Protein AF-A0A482ZLI8-F1 (afdb_monomer_lite)

Sequence (457 aa):
MIKILIISLFLFTQQAFSTVISEADLTGAYANSGPAIEYINNEVEEPIETVNFILCFLKSLRSEAFLTQGDYQVWTQFGFCDQEAESNTPYAKVVVNATREDENSPQIVNATFRVESNGVHSTSIIKLTARITAAPTVANPLGELTLYWTQVFPDASTTEDDGKGALRISNGRVESVIYDASNVLDEYISGDVANKQGSLYEVDDNNVSTKKTFKFNDGYINTVASNNSNTCYDRSLKTKTVWEYDIYAYDPSNTAASTVKFVPSTDGIKSFPFSYINNGDNKFGYASYDYVYLDNSSDNPTTITNLNTGDEYTVVYNSSSNRFTSIDNGSITIAPPVSFTIPSFLAIDIRSGANPPTSYVVNSDDISIYDNNSERLSLKDGVLLLDSNNKQYVVKANFLETTFNTTNSDACDGDGLRPTNTYAEPTIAVGDIVIDVNGLSSIDNIDTVSVINGVIQ

Structure (mmCIF, N/CA/C/O backbone):
data_AF-A0A482ZLI8-F1
#
_entry.id   AF-A0A482ZLI8-F1
#
loop_
_atom_site.group_PDB
_atom_site.id
_atom_site.type_symbol
_atom_site.label_atom_id
_atom_site.label_alt_id
_atom_site.label_comp_id
_atom_site.label_asym_id
_atom_site.label_entity_id
_atom_site.label_seq_id
_atom_site.pdbx_PDB_ins_code
_atom_site.Cartn_x
_atom_site.Cartn_y
_atom_site.Cartn_z
_atom_site.occupancy
_atom_site.B_iso_or_equiv
_atom_site.auth_seq_id
_atom_site.auth_comp_id
_atom_site.auth_asym_id
_atom_site.auth_atom_id
_atom_site.pdbx_PDB_model_num
ATOM 1 N N . MET A 1 1 ? 51.710 -46.334 12.673 1.00 31.55 1 MET A N 1
ATOM 2 C CA . MET A 1 1 ? 52.018 -44.983 12.159 1.00 31.55 1 MET A CA 1
ATOM 3 C C . MET A 1 1 ? 50.736 -44.181 12.156 1.00 31.55 1 MET A C 1
ATOM 5 O O . MET A 1 1 ? 49.756 -44.610 11.569 1.00 31.55 1 MET A O 1
ATOM 9 N N . ILE A 1 2 ? 50.765 -43.087 12.904 1.00 30.27 2 ILE A N 1
ATOM 10 C CA . ILE A 1 2 ? 49.679 -42.159 13.204 1.00 30.27 2 ILE A CA 1
ATOM 11 C C . ILE A 1 2 ? 49.762 -41.000 12.199 1.00 30.27 2 ILE A C 1
ATOM 13 O O . ILE A 1 2 ? 50.837 -40.430 12.027 1.00 30.27 2 ILE A O 1
ATOM 17 N N . LYS A 1 3 ? 48.646 -40.661 11.551 1.00 26.23 3 LYS A N 1
ATOM 18 C CA . LYS A 1 3 ? 48.379 -39.366 10.894 1.00 26.23 3 LYS A CA 1
ATOM 19 C C . LYS A 1 3 ? 46.898 -39.057 11.147 1.00 26.23 3 LYS A C 1
ATOM 21 O O . LYS A 1 3 ? 46.041 -39.617 10.481 1.00 26.23 3 LYS A O 1
ATOM 26 N N . ILE A 1 4 ? 46.568 -38.607 12.356 1.00 26.91 4 ILE A N 1
ATOM 27 C CA . ILE A 1 4 ? 46.266 -37.207 12.717 1.00 26.91 4 ILE A CA 1
ATOM 28 C C . ILE A 1 4 ? 45.268 -36.551 11.756 1.00 26.91 4 ILE A C 1
ATOM 30 O O . ILE A 1 4 ? 45.622 -35.943 10.752 1.00 26.91 4 ILE A O 1
ATOM 34 N N . LEU A 1 5 ? 44.010 -36.737 12.151 1.00 28.33 5 LEU A N 1
ATOM 35 C CA . LEU A 1 5 ? 42.891 -35.803 12.151 1.00 28.33 5 LEU A CA 1
ATOM 36 C C . LEU A 1 5 ? 43.314 -34.318 12.125 1.00 28.33 5 LEU A C 1
ATOM 38 O O . LEU A 1 5 ? 43.875 -33.816 13.094 1.00 28.33 5 LEU A O 1
ATOM 42 N N . ILE A 1 6 ? 42.943 -33.605 11.064 1.00 28.28 6 ILE A N 1
ATOM 43 C CA . ILE A 1 6 ? 42.540 -32.197 11.154 1.00 28.28 6 ILE A CA 1
ATOM 44 C C . ILE A 1 6 ? 41.158 -32.146 10.504 1.00 28.28 6 ILE A C 1
ATOM 46 O O . ILE A 1 6 ? 40.988 -31.779 9.347 1.00 28.28 6 ILE A O 1
ATOM 50 N N . ILE A 1 7 ? 40.160 -32.622 11.254 1.00 28.78 7 ILE A N 1
ATOM 51 C CA . ILE A 1 7 ? 38.805 -32.100 11.108 1.00 28.78 7 ILE A CA 1
ATOM 52 C C . ILE A 1 7 ? 38.966 -30.631 11.463 1.00 28.78 7 ILE A C 1
ATOM 54 O O . ILE A 1 7 ? 39.298 -30.323 12.609 1.00 28.78 7 ILE A O 1
ATOM 58 N N . SER A 1 8 ? 38.853 -29.755 10.465 1.00 28.33 8 SER A N 1
ATOM 59 C CA . SER A 1 8 ? 38.841 -28.315 10.681 1.00 28.33 8 SER A CA 1
ATOM 60 C C . SER A 1 8 ? 37.743 -27.996 11.680 1.00 28.33 8 SER A C 1
ATOM 62 O O . SER A 1 8 ? 36.553 -27.954 11.373 1.00 28.33 8 SER A O 1
ATOM 64 N N . LEU A 1 9 ? 38.212 -27.798 12.902 1.00 29.88 9 LEU A N 1
ATOM 65 C CA . LEU A 1 9 ? 37.560 -27.262 14.073 1.00 29.88 9 LEU A CA 1
ATOM 66 C C . LEU A 1 9 ? 37.277 -25.767 13.821 1.00 29.88 9 LEU A C 1
ATOM 68 O O . LEU A 1 9 ? 37.801 -24.902 14.506 1.00 29.88 9 LEU A O 1
ATOM 72 N N . PHE A 1 10 ? 36.497 -25.481 12.776 1.00 29.09 10 PHE A N 1
ATOM 73 C CA . PHE A 1 10 ? 35.950 -24.163 12.428 1.00 29.09 10 PHE A CA 1
ATOM 74 C C . PHE A 1 10 ? 34.411 -24.195 12.335 1.00 29.09 10 PHE A C 1
ATOM 76 O O . PHE A 1 10 ? 33.795 -23.249 11.866 1.00 29.09 10 PHE A O 1
ATOM 83 N N . LEU A 1 11 ? 33.777 -25.273 12.819 1.00 30.84 11 LEU A N 1
ATOM 84 C CA . LEU A 1 11 ? 32.316 -25.404 12.940 1.00 30.84 11 LEU A CA 1
ATOM 85 C C . LEU A 1 11 ? 31.795 -25.192 14.375 1.00 30.84 11 LEU A C 1
ATOM 87 O O . LEU A 1 11 ? 30.619 -25.409 14.638 1.00 30.84 11 LEU A O 1
ATOM 91 N N . PHE A 1 12 ? 32.649 -24.760 15.308 1.00 37.00 12 PHE A N 1
ATOM 92 C CA . PHE A 1 12 ? 32.271 -24.535 16.710 1.00 37.00 12 PHE A CA 1
ATOM 93 C C . PHE A 1 12 ? 32.771 -23.196 17.254 1.00 37.00 12 PHE A C 1
ATOM 95 O O . PHE A 1 12 ? 33.306 -23.112 18.356 1.00 37.00 12 PHE A O 1
ATOM 102 N N . THR A 1 13 ? 32.557 -22.122 16.501 1.00 30.77 13 THR A N 1
ATOM 103 C CA . THR A 1 13 ? 32.542 -20.779 17.081 1.00 30.77 13 THR A CA 1
ATOM 104 C C . THR A 1 13 ? 31.165 -20.173 16.865 1.00 30.77 13 THR A C 1
ATOM 106 O O . THR A 1 13 ? 30.863 -19.656 15.798 1.00 30.77 13 THR A O 1
ATOM 109 N N . GLN A 1 14 ? 30.374 -20.258 17.939 1.00 37.75 14 GLN A N 1
ATOM 110 C CA . GLN A 1 14 ? 29.197 -19.443 18.246 1.00 37.75 14 GLN A CA 1
ATOM 111 C C . GLN A 1 14 ? 27.856 -19.833 17.594 1.00 37.75 14 GLN A C 1
ATOM 113 O O . GLN A 1 14 ? 27.171 -19.002 17.017 1.00 37.75 14 GLN A O 1
ATOM 118 N N . GLN A 1 15 ? 27.381 -21.062 17.834 1.00 39.41 15 GLN A N 1
ATOM 119 C CA . GLN A 1 15 ? 25.962 -21.197 18.198 1.00 39.41 15 GLN A CA 1
ATOM 120 C C . GLN A 1 15 ? 25.851 -20.882 19.693 1.00 39.41 15 GLN A C 1
ATOM 122 O O . GLN A 1 15 ? 25.855 -21.774 20.539 1.00 39.41 15 GLN A O 1
ATOM 127 N N . ALA A 1 16 ? 25.842 -19.593 20.036 1.00 37.53 16 ALA A N 1
ATOM 128 C CA . ALA A 1 16 ? 25.237 -19.187 21.294 1.00 37.53 16 ALA A CA 1
ATOM 129 C C . ALA A 1 16 ? 23.737 -19.443 21.112 1.00 37.53 16 ALA A C 1
ATOM 131 O O . ALA A 1 16 ? 23.078 -18.746 20.350 1.00 37.53 16 ALA A O 1
ATOM 132 N N . PHE A 1 17 ? 23.229 -20.539 21.676 1.00 43.22 17 PHE A N 1
ATOM 133 C CA . PHE A 1 17 ? 21.842 -20.952 21.482 1.00 43.22 17 PHE A CA 1
ATOM 134 C C . PHE A 1 17 ? 20.902 -19.884 22.036 1.00 43.22 17 PHE A C 1
ATOM 136 O O . PHE A 1 17 ? 20.657 -19.825 23.240 1.00 43.22 17 PHE A O 1
ATOM 143 N N . SER A 1 18 ? 20.357 -19.055 21.151 1.00 57.28 18 SER A N 1
ATOM 144 C CA . SER A 1 18 ? 19.101 -18.385 21.420 1.00 57.28 18 SER A CA 1
ATOM 145 C C . SER A 1 18 ? 18.026 -19.433 21.655 1.00 57.28 18 SER A C 1
ATOM 147 O O . SER A 1 18 ? 17.897 -20.374 20.871 1.00 57.28 18 SER A O 1
ATOM 149 N N . THR A 1 19 ? 17.281 -19.321 22.761 1.00 69.38 19 THR A N 1
ATOM 150 C CA . THR A 1 19 ? 16.086 -20.156 22.932 1.00 69.38 19 THR A CA 1
ATOM 151 C C . THR A 1 19 ? 15.035 -19.578 22.001 1.00 69.38 19 THR A C 1
ATOM 153 O O . THR A 1 19 ? 14.348 -18.617 22.334 1.00 69.38 19 THR A O 1
ATOM 156 N N . VAL A 1 20 ? 15.007 -20.118 20.788 1.00 77.19 20 VAL A N 1
ATOM 157 C CA . VAL A 1 20 ? 13.964 -19.872 19.801 1.00 77.19 20 VAL A CA 1
ATOM 158 C C . VAL A 1 20 ? 13.005 -21.036 19.914 1.00 77.19 20 VAL A C 1
ATOM 160 O O . VAL A 1 20 ? 13.400 -22.189 19.723 1.00 77.19 20 VAL A O 1
ATOM 163 N N . ILE A 1 21 ? 11.765 -20.739 20.273 1.00 79.56 21 ILE A N 1
ATOM 164 C CA . ILE A 1 21 ? 10.709 -21.739 20.274 1.00 79.56 21 ILE A CA 1
ATOM 165 C C . ILE A 1 21 ? 10.328 -21.975 18.820 1.00 79.56 21 ILE A C 1
ATOM 167 O O . ILE A 1 21 ? 10.090 -21.024 18.078 1.00 79.56 21 ILE A O 1
ATOM 171 N N . SER A 1 22 ? 10.326 -23.239 18.402 1.00 78.75 22 SER A N 1
ATOM 172 C CA . SER A 1 22 ? 9.900 -23.597 17.053 1.00 78.75 22 SER A CA 1
ATOM 173 C C . SER A 1 22 ? 8.478 -23.101 16.825 1.00 78.75 22 SER A C 1
ATOM 175 O O . SER A 1 22 ? 7.619 -23.276 17.686 1.00 78.75 22 SER A O 1
ATOM 177 N N . GLU A 1 23 ? 8.207 -22.543 15.649 1.00 74.75 23 GLU A N 1
ATOM 178 C CA . GLU A 1 23 ? 6.862 -22.106 15.266 1.00 74.75 23 GLU A CA 1
ATOM 179 C C . GLU A 1 23 ? 5.824 -23.230 15.433 1.00 74.75 23 GLU A C 1
ATOM 181 O O . GLU A 1 23 ? 4.708 -22.982 15.874 1.00 74.75 23 GLU A O 1
ATOM 186 N N . ALA A 1 24 ? 6.215 -24.487 15.185 1.00 79.62 24 ALA A N 1
ATOM 187 C CA . ALA A 1 24 ? 5.350 -25.655 15.365 1.00 79.62 24 ALA A CA 1
ATOM 188 C C . ALA A 1 24 ? 4.946 -25.924 16.830 1.00 79.62 24 ALA A C 1
ATOM 190 O O . ALA A 1 24 ? 3.942 -26.596 17.069 1.00 79.62 24 ALA A O 1
ATOM 191 N N . ASP A 1 25 ? 5.721 -25.419 17.791 1.00 80.62 25 ASP A N 1
ATOM 192 C CA . ASP A 1 25 ? 5.463 -25.559 19.227 1.00 80.62 25 ASP A CA 1
ATOM 193 C C . ASP A 1 25 ? 4.688 -24.351 19.791 1.00 80.62 25 ASP A C 1
ATOM 195 O O . ASP A 1 25 ? 4.210 -24.395 20.926 1.00 80.62 25 ASP A O 1
ATOM 199 N N . LEU A 1 26 ? 4.534 -23.274 19.011 1.00 82.69 26 LEU A N 1
ATOM 200 C CA . LEU A 1 26 ? 3.768 -22.088 19.386 1.00 82.69 26 LEU A CA 1
ATOM 201 C C . LEU A 1 26 ? 2.308 -22.258 18.953 1.00 82.69 26 LEU A C 1
ATOM 203 O O . LEU A 1 26 ? 2.007 -22.535 17.796 1.00 82.69 26 LEU A O 1
ATOM 207 N N . THR A 1 27 ? 1.369 -22.087 19.885 1.00 83.50 27 THR A N 1
ATOM 208 C CA . THR A 1 27 ? -0.075 -22.210 19.607 1.00 83.50 27 THR A CA 1
ATOM 209 C C . THR A 1 27 ? -0.847 -21.013 20.158 1.00 83.50 27 THR A C 1
ATOM 211 O O . THR A 1 27 ? -0.269 -20.133 20.795 1.00 83.50 27 THR A O 1
ATOM 214 N N . GLY A 1 28 ? -2.163 -20.953 19.951 1.00 83.94 28 GLY A N 1
ATOM 215 C CA . GLY A 1 28 ? -2.994 -19.861 20.463 1.00 83.94 28 GLY A CA 1
ATOM 216 C C . GLY A 1 28 ? -2.869 -18.593 19.619 1.00 83.94 28 GLY A C 1
ATOM 217 O O . GLY A 1 28 ? -2.842 -18.670 18.393 1.00 83.94 28 GLY A O 1
ATOM 218 N N . ALA A 1 29 ? -2.823 -17.427 20.267 1.00 80.88 29 ALA A N 1
ATOM 219 C CA . ALA A 1 29 ? -2.828 -16.139 19.571 1.00 80.88 29 ALA A CA 1
ATOM 220 C C . ALA A 1 29 ? -1.623 -15.974 18.627 1.00 80.88 29 ALA A C 1
ATOM 222 O O . ALA A 1 29 ? -1.792 -15.461 17.528 1.00 80.88 29 ALA A O 1
ATOM 223 N N . TYR A 1 30 ? -0.449 -16.488 19.005 1.00 87.44 30 TYR A N 1
ATOM 224 C CA . TYR A 1 30 ? 0.757 -16.445 18.173 1.00 87.44 30 TYR A CA 1
ATOM 225 C C . TYR A 1 30 ? 0.604 -17.190 16.844 1.00 87.44 30 TYR A C 1
ATOM 227 O O . TYR A 1 30 ? 0.965 -16.681 15.786 1.00 87.44 30 TYR A O 1
ATOM 235 N N . ALA A 1 31 ? 0.059 -18.409 16.883 1.00 83.25 31 ALA A N 1
ATOM 236 C CA . ALA A 1 31 ? -0.146 -19.210 15.675 1.00 83.25 31 ALA A CA 1
ATOM 237 C C . ALA A 1 31 ? -1.215 -18.596 14.756 1.00 83.25 31 ALA A C 1
ATOM 239 O O . ALA A 1 31 ? -1.178 -18.782 13.543 1.00 83.25 31 ALA A O 1
ATOM 240 N N . ASN A 1 32 ? -2.152 -17.841 15.334 1.00 80.94 32 ASN A N 1
ATOM 241 C CA . ASN A 1 32 ? -3.282 -17.258 14.619 1.00 80.94 32 ASN A CA 1
ATOM 242 C C . ASN A 1 32 ? -3.037 -15.827 14.119 1.00 80.94 32 ASN A C 1
ATOM 244 O O . ASN A 1 32 ? -3.882 -15.309 13.395 1.00 80.94 32 ASN A O 1
ATOM 248 N N . SER A 1 33 ? -1.928 -15.177 14.481 1.00 72.06 33 SER A N 1
ATOM 249 C CA . SER A 1 33 ? -1.695 -13.767 14.137 1.00 72.06 33 SER A CA 1
ATOM 250 C C . SER A 1 33 ? -1.286 -13.506 12.686 1.00 72.06 33 SER A C 1
ATOM 252 O O . SER A 1 33 ? -1.095 -12.360 12.308 1.00 72.06 33 SER A O 1
ATOM 254 N N . GLY A 1 34 ? -1.202 -14.548 11.852 1.00 75.44 34 GLY A N 1
ATOM 255 C CA . GLY A 1 34 ? -0.828 -14.408 10.443 1.00 75.44 34 GLY A CA 1
ATOM 256 C C . GLY A 1 34 ? 0.672 -14.159 10.233 1.00 75.44 34 GLY A C 1
ATOM 257 O O . GLY A 1 34 ? 1.438 -14.174 11.196 1.00 75.44 34 GLY A O 1
ATOM 258 N N . PRO A 1 35 ? 1.132 -14.040 8.979 1.00 76.88 35 PRO A N 1
ATOM 259 C CA . PRO A 1 35 ? 2.511 -13.666 8.674 1.00 76.88 35 PRO A CA 1
ATOM 260 C C . PRO A 1 35 ? 2.772 -12.188 8.998 1.00 76.88 35 PRO A C 1
ATOM 262 O O . PRO A 1 35 ? 1.839 -11.390 9.019 1.00 76.88 35 PRO A O 1
ATOM 265 N N . ALA A 1 36 ? 4.044 -11.834 9.190 1.00 77.00 36 ALA A N 1
ATOM 266 C CA . ALA A 1 36 ? 4.475 -10.440 9.258 1.00 77.00 36 ALA A CA 1
ATOM 267 C C . ALA A 1 36 ? 4.158 -9.694 7.951 1.00 77.00 36 ALA A C 1
ATOM 269 O O . ALA A 1 36 ? 4.197 -10.286 6.865 1.00 77.00 36 ALA A O 1
ATOM 270 N N . ILE A 1 37 ? 3.902 -8.394 8.063 1.00 70.94 37 ILE A N 1
ATOM 271 C CA . ILE A 1 37 ? 3.791 -7.470 6.934 1.00 70.94 37 ILE A CA 1
ATOM 272 C C . ILE A 1 37 ? 5.204 -7.248 6.377 1.00 70.94 37 ILE A C 1
ATOM 274 O O . ILE A 1 37 ? 6.114 -6.926 7.137 1.00 70.94 37 ILE A O 1
ATOM 278 N N . GLU A 1 38 ? 5.406 -7.492 5.079 1.00 76.12 38 GLU A N 1
ATOM 279 C CA . GLU A 1 38 ? 6.710 -7.417 4.402 1.00 76.12 38 GLU A CA 1
ATOM 280 C C . GLU A 1 38 ? 6.708 -6.280 3.374 1.00 76.12 38 GLU A C 1
ATOM 282 O O . GLU A 1 38 ? 6.119 -6.425 2.305 1.00 76.12 38 GLU A O 1
ATOM 287 N N . TYR A 1 39 ? 7.406 -5.193 3.701 1.00 72.44 39 TYR A N 1
ATOM 288 C CA . TYR A 1 39 ? 7.737 -4.085 2.804 1.00 72.44 39 TYR A CA 1
ATOM 289 C C . TYR A 1 39 ? 8.976 -4.440 1.983 1.00 72.44 39 TYR A C 1
ATOM 291 O O . TYR A 1 39 ? 9.926 -5.014 2.530 1.00 72.44 39 TYR A O 1
ATOM 299 N N . ILE A 1 40 ? 8.997 -4.125 0.686 1.00 77.06 40 ILE A N 1
ATOM 300 C CA . ILE A 1 40 ? 10.163 -4.420 -0.153 1.00 77.06 40 ILE A CA 1
ATOM 301 C C . ILE A 1 40 ? 10.830 -3.131 -0.617 1.00 77.06 40 ILE A C 1
ATOM 303 O O . ILE A 1 40 ? 10.410 -2.486 -1.568 1.00 77.06 40 ILE A O 1
ATOM 307 N N . ASN A 1 41 ? 11.959 -2.827 0.013 1.00 75.38 41 ASN A N 1
ATOM 308 C CA . ASN A 1 41 ? 12.731 -1.628 -0.250 1.00 75.38 41 ASN A CA 1
ATOM 309 C C . ASN A 1 41 ? 13.640 -1.831 -1.475 1.00 75.38 41 ASN A C 1
ATOM 311 O O . ASN A 1 41 ? 14.759 -2.356 -1.370 1.00 75.38 41 ASN A O 1
ATOM 315 N N . ASN A 1 42 ? 13.136 -1.469 -2.657 1.00 77.06 42 ASN A N 1
ATOM 316 C CA . ASN A 1 42 ? 13.950 -1.254 -3.851 1.00 77.06 42 ASN A CA 1
ATOM 317 C C . ASN A 1 42 ? 13.308 -0.248 -4.812 1.00 77.06 42 ASN A C 1
ATOM 319 O O . ASN A 1 42 ? 12.092 -0.116 -4.874 1.00 77.06 42 ASN A O 1
ATOM 323 N N . GLU A 1 43 ? 14.153 0.344 -5.658 1.00 74.88 43 GLU A N 1
ATOM 324 C CA . GLU A 1 43 ? 13.814 1.414 -6.609 1.00 74.88 43 GLU A CA 1
ATOM 325 C C . GLU A 1 43 ? 12.760 1.059 -7.683 1.00 74.88 43 GLU A C 1
ATOM 327 O O . GLU A 1 43 ? 12.484 1.885 -8.547 1.00 74.88 43 GLU A O 1
ATOM 332 N N . VAL A 1 44 ? 12.257 -0.177 -7.746 1.00 73.50 44 VAL A N 1
ATOM 333 C CA . VAL A 1 44 ? 11.227 -0.592 -8.718 1.00 73.50 44 VAL A CA 1
ATOM 334 C C . VAL A 1 44 ? 9.935 -0.970 -8.024 1.00 73.50 44 VAL A C 1
ATOM 336 O O . VAL A 1 44 ? 8.863 -0.671 -8.540 1.00 73.50 44 VAL A O 1
ATOM 339 N N . GLU A 1 45 ? 10.027 -1.691 -6.910 1.00 73.75 45 GLU A N 1
ATOM 340 C CA . GLU A 1 45 ? 8.855 -2.206 -6.215 1.00 73.75 45 GLU A CA 1
ATOM 341 C C . GLU A 1 45 ? 8.187 -1.139 -5.340 1.00 73.75 45 GLU A C 1
ATOM 343 O O . GLU A 1 45 ? 6.967 -1.184 -5.249 1.00 73.75 45 GLU A O 1
ATOM 348 N N . GLU A 1 46 ? 8.915 -0.138 -4.832 1.00 69.25 46 GLU A N 1
ATOM 349 C CA . GLU A 1 46 ? 8.341 0.996 -4.080 1.00 69.25 46 GLU A CA 1
ATOM 350 C C . GLU A 1 46 ? 7.250 1.745 -4.893 1.00 69.25 46 GLU A C 1
ATOM 352 O O . GLU A 1 46 ? 6.103 1.783 -4.451 1.00 69.25 46 GLU A O 1
ATOM 357 N N . PRO A 1 47 ? 7.477 2.176 -6.150 1.00 69.50 47 PRO A N 1
ATOM 358 C CA . PRO A 1 47 ? 6.412 2.760 -6.987 1.00 69.50 47 PRO A CA 1
ATOM 359 C C . PRO A 1 47 ? 5.271 1.788 -7.353 1.00 69.50 47 PRO A C 1
ATOM 361 O O . PRO A 1 47 ? 4.156 2.192 -7.700 1.00 69.50 47 PRO A O 1
ATOM 364 N N . ILE A 1 48 ? 5.512 0.469 -7.300 1.00 74.38 48 ILE A N 1
ATOM 365 C CA . ILE A 1 48 ? 4.453 -0.544 -7.476 1.00 74.38 48 ILE A CA 1
ATOM 366 C C . ILE A 1 48 ? 3.546 -0.588 -6.239 1.00 74.38 48 ILE A C 1
ATOM 368 O O . ILE A 1 48 ? 2.366 -0.937 -6.364 1.00 74.38 48 ILE A O 1
ATOM 372 N N . GLU A 1 49 ? 4.039 -0.214 -5.059 1.00 71.88 49 GLU A N 1
ATOM 373 C CA . GLU A 1 49 ? 3.219 -0.146 -3.852 1.00 71.88 49 GLU A CA 1
ATOM 374 C C . GLU A 1 49 ? 2.083 0.860 -3.996 1.00 71.88 49 GLU A C 1
ATOM 376 O O . GLU A 1 49 ? 0.951 0.518 -3.656 1.00 71.88 49 GLU A O 1
ATOM 381 N N . THR A 1 50 ? 2.314 2.005 -4.644 1.00 75.00 50 THR A N 1
ATOM 382 C CA . THR A 1 50 ? 1.257 2.966 -5.000 1.00 75.00 50 THR A CA 1
ATOM 383 C C . THR A 1 50 ? 0.125 2.302 -5.794 1.00 75.00 50 THR A C 1
ATOM 385 O O . THR A 1 50 ? -1.062 2.512 -5.521 1.00 75.00 50 THR A O 1
ATOM 388 N N . VAL A 1 51 ? 0.452 1.422 -6.748 1.00 81.06 51 VAL A N 1
ATOM 389 C CA . VAL A 1 51 ? -0.557 0.657 -7.502 1.00 81.06 51 VAL A CA 1
ATOM 390 C C . VAL A 1 51 ? -1.317 -0.305 -6.587 1.00 81.06 51 VAL A C 1
ATOM 392 O O . VAL A 1 51 ? -2.548 -0.386 -6.657 1.00 81.06 51 VAL A O 1
ATOM 395 N N . ASN A 1 52 ? -0.607 -1.035 -5.726 1.00 78.44 52 ASN A N 1
ATOM 396 C CA . ASN A 1 52 ? -1.217 -1.978 -4.788 1.00 78.44 52 ASN A CA 1
ATOM 397 C C . ASN A 1 52 ? -2.138 -1.273 -3.785 1.00 78.44 52 ASN A C 1
ATOM 399 O O . ASN A 1 52 ? -3.242 -1.761 -3.529 1.00 78.44 52 ASN A O 1
ATOM 403 N N . PHE A 1 53 ? -1.723 -0.113 -3.282 1.00 76.25 53 PHE A N 1
ATOM 404 C CA . PHE A 1 53 ? -2.492 0.763 -2.410 1.00 76.25 53 PHE A CA 1
ATOM 405 C C . PHE A 1 53 ? -3.812 1.162 -3.080 1.00 76.25 53 PHE A C 1
ATOM 407 O O . PHE A 1 53 ? -4.888 0.864 -2.554 1.00 76.25 53 PHE A O 1
ATOM 414 N N . ILE A 1 54 ? -3.757 1.718 -4.298 1.00 81.69 54 ILE A N 1
ATOM 415 C CA . ILE A 1 54 ? -4.948 2.128 -5.063 1.00 81.69 54 ILE A CA 1
ATOM 416 C C . ILE A 1 54 ? -5.911 0.947 -5.267 1.00 81.69 54 ILE A C 1
ATOM 418 O O . ILE A 1 54 ? -7.125 1.077 -5.068 1.00 81.69 54 ILE A O 1
ATOM 422 N N . LEU A 1 55 ? -5.391 -0.224 -5.651 1.00 83.25 55 LEU A N 1
ATOM 423 C CA . LEU A 1 55 ? -6.205 -1.422 -5.881 1.00 83.25 55 LEU A CA 1
ATOM 424 C C . LEU A 1 55 ? -6.828 -1.966 -4.591 1.00 83.25 55 LEU A C 1
ATOM 426 O O . LEU A 1 55 ? -7.987 -2.397 -4.599 1.00 83.25 55 LEU A O 1
ATOM 430 N N . CYS A 1 56 ? -6.085 -1.944 -3.486 1.00 77.75 56 CYS A N 1
ATOM 431 C CA . CYS A 1 56 ? -6.592 -2.328 -2.176 1.00 77.75 56 CYS A CA 1
ATOM 432 C C . CYS A 1 56 ? -7.751 -1.417 -1.751 1.00 77.75 56 CYS A C 1
ATOM 434 O O . CYS A 1 56 ? -8.802 -1.918 -1.340 1.00 77.75 56 CYS A O 1
ATOM 436 N N . PHE A 1 57 ? -7.612 -0.103 -1.937 1.00 78.44 57 PHE A N 1
ATOM 437 C CA . PHE A 1 57 ? -8.677 0.849 -1.636 1.00 78.44 57 PHE A CA 1
ATOM 438 C C . PHE A 1 57 ? -9.910 0.627 -2.497 1.00 78.44 57 PHE A C 1
ATOM 440 O O . PHE A 1 57 ? -11.020 0.551 -1.978 1.00 78.44 57 PHE A O 1
ATOM 447 N N . LEU A 1 58 ? -9.742 0.447 -3.808 1.00 81.00 58 LEU A N 1
ATOM 448 C CA . LEU A 1 58 ? -10.874 0.166 -4.690 1.00 81.00 58 LEU A CA 1
ATOM 449 C C . LEU A 1 58 ? -11.636 -1.094 -4.245 1.00 81.00 58 LEU A C 1
ATOM 451 O O . LEU A 1 58 ? -12.868 -1.135 -4.296 1.00 81.00 58 LEU A O 1
ATOM 455 N N . LYS A 1 59 ? -10.908 -2.111 -3.769 1.00 77.50 59 LYS A N 1
ATOM 456 C CA . LYS A 1 59 ? -11.490 -3.330 -3.205 1.00 77.50 59 LYS A CA 1
ATOM 457 C C . LYS A 1 59 ? -12.215 -3.071 -1.881 1.00 77.50 59 LYS A C 1
ATOM 459 O O . LYS A 1 59 ? -13.268 -3.671 -1.661 1.00 77.50 59 LYS A O 1
ATOM 464 N N . SER A 1 60 ? -11.701 -2.202 -1.007 1.00 72.06 60 SER A N 1
ATOM 465 C CA . SER A 1 60 ? -12.345 -1.893 0.280 1.00 72.06 60 SER A CA 1
ATOM 466 C C . SER A 1 60 ? -13.701 -1.201 0.111 1.00 72.06 60 SER A C 1
ATOM 468 O O . SER A 1 60 ? -14.579 -1.377 0.954 1.00 72.06 60 SER A O 1
ATOM 470 N N . LEU A 1 61 ? -13.935 -0.529 -1.024 1.00 76.88 61 LEU A N 1
ATOM 471 C CA . LEU A 1 61 ? -15.232 0.079 -1.346 1.00 76.88 61 LEU A CA 1
ATOM 472 C C . LEU A 1 61 ? -16.359 -0.936 -1.586 1.00 76.88 61 LEU A C 1
ATOM 474 O O . LEU A 1 61 ? -17.524 -0.540 -1.619 1.00 76.88 61 LEU A O 1
ATOM 478 N N . ARG A 1 62 ? -16.039 -2.222 -1.802 1.00 73.56 62 ARG A N 1
ATOM 479 C CA . ARG A 1 62 ? -17.013 -3.309 -2.041 1.00 73.56 62 ARG A CA 1
ATOM 480 C C . ARG A 1 62 ? -18.057 -2.985 -3.122 1.00 73.56 62 ARG A C 1
ATOM 482 O O . ARG A 1 62 ? -19.226 -3.357 -3.013 1.00 73.56 62 ARG A O 1
ATOM 489 N N . SER A 1 63 ? -17.639 -2.276 -4.169 1.00 76.88 63 SER A N 1
ATOM 490 C CA . SER A 1 63 ? -18.523 -1.788 -5.239 1.00 76.88 63 SER A CA 1
ATOM 491 C C . SER A 1 63 ? -19.271 -2.888 -5.990 1.00 76.88 63 SER A C 1
ATOM 493 O O . SER A 1 63 ? -20.351 -2.645 -6.525 1.00 76.88 63 SER A O 1
ATOM 495 N N . GLU A 1 64 ? -18.763 -4.119 -5.971 1.00 77.94 64 GLU A N 1
ATOM 496 C CA . GLU A 1 64 ? -19.438 -5.292 -6.521 1.00 77.94 64 GLU A CA 1
ATOM 497 C C . GLU A 1 64 ? -20.698 -5.702 -5.739 1.00 77.94 64 GLU A C 1
ATOM 499 O O . GLU A 1 64 ? -21.589 -6.336 -6.304 1.00 77.94 64 GLU A O 1
ATOM 504 N N . ALA A 1 65 ? -20.788 -5.355 -4.451 1.00 70.88 65 ALA A N 1
ATOM 505 C CA . ALA A 1 65 ? -21.904 -5.735 -3.584 1.00 70.88 65 ALA A CA 1
ATOM 506 C C . ALA A 1 65 ? -23.100 -4.771 -3.680 1.00 70.88 65 ALA A C 1
ATOM 508 O O . ALA A 1 65 ? -24.230 -5.171 -3.402 1.00 70.88 65 ALA A O 1
ATOM 509 N N . PHE A 1 66 ? -22.863 -3.525 -4.101 1.00 72.19 66 PHE A N 1
ATOM 510 C CA . PHE A 1 66 ? -23.857 -2.442 -4.126 1.00 72.19 66 PHE A CA 1
ATOM 511 C C . PHE A 1 66 ? -24.168 -1.944 -5.546 1.00 72.19 66 PHE A C 1
ATOM 513 O O . PHE A 1 66 ? -24.613 -0.814 -5.749 1.00 72.19 66 PHE A O 1
ATOM 520 N N . LEU A 1 67 ? -23.959 -2.806 -6.545 1.00 76.06 67 LEU A N 1
ATOM 521 C CA . LEU A 1 67 ? -24.224 -2.502 -7.949 1.00 76.06 67 LEU A CA 1
ATOM 522 C C . LEU A 1 67 ? -25.659 -2.006 -8.177 1.00 76.06 67 LEU A C 1
ATOM 524 O O . LEU A 1 67 ? -26.642 -2.692 -7.875 1.00 76.06 67 LEU A O 1
ATOM 528 N N . THR A 1 68 ? -25.758 -0.815 -8.766 1.00 78.56 68 THR A N 1
ATOM 529 C CA . THR A 1 68 ? -27.003 -0.160 -9.187 1.00 78.56 68 THR A CA 1
ATOM 530 C C . THR A 1 68 ? -27.992 0.036 -8.022 1.00 78.56 68 THR A C 1
ATOM 532 O O . THR A 1 68 ? -29.201 0.090 -8.226 1.00 78.56 68 THR A O 1
ATOM 535 N N . GLN A 1 69 ? -27.491 0.162 -6.786 1.00 72.00 69 GLN A N 1
ATOM 536 C CA . GLN A 1 69 ? -28.309 0.445 -5.594 1.00 72.00 69 GLN A CA 1
ATOM 537 C C . GLN A 1 69 ? -28.399 1.943 -5.253 1.00 72.00 69 GLN A C 1
ATOM 539 O O . GLN A 1 69 ? -29.063 2.314 -4.289 1.00 72.00 69 GLN A O 1
ATOM 544 N N . GLY A 1 70 ? -27.774 2.804 -6.061 1.00 75.06 70 GLY A N 1
ATOM 545 C CA . GLY A 1 70 ? -27.608 4.222 -5.753 1.00 75.06 70 GLY A CA 1
ATOM 546 C C . GLY A 1 70 ? -26.357 4.476 -4.916 1.00 75.06 70 GLY A C 1
ATOM 547 O O . GLY A 1 70 ? -25.462 3.632 -4.848 1.00 75.06 70 GLY A O 1
ATOM 548 N N . ASP A 1 71 ? -26.289 5.662 -4.320 1.00 78.94 71 ASP A N 1
ATOM 549 C CA . ASP A 1 71 ? -25.161 6.055 -3.481 1.00 78.94 71 ASP A CA 1
ATOM 550 C C . ASP A 1 71 ? -25.180 5.282 -2.160 1.00 78.94 71 ASP A C 1
ATOM 552 O O . ASP A 1 71 ? -26.231 5.116 -1.538 1.00 78.94 71 ASP A O 1
ATOM 556 N N . TYR A 1 72 ? -24.010 4.849 -1.707 1.00 69.38 72 TYR A N 1
ATOM 557 C CA . TYR A 1 72 ? -23.814 4.218 -0.408 1.00 69.38 72 TYR A CA 1
ATOM 558 C C . TYR A 1 72 ? -22.548 4.754 0.254 1.00 69.38 72 TYR A C 1
ATOM 560 O O . TYR A 1 72 ? -21.697 5.371 -0.394 1.00 69.38 72 TYR A O 1
ATOM 568 N N . GLN A 1 73 ? -22.432 4.533 1.561 1.00 67.00 73 GLN A N 1
ATOM 569 C CA . GLN A 1 73 ? -21.283 4.984 2.329 1.00 67.00 73 GLN A CA 1
ATOM 570 C C . GLN A 1 73 ? -20.364 3.841 2.720 1.00 67.00 73 GLN A C 1
ATOM 572 O O . GLN A 1 73 ? -20.800 2.729 3.017 1.00 67.00 73 GLN A O 1
ATOM 577 N N . VAL A 1 74 ? -19.074 4.150 2.758 1.00 66.69 74 VAL A N 1
ATOM 578 C CA . VAL A 1 74 ? -18.039 3.273 3.291 1.00 66.69 74 VAL A CA 1
ATOM 579 C C . VAL A 1 74 ? -17.216 4.066 4.288 1.00 66.69 74 VAL A C 1
ATOM 581 O O . VAL A 1 74 ? -16.798 5.191 4.020 1.00 66.69 74 VAL A O 1
ATOM 584 N N . TRP A 1 75 ? -16.982 3.452 5.440 1.00 63.16 75 TRP A N 1
ATOM 585 C CA . TRP A 1 75 ? -16.034 3.931 6.432 1.00 63.16 75 TRP A CA 1
ATOM 586 C C . TRP A 1 75 ? -14.849 2.983 6.384 1.00 63.16 75 TRP A C 1
ATOM 588 O O . TRP A 1 75 ? -14.986 1.799 6.693 1.00 63.16 75 TRP A O 1
ATOM 598 N N . THR A 1 76 ? -13.705 3.487 5.936 1.00 59.84 76 THR A N 1
ATOM 599 C CA . THR A 1 76 ? -12.477 2.698 5.834 1.00 59.84 76 THR A CA 1
ATOM 600 C C . THR A 1 76 ? -11.365 3.413 6.569 1.00 59.84 76 THR A C 1
ATOM 602 O O . THR A 1 76 ? -11.259 4.634 6.517 1.00 59.84 76 THR A O 1
ATOM 605 N N . GLN A 1 77 ? -10.518 2.661 7.254 1.00 59.94 77 GLN A N 1
ATOM 606 C CA . GLN A 1 77 ? -9.264 3.197 7.760 1.00 59.94 77 GLN A CA 1
ATOM 607 C C . GLN A 1 77 ? -8.350 3.440 6.555 1.00 59.94 77 GLN A C 1
ATOM 609 O O . GLN A 1 77 ? -8.163 2.532 5.743 1.00 59.94 77 GLN A O 1
ATOM 614 N N . PHE A 1 78 ? -7.827 4.656 6.396 1.00 57.16 78 PHE A N 1
ATOM 615 C CA . PHE A 1 78 ? -6.961 4.998 5.263 1.00 57.16 78 PHE A CA 1
ATOM 616 C C . PHE A 1 78 ? -5.650 4.183 5.311 1.00 57.16 78 PHE A C 1
ATOM 618 O O . PHE A 1 78 ? -5.113 3.765 4.296 1.00 57.16 78 PHE A O 1
ATOM 625 N N . GLY A 1 79 ? -5.217 3.794 6.507 1.00 57.88 79 GLY A N 1
ATOM 626 C CA . GLY A 1 79 ? -4.085 2.888 6.691 1.00 57.88 79 GLY A CA 1
ATOM 627 C C . GLY A 1 79 ? -4.348 1.417 6.458 1.00 57.88 79 GLY A C 1
ATOM 628 O O . GLY A 1 79 ? -3.448 0.616 6.627 1.00 57.88 79 GLY A O 1
ATOM 629 N N . PHE A 1 80 ? -5.568 1.010 6.109 1.00 57.41 80 PHE A N 1
ATOM 630 C CA . PHE A 1 80 ? -5.823 -0.413 5.876 1.00 57.41 80 PHE A CA 1
ATOM 631 C C . PHE A 1 80 ? -5.070 -0.946 4.643 1.00 57.41 80 PHE A C 1
ATOM 633 O O . PHE A 1 80 ? -4.754 -2.132 4.566 1.00 57.41 80 PHE A O 1
ATOM 640 N N . CYS A 1 81 ? -4.819 -0.069 3.672 1.00 61.16 81 CYS A N 1
ATOM 641 C CA . CYS A 1 81 ? -4.133 -0.384 2.421 1.00 61.16 81 CYS A CA 1
ATOM 642 C C . CYS A 1 81 ? -2.723 0.201 2.343 1.00 61.16 81 CYS A C 1
ATOM 644 O O . CYS A 1 81 ? -2.022 -0.062 1.367 1.00 61.16 81 CYS A O 1
ATOM 646 N N . ASP A 1 82 ? -2.347 0.975 3.358 1.00 58.72 82 ASP A N 1
ATOM 647 C CA . ASP A 1 82 ? -1.013 1.510 3.550 1.00 58.72 82 ASP A CA 1
ATOM 648 C C . ASP A 1 82 ? -0.272 0.614 4.536 1.00 58.72 82 ASP A C 1
ATOM 650 O O . ASP A 1 82 ? -0.734 0.398 5.656 1.00 58.72 82 ASP A O 1
ATOM 654 N N . GLN A 1 83 ? 0.854 0.056 4.118 1.00 51.97 83 GLN A N 1
ATOM 655 C CA . GLN A 1 83 ? 1.648 -0.795 4.998 1.00 51.97 83 GLN A CA 1
ATOM 656 C C . GLN A 1 83 ? 2.553 0.037 5.917 1.00 51.97 83 GLN A C 1
ATOM 658 O O . GLN A 1 83 ? 3.008 -0.491 6.926 1.00 51.97 83 GLN A O 1
ATOM 663 N N . GLU A 1 84 ? 2.742 1.330 5.624 1.00 44.50 84 GLU A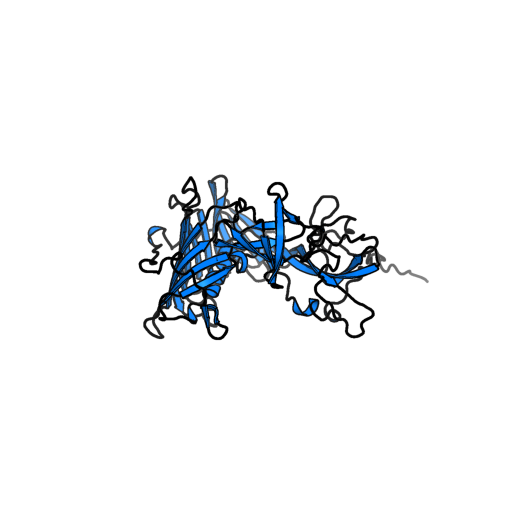 N 1
ATOM 664 C CA . GLU A 1 84 ? 3.486 2.293 6.450 1.00 44.50 84 GLU A CA 1
ATOM 665 C C . GLU A 1 84 ? 2.601 3.041 7.451 1.00 44.50 84 GLU A C 1
ATOM 667 O O . GLU A 1 84 ? 3.075 3.888 8.210 1.00 44.50 84 GLU A O 1
ATOM 672 N N . ALA A 1 85 ? 1.306 2.725 7.470 1.00 41.62 85 ALA A N 1
ATOM 673 C CA . ALA A 1 85 ? 0.366 3.290 8.411 1.00 41.62 85 ALA A CA 1
ATOM 674 C C . ALA A 1 85 ? 0.835 3.067 9.850 1.00 41.62 85 ALA A C 1
ATOM 676 O O . ALA A 1 85 ? 0.638 1.993 10.423 1.00 41.62 85 ALA A O 1
ATOM 677 N N . GLU A 1 86 ? 1.360 4.127 10.469 1.00 42.16 86 GLU A N 1
ATOM 678 C CA . GLU A 1 86 ? 1.466 4.207 11.919 1.00 42.16 86 GLU A CA 1
ATOM 679 C C . GLU A 1 86 ? 0.112 3.815 12.538 1.00 42.16 86 GLU A C 1
ATOM 681 O O . GLU A 1 86 ? -0.953 3.924 11.910 1.00 42.16 86 GLU A O 1
ATOM 686 N N . SER A 1 87 ? 0.145 3.378 13.797 1.00 40.44 87 SER A N 1
ATOM 687 C CA . SER A 1 87 ? -0.964 2.855 14.617 1.00 40.44 87 SER A CA 1
ATOM 688 C C . SER A 1 87 ? -2.150 3.819 14.834 1.00 40.44 87 SER A C 1
ATOM 690 O O . SER A 1 87 ? -2.961 3.649 15.743 1.00 40.44 87 SER A O 1
ATOM 692 N N . ASN A 1 88 ? -2.264 4.837 13.987 1.00 47.78 88 ASN A N 1
ATOM 693 C CA . ASN A 1 88 ? -3.124 5.981 14.100 1.00 47.78 88 ASN A CA 1
ATOM 694 C C . ASN A 1 88 ? -3.595 6.519 12.738 1.00 47.78 88 ASN A C 1
ATOM 696 O O . ASN A 1 88 ? -3.595 7.725 12.479 1.00 47.78 88 ASN A O 1
ATOM 700 N N . THR A 1 89 ? -3.952 5.617 11.828 1.00 52.81 89 THR A N 1
ATOM 701 C CA . THR A 1 89 ? -4.357 6.030 10.489 1.00 52.81 89 THR A CA 1
ATOM 702 C C . THR A 1 89 ? -5.767 6.608 10.448 1.00 52.81 89 THR A C 1
ATOM 704 O O . THR A 1 89 ? -6.693 6.011 11.005 1.00 52.81 89 THR A O 1
ATOM 707 N N . PRO A 1 90 ? -5.955 7.761 9.778 1.00 55.16 90 PRO A N 1
ATOM 708 C CA . PRO A 1 90 ? -7.226 8.464 9.770 1.00 55.16 90 PRO A CA 1
ATOM 709 C C . PRO A 1 90 ? -8.311 7.607 9.120 1.00 55.16 90 PRO A C 1
ATOM 711 O O . PRO A 1 90 ? -8.061 6.827 8.195 1.00 55.16 90 PRO A O 1
ATOM 714 N N . TYR A 1 91 ? -9.545 7.761 9.593 1.00 59.59 91 TYR A N 1
ATOM 715 C CA . TYR A 1 91 ? -10.697 7.207 8.896 1.00 59.59 91 TYR A CA 1
ATOM 716 C C . TYR A 1 91 ? -11.000 8.068 7.673 1.00 59.59 91 TYR A C 1
ATOM 718 O O . TYR A 1 91 ? -11.105 9.290 7.755 1.00 59.59 91 TYR A O 1
ATOM 726 N N . ALA A 1 92 ? -11.181 7.410 6.537 1.00 68.06 92 ALA A N 1
ATOM 727 C CA . ALA A 1 92 ? -11.762 8.008 5.358 1.00 68.06 92 ALA A CA 1
ATOM 728 C C . ALA A 1 92 ? -13.261 7.702 5.345 1.00 68.06 92 ALA A C 1
ATOM 730 O O . ALA A 1 92 ? -13.682 6.538 5.337 1.00 68.06 92 ALA A O 1
ATOM 731 N N . LYS A 1 93 ? -14.067 8.763 5.312 1.00 73.06 93 LYS A N 1
ATOM 732 C CA . LYS A 1 93 ? -15.471 8.656 4.915 1.00 73.06 93 LYS A CA 1
ATOM 733 C C . LYS A 1 93 ? -15.511 8.639 3.398 1.00 73.06 93 LYS A C 1
ATOM 735 O O . LYS A 1 93 ? -14.817 9.425 2.754 1.00 73.06 93 LYS A O 1
ATOM 740 N N . VAL A 1 94 ? -16.314 7.755 2.822 1.00 77.94 94 VAL A N 1
ATOM 741 C CA . VAL A 1 94 ? -16.420 7.622 1.370 1.00 77.94 94 VAL A CA 1
ATOM 742 C C . VAL A 1 94 ? -17.880 7.538 0.972 1.00 77.94 94 VAL A C 1
ATOM 744 O O . VAL A 1 94 ? -18.617 6.711 1.502 1.00 77.94 94 VAL A O 1
ATOM 747 N N . VAL A 1 95 ? -18.292 8.368 0.018 1.00 79.25 95 VAL A N 1
ATOM 748 C CA . VAL A 1 95 ? -19.552 8.189 -0.712 1.00 79.25 95 VAL A CA 1
ATOM 749 C C . VAL A 1 95 ? -19.220 7.529 -2.036 1.00 79.25 95 VAL A C 1
ATOM 751 O O . VAL A 1 95 ? -18.364 8.027 -2.766 1.00 79.25 95 VAL A O 1
ATOM 754 N N . VAL A 1 96 ? -19.887 6.421 -2.339 1.00 80.62 96 VAL A N 1
ATOM 755 C CA . VAL A 1 96 ? -19.635 5.607 -3.527 1.00 80.62 96 VAL A CA 1
ATOM 756 C C . VAL A 1 96 ? -20.935 5.385 -4.286 1.00 80.62 96 VAL A C 1
ATOM 758 O O . VAL A 1 96 ? -21.979 5.138 -3.693 1.00 80.62 96 VAL A O 1
ATOM 761 N N . ASN A 1 97 ? -20.863 5.419 -5.610 1.00 84.12 97 ASN A N 1
ATOM 762 C CA . ASN A 1 97 ? -21.919 4.982 -6.507 1.00 84.12 97 ASN A CA 1
ATOM 763 C C . ASN A 1 97 ? -21.325 3.986 -7.499 1.00 84.12 97 ASN A C 1
ATOM 765 O O . ASN A 1 97 ? -20.367 4.298 -8.209 1.00 84.12 97 ASN A O 1
ATOM 769 N N . ALA A 1 98 ? -21.882 2.779 -7.531 1.00 86.44 98 ALA A N 1
ATOM 770 C CA . ALA A 1 98 ? -21.457 1.732 -8.444 1.00 86.44 98 ALA A CA 1
ATOM 771 C C . ALA A 1 98 ? -22.602 1.406 -9.400 1.00 86.44 98 ALA A C 1
ATOM 773 O O . ALA A 1 98 ? -23.691 1.035 -8.965 1.00 86.44 98 ALA A O 1
ATOM 774 N N . THR A 1 99 ? -22.370 1.518 -10.704 1.00 91.25 99 THR A N 1
ATOM 775 C CA . THR A 1 99 ? -23.375 1.223 -11.731 1.00 91.25 99 THR A CA 1
ATOM 776 C C . THR A 1 99 ? -22.860 0.207 -12.726 1.00 91.25 99 THR A C 1
ATOM 778 O O . THR A 1 99 ? -21.667 0.121 -13.022 1.00 91.25 99 THR A O 1
ATOM 781 N N . ARG A 1 100 ? -23.793 -0.582 -13.250 1.00 90.94 100 ARG A N 1
ATOM 782 C CA . ARG A 1 100 ? -23.561 -1.466 -14.385 1.00 90.94 100 ARG A CA 1
ATOM 783 C C . ARG A 1 100 ? -24.873 -1.626 -15.147 1.00 90.94 100 ARG A C 1
ATOM 785 O O . ARG A 1 100 ? -25.894 -1.926 -14.530 1.00 90.94 100 ARG A O 1
ATOM 792 N N . GLU A 1 101 ? -24.848 -1.394 -16.459 1.00 91.44 101 GLU A N 1
ATOM 793 C CA . GLU A 1 101 ? -26.055 -1.451 -17.301 1.00 91.44 101 GLU A CA 1
ATOM 794 C C . GLU A 1 101 ? -26.581 -2.889 -17.442 1.00 91.44 101 GLU A C 1
ATOM 796 O O . GLU A 1 101 ? -27.772 -3.143 -17.273 1.00 91.44 101 GLU A O 1
ATOM 801 N N . ASP A 1 102 ? -25.679 -3.843 -17.675 1.00 88.06 102 ASP A N 1
ATOM 802 C CA . ASP A 1 102 ? -25.963 -5.272 -17.807 1.00 88.06 102 ASP A CA 1
ATOM 803 C C . ASP A 1 102 ? -24.716 -6.112 -17.457 1.00 88.06 102 ASP A C 1
ATOM 805 O O . ASP A 1 102 ? -23.676 -5.575 -17.093 1.00 88.06 102 ASP A O 1
ATOM 809 N N . GLU A 1 103 ? -24.793 -7.440 -17.527 1.00 83.31 103 GLU A N 1
ATOM 810 C CA . GLU A 1 103 ? -23.689 -8.334 -17.131 1.00 83.31 103 GLU A CA 1
ATOM 811 C C . GLU A 1 103 ? -22.430 -8.246 -18.014 1.00 83.31 103 GLU A C 1
ATOM 813 O O . GLU A 1 103 ? -21.359 -8.659 -17.574 1.00 83.31 103 GLU A O 1
ATOM 818 N N . ASN A 1 104 ? -22.541 -7.708 -19.230 1.00 87.06 104 ASN A N 1
ATOM 819 C CA . ASN A 1 104 ? -21.438 -7.542 -20.181 1.00 87.06 104 ASN A CA 1
ATOM 820 C C . ASN A 1 104 ? -20.939 -6.094 -20.264 1.00 87.06 104 ASN A C 1
ATOM 822 O O . ASN A 1 104 ? -19.906 -5.832 -20.884 1.00 87.06 104 ASN A O 1
ATOM 826 N N . SER A 1 105 ? -21.673 -5.151 -19.676 1.00 92.44 105 SER A N 1
ATOM 827 C CA . SER A 1 105 ? -21.288 -3.746 -19.637 1.00 92.44 105 SER A CA 1
ATOM 828 C C . SER A 1 105 ? -20.245 -3.485 -18.540 1.00 92.44 105 SER A C 1
ATOM 830 O O . SER A 1 105 ? -20.276 -4.136 -17.492 1.00 92.44 105 SER A O 1
ATOM 832 N N . PRO A 1 106 ? -19.323 -2.521 -18.736 1.00 93.38 106 PRO A N 1
ATOM 833 C CA . PRO A 1 106 ? -18.351 -2.158 -17.711 1.00 93.38 106 PRO A CA 1
ATOM 834 C C . PRO A 1 106 ? -19.030 -1.716 -16.416 1.00 93.38 106 PRO A C 1
ATOM 836 O O . PRO A 1 106 ? -20.029 -0.995 -16.447 1.00 93.38 106 PRO A O 1
ATOM 839 N N . GLN A 1 107 ? -18.451 -2.098 -15.282 1.00 92.31 107 GLN A N 1
ATOM 840 C CA . GLN A 1 107 ? -18.825 -1.532 -13.992 1.00 92.31 107 GLN A CA 1
ATOM 841 C C . GLN A 1 107 ? -18.148 -0.168 -13.837 1.00 92.31 107 GLN A C 1
ATOM 843 O O . GLN A 1 107 ? -16.926 -0.063 -13.965 1.00 92.31 107 GLN A O 1
ATOM 848 N N . ILE A 1 108 ? -18.939 0.865 -13.560 1.00 95.19 108 ILE A N 1
ATOM 849 C CA . ILE A 1 108 ? -18.463 2.219 -13.272 1.00 95.19 108 ILE A CA 1
ATOM 850 C C . ILE A 1 108 ? -18.596 2.465 -11.774 1.00 95.19 108 ILE A C 1
ATOM 852 O O . ILE A 1 108 ? -19.667 2.257 -11.208 1.00 95.19 108 ILE A O 1
ATOM 856 N N . VAL A 1 109 ? -17.512 2.893 -11.137 1.00 92.81 109 VAL A N 1
ATOM 857 C CA . VAL A 1 109 ? -17.450 3.213 -9.711 1.00 92.81 109 VAL A CA 1
ATOM 858 C C . VAL A 1 109 ? -17.017 4.660 -9.576 1.00 92.81 109 VAL A C 1
ATOM 860 O O . VAL A 1 109 ? -15.885 4.999 -9.908 1.00 92.81 109 VAL A O 1
ATOM 863 N N . ASN A 1 110 ? -17.910 5.502 -9.078 1.00 94.44 110 ASN A N 1
ATOM 864 C CA . ASN A 1 110 ? -17.623 6.891 -8.753 1.00 94.44 110 ASN A CA 1
ATOM 865 C C . ASN A 1 110 ? -17.578 7.032 -7.241 1.00 94.44 110 ASN A C 1
ATOM 867 O O . ASN A 1 110 ? -18.457 6.517 -6.552 1.00 94.44 110 ASN A O 1
ATOM 871 N N . ALA A 1 111 ? -16.572 7.718 -6.717 1.00 89.56 111 ALA A N 1
ATOM 872 C CA . ALA A 1 111 ? -16.414 7.865 -5.282 1.00 89.56 111 ALA A CA 1
ATOM 873 C C . ALA A 1 111 ? -15.797 9.208 -4.902 1.00 89.56 111 ALA A C 1
ATOM 875 O O . ALA A 1 111 ? -14.965 9.762 -5.618 1.00 89.56 111 ALA A O 1
ATOM 876 N N . THR A 1 112 ? -16.216 9.723 -3.751 1.00 90.12 112 THR A N 1
ATOM 877 C CA . THR A 1 112 ? -15.615 10.890 -3.103 1.00 90.12 112 THR A CA 1
ATOM 878 C C . THR A 1 112 ? -15.229 10.511 -1.685 1.00 90.12 112 THR A C 1
ATOM 880 O O . THR A 1 112 ? -16.072 10.065 -0.910 1.00 90.12 112 THR A O 1
ATOM 883 N N . PHE A 1 113 ? -13.958 10.701 -1.367 1.00 85.31 113 PHE A N 1
ATOM 884 C CA . PHE A 1 113 ? -13.367 10.482 -0.062 1.00 85.31 113 PHE A CA 1
ATOM 885 C C . PHE A 1 113 ? -13.201 11.820 0.637 1.00 85.31 113 PHE A C 1
ATOM 887 O O . PHE A 1 113 ? -12.824 12.814 0.011 1.00 85.31 113 PHE A O 1
ATOM 894 N N . ARG A 1 114 ? -13.407 11.806 1.945 1.00 81.56 114 ARG A N 1
ATOM 895 C CA . ARG A 1 114 ? -12.952 12.840 2.862 1.00 81.56 114 ARG A CA 1
ATOM 896 C C . ARG A 1 114 ? -12.061 12.157 3.881 1.00 81.56 114 ARG A C 1
ATOM 898 O O . ARG A 1 114 ? -12.534 11.318 4.651 1.00 81.56 114 ARG A O 1
ATOM 905 N N . VAL A 1 115 ? -10.777 12.477 3.822 1.00 75.31 115 VAL A N 1
ATOM 906 C CA . VAL A 1 115 ? -9.793 12.044 4.809 1.00 75.31 115 VAL A CA 1
ATOM 907 C C . VAL A 1 115 ? -9.643 13.196 5.784 1.00 75.31 115 VAL A C 1
ATOM 909 O O . VAL A 1 115 ? -9.217 14.288 5.401 1.00 75.31 115 VAL A O 1
ATOM 912 N N . GLU A 1 116 ? -10.074 12.971 7.020 1.00 69.88 116 GLU A N 1
ATOM 913 C CA . GLU A 1 116 ? -9.975 13.987 8.062 1.00 69.88 116 GLU A CA 1
ATOM 914 C C . GLU A 1 116 ? -8.508 14.204 8.456 1.00 69.88 116 GLU A C 1
ATOM 916 O O . GLU A 1 116 ? -7.680 13.290 8.403 1.00 69.88 116 GLU A O 1
ATOM 921 N N . SER A 1 117 ? -8.191 15.439 8.843 1.00 62.56 117 SER A N 1
ATOM 922 C CA . SER A 1 117 ? -6.870 15.816 9.344 1.00 62.56 117 SER A CA 1
ATOM 923 C C . SER A 1 117 ? -6.501 15.004 10.589 1.00 62.56 117 SER A C 1
ATOM 925 O O . SER A 1 117 ? -7.295 14.888 11.515 1.00 62.56 117 SER A O 1
ATOM 927 N N . ASN A 1 118 ? -5.261 14.520 10.668 1.00 53.62 118 ASN A N 1
ATOM 928 C CA . ASN A 1 118 ? -4.690 13.958 11.899 1.00 53.62 118 ASN A CA 1
ATOM 929 C C . ASN A 1 118 ? -3.934 15.009 12.742 1.00 53.62 118 ASN A C 1
ATOM 931 O O . ASN A 1 118 ? -3.119 14.659 13.594 1.00 53.62 118 ASN A O 1
ATOM 935 N N . GLY A 1 119 ? -4.170 16.303 12.495 1.00 51.25 119 GLY A N 1
ATOM 936 C CA . GLY A 1 119 ? -3.499 17.416 13.172 1.00 51.25 119 GLY A CA 1
ATOM 937 C C . GLY A 1 119 ? -2.122 17.791 12.609 1.00 51.25 119 GLY A C 1
ATOM 938 O O . GLY A 1 119 ? -1.588 18.819 13.025 1.00 51.25 119 GLY A O 1
ATOM 939 N N . VAL A 1 120 ? -1.568 17.006 11.673 1.00 42.62 120 VAL A N 1
ATOM 940 C CA . VAL A 1 120 ? -0.300 17.285 10.964 1.00 42.62 120 VAL A CA 1
ATOM 941 C C . VAL A 1 120 ? -0.544 17.611 9.486 1.00 42.62 120 VAL A C 1
ATOM 943 O O . VAL A 1 120 ? 0.075 18.530 8.958 1.00 42.62 120 VAL A O 1
ATOM 946 N N . HIS A 1 121 ? -1.495 16.926 8.845 1.00 53.88 121 HIS A N 1
ATOM 947 C CA . HIS A 1 121 ? -1.902 17.178 7.457 1.00 53.88 121 HIS A CA 1
ATOM 948 C C . HIS A 1 121 ? -3.280 17.841 7.386 1.00 53.88 121 HIS A C 1
ATOM 950 O O . HIS A 1 121 ? -4.123 17.605 8.249 1.00 53.88 121 HIS A O 1
ATOM 956 N N . SER A 1 122 ? -3.532 18.673 6.375 1.00 66.38 122 SER A N 1
ATOM 957 C CA . SER A 1 122 ? -4.855 19.253 6.105 1.00 66.38 122 SER A CA 1
ATOM 958 C C . SER A 1 122 ? -5.863 18.171 5.705 1.00 66.38 122 SER A C 1
ATOM 960 O O . SER A 1 122 ? -5.491 17.107 5.205 1.00 66.38 122 SER A O 1
ATOM 962 N N . THR A 1 123 ? -7.156 18.441 5.919 1.00 74.19 123 THR A N 1
ATOM 963 C CA . THR A 1 123 ? -8.235 17.618 5.353 1.00 74.19 123 THR A CA 1
ATOM 964 C C . THR A 1 123 ? -7.979 17.444 3.861 1.00 74.19 123 THR A C 1
ATOM 966 O O . THR A 1 123 ? -7.688 18.430 3.180 1.00 74.19 123 THR A O 1
ATOM 969 N N . SER A 1 124 ? -8.117 16.224 3.342 1.00 81.31 124 SER A N 1
ATOM 970 C CA . SER A 1 124 ? -8.011 15.973 1.905 1.00 81.31 124 SER A CA 1
ATOM 971 C C . SER A 1 124 ? -9.306 15.402 1.346 1.00 81.31 124 SER A C 1
ATOM 973 O O . SER A 1 124 ? -10.005 14.606 1.982 1.00 81.31 124 SER A O 1
ATOM 975 N N . ILE A 1 125 ? -9.646 15.847 0.139 1.00 87.31 125 ILE A N 1
ATOM 976 C CA . ILE A 1 125 ? -10.766 15.326 -0.633 1.00 87.31 125 ILE A CA 1
ATOM 977 C C . ILE A 1 125 ? -10.191 14.611 -1.843 1.00 87.31 125 ILE A C 1
ATOM 979 O O . ILE A 1 125 ? -9.571 15.233 -2.705 1.00 87.31 125 ILE A O 1
ATOM 983 N N . ILE A 1 126 ? -10.451 13.311 -1.932 1.00 89.12 126 ILE A N 1
ATOM 984 C CA . ILE A 1 126 ? -10.076 12.508 -3.094 1.00 89.12 126 ILE A CA 1
ATOM 985 C C . ILE A 1 126 ? -11.346 12.216 -3.879 1.00 89.12 126 ILE A C 1
ATOM 987 O O . ILE A 1 126 ? -12.360 11.811 -3.317 1.00 89.12 126 ILE A O 1
ATOM 991 N N . LYS A 1 127 ? -11.321 12.429 -5.189 1.00 92.75 127 LYS A N 1
ATOM 992 C CA . LYS A 1 127 ? -12.417 12.058 -6.090 1.00 92.75 127 LYS A CA 1
ATOM 993 C C . LYS A 1 127 ? -11.903 11.036 -7.076 1.00 92.75 127 LYS A C 1
ATOM 995 O O . LYS A 1 127 ? -10.805 11.192 -7.594 1.00 92.75 127 LYS A O 1
ATOM 1000 N N . LEU A 1 128 ? -12.705 10.014 -7.315 1.00 93.56 128 LEU A N 1
ATOM 1001 C CA . LEU A 1 128 ? -12.328 8.782 -7.987 1.00 93.56 128 LEU A CA 1
ATOM 1002 C C . LEU A 1 128 ? -13.410 8.415 -9.001 1.00 93.56 128 LEU A C 1
ATOM 1004 O O . LEU A 1 128 ? -14.590 8.371 -8.654 1.00 93.56 128 LEU A O 1
ATOM 1008 N N . THR A 1 129 ? -12.995 8.073 -10.218 1.00 95.75 129 THR A N 1
ATOM 1009 C CA . THR A 1 129 ? -13.819 7.338 -11.184 1.00 95.75 129 THR A CA 1
ATOM 1010 C C . THR A 1 129 ? -13.040 6.125 -11.674 1.00 95.75 129 THR A C 1
ATOM 1012 O O . THR A 1 129 ? -11.969 6.260 -12.257 1.00 95.75 129 THR A O 1
ATOM 1015 N N . ALA A 1 130 ? -13.586 4.931 -11.464 1.00 95.12 130 ALA A N 1
ATOM 1016 C CA . ALA A 1 130 ? -13.053 3.675 -11.965 1.00 95.12 130 ALA A CA 1
ATOM 1017 C C . ALA A 1 130 ? -14.021 3.017 -12.953 1.00 95.12 130 ALA A C 1
ATOM 1019 O O . ALA A 1 130 ? -15.230 2.975 -12.745 1.00 95.12 130 ALA A O 1
ATOM 1020 N N . ARG A 1 131 ? -13.470 2.463 -14.029 1.00 95.69 131 ARG A N 1
ATOM 1021 C CA . ARG A 1 131 ? -14.151 1.684 -15.058 1.00 95.69 131 ARG A CA 1
ATOM 1022 C C . ARG A 1 131 ? -13.514 0.305 -15.124 1.00 95.69 131 ARG A C 1
ATOM 1024 O O . ARG A 1 131 ? -12.391 0.162 -15.601 1.00 95.69 131 ARG A O 1
ATOM 1031 N N . ILE A 1 132 ? -14.246 -0.701 -14.668 1.00 93.31 132 ILE A N 1
ATOM 1032 C CA . ILE A 1 132 ? -13.826 -2.103 -14.649 1.00 93.31 132 ILE A CA 1
ATOM 1033 C C . ILE A 1 132 ? -14.484 -2.799 -15.841 1.00 93.31 132 ILE A C 1
ATOM 1035 O O . ILE A 1 132 ? -15.710 -2.921 -15.890 1.00 93.31 132 ILE A O 1
ATOM 1039 N N . THR A 1 133 ? -13.688 -3.221 -16.824 1.00 93.56 133 THR A N 1
ATOM 1040 C CA . THR A 1 133 ? -14.190 -3.844 -18.066 1.00 93.56 133 THR A CA 1
ATOM 1041 C C . THR A 1 133 ? -14.082 -5.364 -18.051 1.00 93.56 133 THR A C 1
ATOM 1043 O O . THR A 1 133 ? -14.866 -6.026 -18.726 1.00 93.56 133 THR A O 1
ATOM 1046 N N . ALA A 1 134 ? -13.165 -5.929 -17.261 1.00 88.19 134 ALA A N 1
ATOM 1047 C CA . ALA A 1 134 ? -13.034 -7.373 -17.098 1.00 88.19 134 ALA A CA 1
ATOM 1048 C C . ALA A 1 134 ? -12.469 -7.738 -15.720 1.00 88.19 134 ALA A C 1
ATOM 1050 O O . ALA A 1 134 ? -11.525 -7.119 -15.230 1.00 88.19 134 ALA A O 1
ATOM 1051 N N . ALA A 1 135 ? -13.016 -8.788 -15.109 1.00 82.50 135 ALA A N 1
ATOM 1052 C CA . ALA A 1 135 ? -12.447 -9.363 -13.895 1.00 82.50 135 ALA A CA 1
ATOM 1053 C C . ALA A 1 135 ? -11.135 -10.122 -14.197 1.00 82.50 135 ALA A C 1
ATOM 1055 O O . ALA A 1 135 ? -10.958 -10.621 -15.314 1.00 82.50 135 ALA A O 1
ATOM 1056 N N . PRO A 1 136 ? -10.236 -10.271 -13.208 1.00 83.06 136 PRO A N 1
ATOM 1057 C CA . PRO A 1 136 ? -9.089 -11.165 -13.305 1.00 83.06 136 PRO A CA 1
ATOM 1058 C C . PRO A 1 136 ? -9.471 -12.592 -13.716 1.00 83.06 136 PRO A C 1
ATOM 1060 O O . PRO A 1 136 ? -10.414 -13.185 -13.192 1.00 83.06 136 PRO A O 1
ATOM 1063 N N . THR A 1 137 ? -8.705 -13.171 -14.637 1.00 80.44 137 THR A N 1
ATOM 1064 C CA . THR A 1 137 ? -8.836 -14.562 -15.098 1.00 80.44 137 THR A CA 1
ATOM 1065 C C . THR A 1 137 ? -7.466 -15.236 -15.152 1.00 80.44 137 THR A C 1
ATOM 1067 O O . THR A 1 137 ? -6.442 -14.573 -15.074 1.00 80.44 137 THR A O 1
ATOM 1070 N N . VAL A 1 138 ? -7.409 -16.555 -15.363 1.00 77.69 138 VAL A N 1
ATOM 1071 C CA . VAL A 1 138 ? -6.121 -17.254 -15.564 1.00 77.69 138 VAL A CA 1
ATOM 1072 C C . VAL A 1 138 ? -5.351 -16.697 -16.771 1.00 77.69 138 VAL A C 1
ATOM 1074 O O . VAL A 1 138 ? -4.128 -16.615 -16.733 1.00 77.69 138 VAL A O 1
ATOM 1077 N N . ALA A 1 139 ? -6.058 -16.308 -17.839 1.00 78.00 139 ALA A N 1
ATOM 1078 C CA . ALA A 1 139 ? -5.446 -15.771 -19.055 1.00 78.00 139 ALA A CA 1
ATOM 1079 C C . ALA A 1 139 ? -5.085 -14.280 -18.942 1.00 78.00 139 ALA A C 1
ATOM 1081 O O . ALA A 1 139 ? -4.149 -13.829 -19.595 1.00 78.00 139 ALA A O 1
ATOM 1082 N N . ASN A 1 140 ? -5.816 -13.527 -18.117 1.00 80.88 140 ASN A N 1
ATOM 1083 C CA . ASN A 1 140 ? -5.535 -12.133 -17.794 1.00 80.88 140 ASN A CA 1
ATOM 1084 C C . ASN A 1 140 ? -5.623 -11.934 -16.268 1.00 80.88 140 ASN A C 1
ATOM 1086 O O . ASN A 1 140 ? -6.679 -11.532 -15.767 1.00 80.88 140 ASN A O 1
ATOM 1090 N N . PRO A 1 141 ? -4.550 -12.242 -15.518 1.00 78.62 141 PRO A N 1
ATOM 1091 C CA . PRO A 1 141 ? -4.576 -12.281 -14.053 1.00 78.62 141 PRO A CA 1
ATOM 1092 C C . PRO A 1 141 ? -4.727 -10.908 -13.399 1.00 78.62 141 PRO A C 1
ATOM 1094 O O . PRO A 1 141 ? -5.019 -10.843 -12.211 1.00 78.62 141 PRO A O 1
ATOM 1097 N N . LEU A 1 142 ? -4.559 -9.822 -14.154 1.00 83.38 142 LEU A N 1
ATOM 1098 C CA . LEU A 1 142 ? -4.749 -8.464 -13.651 1.00 83.38 142 LEU A CA 1
ATOM 1099 C C . LEU A 1 142 ? -6.165 -7.923 -13.906 1.00 83.38 142 LEU A C 1
ATOM 1101 O O . LEU A 1 142 ? -6.544 -6.907 -13.334 1.00 83.38 142 LEU A O 1
ATOM 1105 N N . GLY A 1 143 ? -6.957 -8.599 -14.745 1.00 88.94 143 GLY A N 1
ATOM 1106 C CA . GLY A 1 143 ? -8.236 -8.073 -15.217 1.00 88.94 143 GLY A CA 1
ATOM 1107 C C . GLY A 1 143 ? -8.052 -6.853 -16.122 1.00 88.94 143 GLY A C 1
ATOM 1108 O O . GLY A 1 143 ? -7.006 -6.674 -16.749 1.00 88.94 143 GLY A O 1
ATOM 1109 N N . GLU A 1 144 ? -9.091 -6.033 -16.228 1.00 93.12 144 GLU A N 1
ATOM 1110 C CA . GLU A 1 144 ? -9.040 -4.766 -16.948 1.00 93.12 144 GLU A CA 1
ATOM 1111 C C . GLU A 1 144 ? -9.757 -3.666 -16.169 1.00 93.12 144 GLU A C 1
ATOM 1113 O O . GLU A 1 144 ? -10.934 -3.785 -15.808 1.00 93.12 144 GLU A O 1
ATOM 1118 N N . LEU A 1 145 ? -9.022 -2.586 -15.930 1.00 94.12 145 LEU A N 1
ATOM 1119 C CA . LEU A 1 145 ? -9.427 -1.463 -15.099 1.00 94.12 145 LEU A CA 1
ATOM 1120 C C . LEU A 1 145 ? -8.847 -0.176 -15.685 1.00 94.12 145 LEU A C 1
ATOM 1122 O O . LEU A 1 145 ? -7.701 -0.130 -16.121 1.00 94.12 145 LEU A O 1
ATOM 1126 N N . THR A 1 146 ? -9.617 0.900 -15.664 1.00 95.75 146 THR A N 1
ATOM 1127 C CA . THR A 1 146 ? -9.082 2.261 -15.751 1.00 95.75 146 THR A CA 1
ATOM 1128 C C . THR A 1 146 ? -9.623 3.047 -14.577 1.00 95.75 146 THR A C 1
ATOM 1130 O O . THR A 1 146 ? -10.827 3.046 -14.352 1.00 95.75 146 THR A O 1
ATOM 1133 N N . LEU A 1 147 ? -8.749 3.694 -13.831 1.00 95.56 147 LEU A N 1
ATOM 1134 C CA . LEU A 1 147 ? -9.068 4.475 -12.653 1.00 95.56 147 LEU A CA 1
ATOM 1135 C C . LEU A 1 147 ? -8.451 5.855 -12.825 1.00 95.56 147 LEU A C 1
ATOM 1137 O O . LEU A 1 147 ? -7.298 5.972 -13.222 1.00 95.56 147 LEU A O 1
ATOM 1141 N N . TYR A 1 148 ? -9.232 6.882 -12.536 1.00 96.25 148 TYR A N 1
ATOM 1142 C CA . TYR A 1 148 ? -8.812 8.272 -12.500 1.00 96.25 148 TYR A CA 1
ATOM 1143 C C . TYR A 1 148 ? -9.065 8.812 -11.105 1.00 96.25 148 TYR A C 1
ATOM 1145 O O . TYR A 1 148 ? -10.114 8.519 -10.520 1.00 96.25 148 TYR A O 1
ATOM 1153 N N . TRP A 1 149 ? -8.141 9.616 -10.589 1.00 94.25 149 TRP A N 1
ATOM 1154 C CA . TRP A 1 149 ? -8.357 10.323 -9.335 1.00 94.25 149 TRP A CA 1
ATOM 1155 C C . TRP A 1 149 ? -7.849 11.759 -9.369 1.00 94.25 149 TRP A C 1
ATOM 1157 O O . TRP A 1 149 ? -6.970 12.118 -10.150 1.00 94.25 149 TRP A O 1
ATOM 1167 N N . THR A 1 150 ? -8.412 12.575 -8.487 1.00 93.00 150 THR A N 1
ATOM 1168 C CA . THR A 1 150 ? -7.887 13.887 -8.100 1.00 93.00 150 THR A CA 1
ATOM 1169 C C . THR A 1 150 ? -7.849 13.958 -6.588 1.00 93.00 150 THR A C 1
ATOM 1171 O O . THR A 1 150 ? -8.799 13.506 -5.948 1.00 93.00 150 THR A O 1
ATOM 1174 N N . GLN A 1 151 ? -6.825 14.586 -6.040 1.00 89.94 151 GLN A N 1
ATOM 1175 C CA . GLN A 1 151 ? -6.707 14.928 -4.635 1.00 89.94 151 GLN A CA 1
ATOM 1176 C C . GLN A 1 151 ? -6.645 16.443 -4.513 1.00 89.94 151 GLN A C 1
ATOM 1178 O O . GLN A 1 151 ? -5.946 17.100 -5.282 1.00 89.94 151 GLN A O 1
ATOM 1183 N N . VAL A 1 152 ? -7.410 16.984 -3.572 1.00 87.31 152 VAL A N 1
ATOM 1184 C CA . VAL A 1 152 ? -7.355 18.401 -3.227 1.00 87.31 152 VAL A CA 1
ATOM 1185 C C . VAL A 1 152 ? -7.291 18.577 -1.721 1.00 87.31 152 VAL A C 1
ATOM 1187 O O . VAL A 1 152 ? -7.962 17.846 -0.984 1.00 87.31 152 VAL A O 1
ATOM 1190 N N . PHE A 1 153 ? -6.535 19.571 -1.275 1.00 83.62 153 PHE A N 1
ATOM 1191 C CA . PHE A 1 153 ? -6.419 19.941 0.133 1.00 83.62 153 PHE A CA 1
ATOM 1192 C C . PHE A 1 153 ? -7.162 21.262 0.383 1.00 83.62 153 PHE A C 1
ATOM 1194 O O . PHE A 1 153 ? -6.556 22.332 0.356 1.00 83.62 153 PHE A O 1
ATOM 1201 N N . PRO A 1 154 ? -8.492 21.233 0.611 1.00 77.00 154 PRO A N 1
ATOM 1202 C CA . PRO A 1 154 ? -9.321 22.442 0.682 1.00 77.00 154 PRO A CA 1
ATOM 1203 C C . PRO A 1 154 ? -8.904 23.439 1.769 1.00 77.00 154 PRO A C 1
ATOM 1205 O O . PRO A 1 154 ? -9.160 24.633 1.622 1.00 77.00 154 PRO A O 1
ATOM 1208 N N . ASP A 1 155 ? -8.279 22.951 2.842 1.00 73.25 155 ASP A N 1
ATOM 1209 C CA . ASP A 1 155 ? -7.871 23.760 3.992 1.00 73.25 155 ASP A CA 1
ATOM 1210 C C . ASP A 1 155 ? -6.398 24.209 3.916 1.00 73.25 155 ASP A C 1
ATOM 1212 O O . ASP A 1 155 ? -5.916 24.907 4.813 1.00 73.25 155 ASP A O 1
ATOM 1216 N N . ALA A 1 156 ? -5.664 23.810 2.871 1.00 72.38 156 ALA A N 1
ATOM 1217 C CA . ALA A 1 156 ? -4.276 24.211 2.683 1.00 72.38 156 ALA A CA 1
ATOM 1218 C C . ALA A 1 156 ? -4.173 25.679 2.235 1.00 72.38 156 ALA A C 1
ATOM 1220 O O . ALA A 1 156 ? -5.017 26.216 1.515 1.00 72.38 156 ALA A O 1
ATOM 1221 N N . SER A 1 157 ? -3.113 26.357 2.682 1.00 64.88 157 SER A N 1
ATOM 1222 C CA . SER A 1 157 ? -2.832 27.749 2.306 1.00 64.88 157 SER A CA 1
ATOM 1223 C C . SER A 1 157 ? -2.284 27.882 0.880 1.00 64.88 157 SER A C 1
ATOM 1225 O O . SER A 1 157 ? -2.295 28.983 0.320 1.00 64.88 157 SER A O 1
ATOM 1227 N N . THR A 1 158 ? -1.831 26.774 0.294 1.00 66.31 158 THR A N 1
ATOM 1228 C CA . THR A 1 158 ? -1.371 26.640 -1.087 1.00 66.31 158 THR A CA 1
ATOM 1229 C C . THR A 1 158 ? -2.041 25.424 -1.724 1.00 66.31 158 THR A C 1
ATOM 1231 O O . THR A 1 158 ? -2.508 24.526 -1.033 1.00 66.31 158 THR A O 1
ATOM 1234 N N . THR A 1 159 ? -2.099 25.403 -3.053 1.00 72.75 159 THR A N 1
ATOM 1235 C CA . THR A 1 159 ? -2.561 24.238 -3.824 1.00 72.75 159 THR A CA 1
ATOM 1236 C C . THR A 1 159 ? -1.388 23.359 -4.252 1.00 72.75 159 THR A C 1
ATOM 1238 O O . THR A 1 159 ? -1.536 22.605 -5.199 1.00 72.75 159 THR A O 1
ATOM 1241 N N . GLU A 1 160 ? -0.197 23.524 -3.665 1.00 67.94 160 GLU A N 1
ATOM 1242 C CA . GLU A 1 160 ? 1.018 22.820 -4.113 1.00 67.94 160 GLU A CA 1
ATOM 1243 C C . GLU A 1 160 ? 0.900 21.303 -3.922 1.00 67.94 160 GLU A C 1
ATOM 1245 O O . GLU A 1 160 ? 1.434 20.558 -4.735 1.00 67.94 160 GLU A O 1
ATOM 1250 N N . ASP A 1 161 ? 0.101 20.873 -2.943 1.00 69.62 161 ASP A N 1
ATOM 1251 C CA . ASP A 1 161 ? -0.159 19.462 -2.650 1.00 69.62 161 ASP A CA 1
ATOM 1252 C C . ASP A 1 161 ? -1.356 18.889 -3.440 1.00 69.62 161 ASP A C 1
ATOM 1254 O O . ASP A 1 161 ? -1.665 17.702 -3.339 1.00 69.62 161 ASP A O 1
ATOM 1258 N N . ASP A 1 162 ? -2.073 19.703 -4.227 1.00 84.88 162 ASP A N 1
ATOM 1259 C CA . ASP A 1 162 ? -3.143 19.182 -5.082 1.00 84.88 162 ASP A CA 1
ATOM 1260 C C . ASP A 1 162 ? -2.541 18.296 -6.182 1.00 84.88 162 ASP A C 1
ATOM 1262 O O . ASP A 1 162 ? -1.503 18.601 -6.766 1.00 84.88 162 ASP A O 1
ATOM 1266 N N . GLY A 1 163 ? -3.230 17.214 -6.531 1.00 90.19 163 GLY A N 1
ATOM 1267 C CA . GLY A 1 163 ? -2.703 16.243 -7.483 1.00 90.19 163 GLY A CA 1
ATOM 1268 C C . GLY A 1 163 ? -3.789 15.522 -8.256 1.00 90.19 163 GLY A C 1
ATOM 1269 O O . GLY A 1 163 ? -4.981 15.554 -7.926 1.00 90.19 163 GLY A O 1
ATOM 1270 N N . LYS A 1 164 ? -3.392 14.853 -9.332 1.00 94.25 164 LYS A N 1
ATOM 1271 C CA . LYS A 1 164 ? -4.278 13.945 -10.063 1.00 94.25 164 LYS A CA 1
ATOM 1272 C C . LYS A 1 164 ? -3.495 12.816 -10.684 1.00 94.25 164 LYS A C 1
ATOM 1274 O O . LYS A 1 164 ? -2.341 12.984 -11.054 1.00 94.25 164 LYS A O 1
ATOM 1279 N N . GLY A 1 165 ? -4.153 11.689 -10.874 1.00 94.75 165 GLY A N 1
ATOM 1280 C CA . GLY A 1 165 ? -3.499 10.547 -11.472 1.00 94.75 165 GLY A CA 1
ATOM 1281 C C . GLY A 1 165 ? -4.448 9.612 -12.180 1.00 94.75 165 GLY A C 1
ATOM 1282 O O . GLY A 1 165 ? -5.671 9.806 -12.223 1.00 94.75 165 GLY A O 1
ATOM 1283 N N . ALA A 1 166 ? -3.842 8.604 -12.786 1.00 95.50 166 ALA A N 1
ATOM 1284 C CA . ALA A 1 166 ? -4.557 7.538 -13.445 1.00 95.50 166 ALA A CA 1
ATOM 1285 C C . ALA A 1 166 ? -3.838 6.207 -13.273 1.00 95.50 166 ALA A C 1
ATOM 1287 O O . ALA A 1 166 ? -2.617 6.153 -13.334 1.00 95.50 166 ALA A O 1
ATOM 1288 N N . LEU A 1 167 ? -4.616 5.138 -13.135 1.00 95.19 167 LEU A N 1
ATOM 1289 C CA . LEU A 1 167 ? -4.159 3.758 -13.152 1.00 95.19 167 LEU A CA 1
ATOM 1290 C C . LEU A 1 167 ? -4.902 3.037 -14.273 1.00 95.19 167 LEU A C 1
ATOM 1292 O O . LEU A 1 167 ? -6.131 2.962 -14.274 1.00 95.19 167 LEU A O 1
ATOM 1296 N N . ARG A 1 168 ? -4.170 2.475 -15.228 1.00 95.19 168 ARG A N 1
ATOM 1297 C CA . ARG A 1 168 ? -4.718 1.661 -16.310 1.00 95.19 168 ARG A CA 1
ATOM 1298 C C . ARG A 1 168 ? -4.116 0.269 -16.263 1.00 95.19 168 ARG A C 1
ATOM 1300 O O . ARG A 1 168 ? -2.909 0.089 -16.358 1.00 95.19 168 ARG A O 1
ATOM 1307 N N . ILE A 1 169 ? -4.994 -0.719 -16.194 1.00 93.56 169 ILE A N 1
ATOM 1308 C CA . ILE A 1 169 ? -4.682 -2.127 -16.375 1.00 93.56 169 ILE A CA 1
ATOM 1309 C C . ILE A 1 169 ? -5.378 -2.587 -17.650 1.00 93.56 169 ILE A C 1
ATOM 1311 O O . ILE A 1 169 ? -6.607 -2.593 -17.733 1.00 93.56 169 ILE A O 1
ATOM 1315 N N . SER A 1 170 ? -4.600 -2.956 -18.662 1.00 92.25 170 SER A N 1
ATOM 1316 C CA . SER A 1 170 ? -5.134 -3.418 -19.943 1.00 92.25 170 SER A CA 1
ATOM 1317 C C . SER A 1 170 ? -4.159 -4.371 -20.614 1.00 92.25 170 SER A C 1
ATOM 1319 O O . SER A 1 170 ? -2.966 -4.089 -20.692 1.00 92.25 170 SER A O 1
ATOM 1321 N N . ASN A 1 171 ? -4.661 -5.498 -21.126 1.00 86.88 171 ASN A N 1
ATOM 1322 C CA . ASN A 1 171 ? -3.862 -6.468 -21.883 1.00 86.88 171 ASN A CA 1
ATOM 1323 C C . ASN A 1 171 ? -2.581 -6.930 -21.152 1.00 86.88 171 ASN A C 1
ATOM 1325 O O . ASN A 1 171 ? -1.513 -7.017 -21.756 1.00 86.88 171 ASN A O 1
ATOM 1329 N N . GLY A 1 172 ? -2.672 -7.193 -19.842 1.00 84.25 172 GLY A N 1
ATOM 1330 C CA . GLY A 1 172 ? -1.525 -7.617 -19.027 1.00 84.25 172 GLY A CA 1
ATOM 1331 C C . GLY A 1 172 ? -0.473 -6.527 -18.789 1.00 84.25 172 GLY A C 1
ATOM 1332 O O . GLY A 1 172 ? 0.635 -6.836 -18.347 1.00 84.25 172 GLY A O 1
ATOM 1333 N N . ARG A 1 173 ? -0.810 -5.268 -19.089 1.00 89.19 173 ARG A N 1
ATOM 1334 C CA . ARG A 1 173 ? -0.002 -4.093 -18.774 1.00 89.19 173 ARG A CA 1
ATOM 1335 C C . ARG A 1 173 ? -0.630 -3.293 -17.651 1.00 89.19 173 ARG A C 1
ATOM 1337 O O . ARG A 1 173 ? -1.850 -3.153 -17.617 1.00 89.19 173 ARG A O 1
ATOM 1344 N N . VAL A 1 174 ? 0.219 -2.765 -16.784 1.00 91.62 174 VAL A N 1
ATOM 1345 C CA . VAL A 1 174 ? -0.114 -1.810 -15.728 1.00 91.62 174 VAL A CA 1
ATOM 1346 C C . VAL A 1 174 ? 0.560 -0.494 -16.076 1.00 91.62 174 VAL A C 1
ATOM 1348 O O . VAL A 1 174 ? 1.714 -0.494 -16.496 1.00 91.62 174 VAL A O 1
ATOM 1351 N N . GLU A 1 175 ? -0.156 0.605 -15.918 1.00 94.12 175 GLU A N 1
ATOM 1352 C CA . GLU A 1 175 ? 0.354 1.957 -16.094 1.00 94.12 175 GLU A CA 1
ATOM 1353 C C . GLU A 1 175 ? -0.236 2.851 -15.005 1.00 94.12 175 GLU A C 1
ATOM 1355 O O . GLU A 1 175 ? -1.457 2.916 -14.887 1.00 94.12 175 GLU A O 1
ATOM 1360 N N . SER A 1 176 ? 0.605 3.524 -14.227 1.00 93.81 176 SER A N 1
ATOM 1361 C CA . SER A 1 176 ? 0.208 4.532 -13.246 1.00 93.81 176 SER A CA 1
ATOM 1362 C C . SER A 1 176 ? 0.910 5.845 -13.565 1.00 93.81 176 SER A C 1
ATOM 1364 O O . SER A 1 176 ? 2.101 5.833 -13.872 1.00 93.81 176 SER A O 1
ATOM 1366 N N . VAL A 1 177 ? 0.182 6.957 -13.517 1.00 95.00 177 VAL A N 1
ATOM 1367 C CA . VAL A 1 177 ? 0.716 8.319 -13.668 1.00 95.00 177 VAL A CA 1
ATOM 1368 C C . VAL A 1 177 ? 0.207 9.197 -12.540 1.00 95.00 177 VAL A C 1
ATOM 1370 O O . VAL A 1 177 ? -0.974 9.120 -12.191 1.00 95.00 177 VAL A O 1
ATOM 1373 N N . ILE A 1 178 ? 1.071 10.073 -12.039 1.00 92.88 178 ILE A N 1
ATOM 1374 C CA . ILE A 1 178 ? 0.737 11.130 -11.087 1.00 92.88 178 ILE A CA 1
ATOM 1375 C C . ILE A 1 178 ? 1.226 12.458 -11.652 1.00 92.88 178 ILE A C 1
ATOM 1377 O O . ILE A 1 178 ? 2.348 12.581 -12.145 1.00 92.88 178 ILE A O 1
ATOM 1381 N N . TYR A 1 179 ? 0.343 13.446 -11.612 1.00 93.00 179 TYR A N 1
ATOM 1382 C CA . TYR A 1 179 ? 0.613 14.822 -11.979 1.00 93.00 179 TYR A CA 1
ATOM 1383 C C . TYR A 1 179 ? 0.418 15.724 -10.767 1.00 93.00 179 TYR A C 1
ATOM 1385 O O . TYR A 1 179 ? -0.572 15.577 -10.040 1.00 93.00 179 TYR A O 1
ATOM 1393 N N . ASP A 1 180 ? 1.314 16.695 -10.631 1.00 89.69 180 ASP A N 1
ATOM 1394 C CA . ASP A 1 180 ? 1.223 17.749 -9.627 1.00 89.69 180 ASP A CA 1
ATOM 1395 C C . ASP A 1 180 ? 0.072 18.737 -9.924 1.00 89.69 180 ASP A C 1
ATOM 1397 O O . ASP A 1 180 ? -0.623 18.677 -10.954 1.00 89.69 180 ASP A O 1
ATOM 1401 N N . ALA A 1 181 ? -0.099 19.718 -9.039 1.00 87.25 181 ALA A N 1
ATOM 1402 C CA . ALA A 1 181 ? -1.089 20.784 -9.175 1.00 87.25 181 ALA A CA 1
ATOM 1403 C C . ALA A 1 181 ? -0.920 21.624 -10.456 1.00 87.25 181 ALA A C 1
ATOM 1405 O O . ALA A 1 181 ? -1.890 22.170 -10.999 1.00 87.25 181 ALA A O 1
ATOM 1406 N N . SER A 1 182 ? 0.311 21.713 -10.967 1.00 88.88 182 SER A N 1
ATOM 1407 C CA . SER A 1 182 ? 0.669 22.415 -12.203 1.00 88.88 182 SER A CA 1
ATOM 1408 C C . SER A 1 182 ? 0.443 21.571 -13.463 1.00 88.88 182 SER A C 1
ATOM 1410 O O . SER A 1 182 ? 0.606 22.083 -14.575 1.00 88.88 182 SER A O 1
ATOM 1412 N N . ASN A 1 183 ? -0.028 20.326 -13.326 1.00 90.94 183 ASN A N 1
ATOM 1413 C CA . ASN A 1 183 ? -0.178 19.330 -14.390 1.00 90.94 183 ASN A CA 1
ATOM 1414 C C . ASN A 1 183 ? 1.160 18.876 -15.002 1.00 90.94 183 ASN A C 1
ATOM 1416 O O . ASN A 1 183 ? 1.200 18.446 -16.160 1.00 90.94 183 ASN A O 1
ATOM 1420 N N . VAL A 1 184 ? 2.252 18.992 -14.250 1.00 91.19 184 VAL A N 1
ATOM 1421 C CA . VAL A 1 184 ? 3.559 18.430 -14.590 1.00 91.19 184 VAL A CA 1
ATOM 1422 C C . VAL A 1 184 ? 3.589 16.978 -14.123 1.00 91.19 184 VAL A C 1
ATOM 1424 O O . VAL A 1 184 ? 3.030 16.646 -13.084 1.00 91.19 184 VAL A O 1
ATOM 1427 N N . LEU A 1 185 ? 4.171 16.095 -14.940 1.00 92.00 185 LEU A N 1
ATOM 1428 C CA . LEU A 1 185 ? 4.330 14.688 -14.576 1.00 92.00 185 LEU A CA 1
ATOM 1429 C C . LEU A 1 185 ? 5.322 14.590 -13.418 1.00 92.00 185 LEU A C 1
ATOM 1431 O O . LEU A 1 185 ? 6.461 15.042 -13.566 1.00 92.00 185 LEU A O 1
ATOM 1435 N N . ASP A 1 186 ? 4.880 13.967 -12.336 1.00 90.19 186 ASP A N 1
ATOM 1436 C CA . ASP A 1 186 ? 5.626 13.824 -11.089 1.00 90.19 186 ASP A CA 1
ATOM 1437 C C . ASP A 1 186 ? 6.114 12.379 -10.920 1.00 90.19 186 ASP A C 1
ATOM 1439 O O . ASP A 1 186 ? 7.312 12.117 -10.824 1.00 90.19 186 ASP A O 1
ATOM 1443 N N . GLU A 1 187 ? 5.199 11.420 -11.089 1.00 91.25 187 GLU A N 1
ATOM 1444 C CA . GLU A 1 187 ? 5.490 9.988 -11.023 1.00 91.25 187 GLU A CA 1
ATOM 1445 C C . GLU A 1 187 ? 4.878 9.247 -12.217 1.00 91.25 187 GLU A C 1
ATOM 1447 O O . GLU A 1 187 ? 3.782 9.557 -12.699 1.00 91.25 187 GLU A O 1
ATOM 1452 N N . TYR A 1 188 ? 5.581 8.232 -12.705 1.00 93.12 188 TYR A N 1
ATOM 1453 C CA . TYR A 1 188 ? 5.045 7.273 -13.653 1.00 93.12 188 TYR A CA 1
ATOM 1454 C C . TYR A 1 188 ? 5.686 5.907 -13.484 1.00 93.12 188 TYR A C 1
ATOM 1456 O O . TYR A 1 188 ? 6.907 5.773 -13.507 1.00 93.12 188 TYR A O 1
ATOM 1464 N N . ILE A 1 189 ? 4.853 4.874 -13.481 1.00 91.94 189 ILE A N 1
ATOM 1465 C CA . ILE A 1 189 ? 5.300 3.493 -13.586 1.00 91.94 189 ILE A CA 1
ATOM 1466 C C . ILE A 1 189 ? 4.496 2.744 -14.641 1.00 91.94 189 ILE A C 1
ATOM 1468 O O . ILE A 1 189 ? 3.275 2.846 -14.734 1.00 91.94 189 ILE A O 1
ATOM 1472 N N . SER A 1 190 ? 5.191 1.935 -15.433 1.00 92.44 190 SER A N 1
ATOM 1473 C CA . SER A 1 190 ? 4.583 0.960 -16.330 1.00 92.44 190 SER A CA 1
ATOM 1474 C C . SER A 1 190 ? 5.202 -0.415 -16.150 1.00 92.44 190 SER A C 1
ATOM 1476 O O . SER A 1 190 ? 6.409 -0.546 -15.957 1.00 92.44 190 SER A O 1
ATOM 1478 N N . GLY A 1 191 ? 4.377 -1.451 -16.273 1.00 89.62 191 GLY A N 1
ATOM 1479 C CA . GLY A 1 191 ? 4.792 -2.847 -16.234 1.00 89.62 191 GLY A CA 1
ATOM 1480 C C . GLY A 1 191 ? 4.090 -3.660 -17.314 1.00 89.62 191 GLY A C 1
ATOM 1481 O O . GLY A 1 191 ? 2.869 -3.641 -17.428 1.00 89.62 191 GLY A O 1
ATOM 1482 N N . ASP A 1 192 ? 4.858 -4.402 -18.101 1.00 88.12 192 ASP A N 1
ATOM 1483 C CA . ASP A 1 192 ? 4.396 -5.443 -19.013 1.00 88.12 192 ASP A CA 1
ATOM 1484 C C . ASP A 1 192 ? 4.662 -6.798 -18.353 1.00 88.12 192 ASP A C 1
ATOM 1486 O O . ASP A 1 192 ? 5.796 -7.284 -18.331 1.00 88.12 192 ASP A O 1
ATOM 1490 N N . VAL A 1 193 ? 3.614 -7.397 -17.781 1.00 83.31 193 VAL A N 1
ATOM 1491 C CA . VAL A 1 193 ? 3.737 -8.635 -16.998 1.00 83.31 193 VAL A CA 1
ATOM 1492 C C . VAL A 1 193 ? 4.177 -9.806 -17.871 1.00 83.31 193 VAL A C 1
ATOM 1494 O O . VAL A 1 193 ? 4.967 -10.640 -17.430 1.00 83.31 193 VAL A O 1
ATOM 1497 N N . ALA A 1 194 ? 3.709 -9.861 -19.120 1.00 83.00 194 ALA A N 1
ATOM 1498 C CA . ALA A 1 194 ? 4.054 -10.938 -20.042 1.00 83.00 194 ALA A CA 1
ATOM 1499 C C . ALA A 1 194 ? 5.546 -10.916 -20.398 1.00 83.00 194 ALA A C 1
ATOM 1501 O O . ALA A 1 194 ? 6.184 -11.967 -20.476 1.00 83.00 194 ALA A O 1
ATOM 1502 N N . ASN A 1 195 ? 6.104 -9.718 -20.575 1.00 86.31 195 ASN A N 1
ATOM 1503 C CA . ASN A 1 195 ? 7.513 -9.524 -20.910 1.00 86.31 195 ASN A CA 1
ATOM 1504 C C . ASN A 1 195 ? 8.415 -9.296 -19.681 1.00 86.31 195 ASN A C 1
ATOM 1506 O O . ASN A 1 195 ? 9.633 -9.181 -19.839 1.00 86.31 195 ASN A O 1
ATOM 1510 N N . LYS A 1 196 ? 7.828 -9.260 -18.475 1.00 89.50 196 LYS A N 1
ATOM 1511 C CA . LYS A 1 196 ? 8.487 -8.995 -17.186 1.00 89.50 196 LYS A CA 1
ATOM 1512 C C . LYS A 1 196 ? 9.398 -7.763 -17.224 1.00 89.50 196 LYS A C 1
ATOM 1514 O O . LYS A 1 196 ? 10.555 -7.819 -16.813 1.00 89.50 196 LYS A O 1
ATOM 1519 N N . GLN A 1 197 ? 8.905 -6.660 -17.777 1.00 91.12 197 GLN A N 1
ATOM 1520 C CA . GLN A 1 197 ? 9.683 -5.430 -17.960 1.00 91.12 197 GLN A CA 1
ATOM 1521 C C . GLN A 1 197 ? 8.820 -4.186 -17.798 1.00 91.12 197 GLN A C 1
ATOM 1523 O O . GLN A 1 197 ? 7.599 -4.279 -17.861 1.00 91.12 197 GLN A O 1
ATOM 1528 N N . GLY A 1 198 ? 9.444 -3.021 -17.664 1.00 91.94 198 GLY A N 1
ATOM 1529 C CA . GLY A 1 198 ? 8.717 -1.778 -17.465 1.00 91.94 198 GLY A CA 1
ATOM 1530 C C . GLY A 1 198 ? 9.566 -0.522 -17.576 1.00 91.94 198 GLY A C 1
ATOM 1531 O O . GLY A 1 198 ? 10.745 -0.564 -17.944 1.00 91.94 198 GLY A O 1
ATOM 1532 N N . SER A 1 199 ? 8.933 0.613 -17.308 1.00 92.62 199 SER A N 1
ATOM 1533 C CA . SER A 1 199 ? 9.561 1.935 -17.256 1.00 92.62 199 SER A CA 1
ATOM 1534 C C . SER A 1 199 ? 9.091 2.678 -16.017 1.00 92.62 199 SER A C 1
ATOM 1536 O O . SER A 1 199 ? 7.947 2.509 -15.607 1.00 92.62 199 SER A O 1
ATOM 1538 N N . LEU A 1 200 ? 9.981 3.488 -15.460 1.00 91.75 200 LEU A N 1
ATOM 1539 C CA . LEU A 1 200 ? 9.763 4.293 -14.268 1.00 91.75 200 LEU A CA 1
ATOM 1540 C C . LEU A 1 200 ? 10.235 5.721 -14.533 1.00 91.75 200 LEU A C 1
ATOM 1542 O O . LEU A 1 200 ? 11.301 5.921 -15.128 1.00 91.75 200 LEU A O 1
ATOM 1546 N N . TYR A 1 201 ? 9.460 6.692 -14.081 1.00 91.62 201 TYR A N 1
ATOM 1547 C CA . TYR A 1 201 ? 9.844 8.087 -14.002 1.00 91.62 201 TYR A CA 1
ATOM 1548 C C . TYR A 1 201 ? 9.434 8.653 -12.654 1.00 91.62 201 TYR A C 1
ATOM 1550 O O . TYR A 1 201 ? 8.312 8.438 -12.214 1.00 91.62 201 TYR A O 1
ATOM 1558 N N . GLU A 1 202 ? 10.349 9.387 -12.044 1.00 88.31 202 GLU A N 1
ATOM 1559 C CA . GLU A 1 202 ? 10.173 10.024 -10.742 1.00 88.31 202 GLU A CA 1
ATOM 1560 C C . GLU A 1 202 ? 10.859 11.384 -10.778 1.00 88.31 202 GLU A C 1
ATOM 1562 O O . GLU A 1 202 ? 11.892 11.550 -11.447 1.00 88.31 202 GLU A O 1
ATOM 1567 N N . VAL A 1 203 ? 10.303 12.338 -10.046 1.00 86.75 203 VAL A N 1
ATOM 1568 C CA . VAL A 1 203 ? 10.912 13.631 -9.746 1.00 86.75 203 VAL A CA 1
ATOM 1569 C C . VAL A 1 203 ? 11.263 13.634 -8.262 1.00 86.75 203 VAL A C 1
ATOM 1571 O O . VAL A 1 203 ? 10.415 13.345 -7.431 1.00 86.75 203 VAL A O 1
ATOM 1574 N N . ASP A 1 204 ? 12.527 13.902 -7.924 1.00 81.69 204 ASP A N 1
ATOM 1575 C CA . ASP A 1 204 ? 12.934 14.004 -6.518 1.00 81.69 204 ASP A CA 1
ATOM 1576 C C . ASP A 1 204 ? 12.555 15.363 -5.896 1.00 81.69 204 ASP A C 1
ATOM 1578 O O . ASP A 1 204 ? 12.200 16.313 -6.598 1.00 81.69 204 ASP A O 1
ATOM 1582 N N . ASP A 1 205 ? 12.730 15.500 -4.578 1.00 77.12 205 ASP A N 1
ATOM 1583 C CA . ASP A 1 205 ? 12.467 16.745 -3.832 1.00 77.12 205 ASP A CA 1
ATOM 1584 C C . ASP A 1 205 ? 13.265 17.966 -4.339 1.00 77.12 205 ASP A C 1
ATOM 1586 O O . ASP A 1 205 ? 12.943 19.117 -4.033 1.00 77.12 205 ASP A O 1
ATOM 1590 N N . ASN A 1 206 ? 14.337 17.742 -5.108 1.00 83.06 206 ASN A N 1
ATOM 1591 C CA . ASN A 1 206 ? 15.143 18.794 -5.732 1.00 83.06 206 ASN A CA 1
ATOM 1592 C C . ASN A 1 206 ? 14.702 19.095 -7.174 1.00 83.06 206 ASN A C 1
ATOM 1594 O O . ASN A 1 206 ? 15.396 19.828 -7.891 1.00 83.06 206 ASN A O 1
ATOM 1598 N N . ASN A 1 207 ? 13.556 18.555 -7.594 1.00 82.00 207 ASN A N 1
ATOM 1599 C CA . ASN A 1 207 ? 12.988 18.657 -8.930 1.00 82.00 207 ASN A CA 1
ATOM 1600 C C . ASN A 1 207 ? 13.886 18.036 -10.022 1.00 82.00 207 ASN A C 1
ATOM 1602 O O . ASN A 1 207 ? 13.935 18.503 -11.168 1.00 82.00 207 ASN A O 1
ATOM 1606 N N . VAL A 1 208 ? 14.654 17.002 -9.665 1.00 87.06 208 VAL A N 1
ATOM 1607 C CA . VAL A 1 208 ? 15.488 16.235 -10.592 1.00 87.06 208 VAL A CA 1
ATOM 1608 C C . VAL A 1 208 ? 14.705 15.022 -11.070 1.00 87.06 208 VAL A C 1
ATOM 1610 O O . VAL A 1 208 ? 14.456 14.077 -10.330 1.00 87.06 208 VAL A O 1
ATOM 1613 N N . SER A 1 209 ? 14.362 15.023 -12.356 1.00 88.88 209 SER A N 1
ATOM 1614 C CA . SER A 1 209 ? 13.666 13.899 -12.972 1.00 88.88 209 SER A CA 1
ATOM 1615 C C . SER A 1 209 ? 14.618 12.752 -13.321 1.00 88.88 209 SER A C 1
ATOM 1617 O O . SER A 1 209 ? 15.613 12.966 -14.032 1.00 88.88 209 SER A O 1
ATOM 1619 N N . THR A 1 210 ? 14.256 11.526 -12.960 1.00 88.81 210 THR A N 1
ATOM 1620 C CA . THR A 1 210 ? 14.974 10.308 -13.347 1.00 88.81 210 THR A CA 1
ATOM 1621 C C . THR A 1 210 ? 14.084 9.418 -14.203 1.00 88.81 210 THR A C 1
ATOM 1623 O O . THR A 1 210 ? 12.950 9.141 -13.849 1.00 88.81 210 THR A O 1
ATOM 1626 N N . LYS A 1 211 ? 14.606 8.936 -15.340 1.00 91.56 211 LYS A N 1
ATOM 1627 C CA . LYS A 1 211 ? 13.955 7.915 -16.179 1.00 91.56 211 LYS A CA 1
ATOM 1628 C C . LYS A 1 211 ? 14.712 6.606 -16.058 1.00 91.56 211 LYS A C 1
ATOM 1630 O O . LYS A 1 211 ? 15.923 6.588 -16.302 1.00 91.56 211 LYS A O 1
ATOM 1635 N N . LYS A 1 212 ? 14.008 5.519 -15.753 1.00 90.81 212 LYS A N 1
ATOM 1636 C CA . LYS A 1 212 ? 14.563 4.166 -15.676 1.00 90.81 212 LYS A CA 1
ATOM 1637 C C . LYS A 1 212 ? 13.735 3.192 -16.504 1.00 90.81 212 LYS A C 1
ATOM 1639 O O . LYS A 1 212 ? 12.545 3.376 -16.745 1.00 90.81 212 LYS A O 1
ATOM 1644 N N . THR A 1 213 ? 14.391 2.135 -16.948 1.00 92.56 213 THR A N 1
ATOM 1645 C CA . THR A 1 213 ? 13.752 0.935 -17.494 1.00 92.56 213 THR A CA 1
ATOM 1646 C C . THR A 1 213 ? 14.135 -0.235 -16.619 1.00 92.56 213 THR A C 1
ATOM 1648 O O . THR A 1 213 ? 15.245 -0.260 -16.088 1.00 92.56 213 THR A O 1
ATOM 1651 N N . PHE A 1 214 ? 13.241 -1.201 -16.465 1.00 91.62 214 PHE A N 1
ATOM 1652 C CA . PHE A 1 214 ? 13.531 -2.378 -15.663 1.00 91.62 214 PHE A CA 1
ATOM 1653 C C . PHE A 1 214 ? 13.089 -3.659 -16.352 1.00 91.62 214 PHE A C 1
ATOM 1655 O O . PHE A 1 214 ? 12.203 -3.659 -17.209 1.00 91.62 214 PHE A O 1
ATOM 1662 N N . LYS A 1 215 ? 13.727 -4.762 -15.975 1.00 91.69 215 LYS A N 1
ATOM 1663 C CA . LYS A 1 215 ? 13.358 -6.115 -16.380 1.00 91.69 215 LYS A CA 1
ATOM 1664 C C . LYS A 1 215 ? 13.645 -7.072 -15.239 1.00 91.69 215 LYS A C 1
ATOM 1666 O O . LYS A 1 215 ? 14.652 -6.926 -14.553 1.00 91.69 215 LYS A O 1
ATOM 1671 N N . PHE A 1 216 ? 12.773 -8.045 -15.030 1.00 90.50 216 PHE A N 1
ATOM 1672 C CA . PHE A 1 216 ? 12.857 -8.918 -13.870 1.00 90.50 216 PHE A CA 1
ATOM 1673 C C . PHE A 1 216 ? 12.570 -10.377 -14.207 1.00 90.50 216 PHE A C 1
ATOM 1675 O O . PHE A 1 216 ? 11.947 -10.728 -15.212 1.00 90.50 216 PHE A O 1
ATOM 1682 N N . ASN A 1 217 ? 13.029 -11.251 -13.325 1.00 88.94 217 ASN A N 1
ATOM 1683 C CA . ASN A 1 217 ? 12.581 -12.627 -13.225 1.00 88.94 217 ASN A CA 1
ATOM 1684 C C . ASN A 1 217 ? 12.446 -12.999 -11.739 1.00 88.94 217 ASN A C 1
ATOM 1686 O O . ASN A 1 217 ? 12.352 -12.141 -10.858 1.00 88.94 217 ASN A O 1
ATOM 1690 N N . ASP A 1 218 ? 12.386 -14.292 -11.455 1.00 86.75 218 ASP A N 1
ATOM 1691 C CA . ASP A 1 218 ? 12.184 -14.779 -10.094 1.00 86.75 218 ASP A CA 1
ATOM 1692 C C . ASP A 1 218 ? 13.464 -14.631 -9.243 1.00 86.75 218 ASP A C 1
ATOM 1694 O O . ASP A 1 218 ? 13.381 -14.604 -8.020 1.00 86.75 218 ASP A O 1
ATOM 1698 N N . GLY A 1 219 ? 14.636 -14.498 -9.880 1.00 87.69 219 GLY A N 1
ATOM 1699 C CA . GLY A 1 219 ? 15.943 -14.370 -9.229 1.00 87.69 219 GLY A CA 1
ATOM 1700 C C . GLY A 1 219 ? 16.514 -12.951 -9.197 1.00 87.69 219 GLY A C 1
ATOM 1701 O O . GLY A 1 219 ? 17.256 -12.636 -8.276 1.00 87.69 219 GLY A O 1
ATOM 1702 N N . TYR A 1 220 ? 16.155 -12.080 -10.142 1.00 89.69 220 TYR A N 1
ATOM 1703 C CA . TYR A 1 220 ? 16.797 -10.778 -10.315 1.00 89.69 220 TYR A CA 1
ATOM 1704 C C . TYR A 1 220 ? 15.833 -9.685 -10.781 1.00 89.69 220 TYR A C 1
ATOM 1706 O O . TYR A 1 220 ? 14.864 -9.952 -11.498 1.00 89.69 220 TYR A O 1
ATOM 1714 N N . ILE A 1 221 ? 16.163 -8.442 -10.429 1.00 90.31 221 ILE A N 1
ATOM 1715 C CA . ILE A 1 221 ? 15.581 -7.218 -10.990 1.00 90.31 221 ILE A CA 1
ATOM 1716 C C . ILE A 1 221 ? 16.738 -6.386 -11.538 1.00 90.31 221 ILE A C 1
ATOM 1718 O O . ILE A 1 221 ? 17.670 -6.060 -10.812 1.00 90.31 221 ILE A O 1
ATOM 1722 N N . ASN A 1 222 ? 16.694 -6.060 -12.822 1.00 91.44 222 ASN A N 1
ATOM 1723 C CA . ASN A 1 222 ? 17.692 -5.231 -13.479 1.00 91.44 222 ASN A CA 1
ATOM 1724 C C . ASN A 1 222 ? 17.081 -3.875 -13.809 1.00 91.44 222 ASN A C 1
ATOM 1726 O O . ASN A 1 222 ? 16.068 -3.835 -14.512 1.00 91.44 222 ASN A O 1
ATOM 1730 N N . THR A 1 223 ? 17.695 -2.789 -13.355 1.00 90.94 223 THR A N 1
ATOM 1731 C CA . THR A 1 223 ? 17.286 -1.419 -13.668 1.00 90.94 223 THR A CA 1
ATOM 1732 C C . THR A 1 223 ? 18.372 -0.716 -14.464 1.00 90.94 223 THR A C 1
ATOM 1734 O O . THR A 1 223 ? 19.563 -0.875 -14.211 1.00 90.94 223 THR A O 1
ATOM 1737 N N . VAL A 1 224 ? 17.969 0.071 -15.458 1.00 89.94 224 VAL A N 1
ATOM 1738 C CA . VAL A 1 224 ? 18.868 0.910 -16.253 1.00 89.94 224 VAL A CA 1
ATOM 1739 C C . VAL A 1 224 ? 18.299 2.316 -16.306 1.00 89.94 224 VAL A C 1
ATOM 1741 O O . VAL A 1 224 ? 17.227 2.532 -16.878 1.00 89.94 224 VAL A O 1
ATOM 1744 N N . ALA A 1 225 ? 19.022 3.269 -15.724 1.00 86.62 225 ALA A N 1
ATOM 1745 C CA . ALA A 1 225 ? 18.672 4.683 -15.773 1.00 86.62 225 ALA A CA 1
ATOM 1746 C C . ALA A 1 225 ? 19.114 5.338 -17.092 1.00 86.62 225 ALA A C 1
ATOM 1748 O O . ALA A 1 225 ? 19.933 4.807 -17.847 1.00 86.62 225 ALA A O 1
ATOM 1749 N N . SER A 1 226 ? 18.592 6.532 -17.369 1.00 81.06 226 SER A N 1
ATOM 1750 C CA . SER A 1 226 ? 18.853 7.301 -18.596 1.00 81.06 226 SER A CA 1
ATOM 1751 C C . SER A 1 226 ? 20.328 7.669 -18.817 1.00 81.06 226 SER A C 1
ATOM 1753 O O . SER A 1 226 ? 20.771 7.808 -19.958 1.00 81.06 226 SER A O 1
ATOM 1755 N N . ASN A 1 227 ? 21.116 7.773 -17.746 1.00 79.50 227 ASN A N 1
ATOM 1756 C CA . ASN A 1 227 ? 22.573 7.949 -17.788 1.00 79.50 227 ASN A CA 1
ATOM 1757 C C . ASN A 1 227 ? 23.339 6.629 -18.060 1.00 79.50 227 ASN A C 1
ATOM 1759 O O . ASN A 1 227 ? 24.570 6.625 -18.059 1.00 79.50 227 ASN A O 1
ATOM 1763 N N . ASN A 1 228 ? 22.625 5.530 -18.326 1.00 78.94 228 ASN A N 1
ATOM 1764 C CA . ASN A 1 228 ? 23.113 4.155 -18.456 1.00 78.94 228 ASN A CA 1
ATOM 1765 C C . ASN A 1 228 ? 23.719 3.561 -17.173 1.00 78.94 228 ASN A C 1
ATOM 1767 O O . ASN A 1 228 ? 24.474 2.589 -17.265 1.00 78.94 228 ASN A O 1
ATOM 1771 N N . SER A 1 229 ? 23.408 4.095 -15.986 1.00 83.44 229 SER A N 1
ATOM 1772 C CA . SER A 1 229 ? 23.704 3.376 -14.745 1.00 83.44 229 SER A CA 1
ATOM 1773 C C . SER A 1 229 ? 22.818 2.139 -14.664 1.00 83.44 229 SER A C 1
ATOM 1775 O O . SER A 1 229 ? 21.604 2.234 -14.843 1.00 83.44 229 SER A O 1
ATOM 1777 N N . ASN A 1 230 ? 23.439 0.988 -14.428 1.00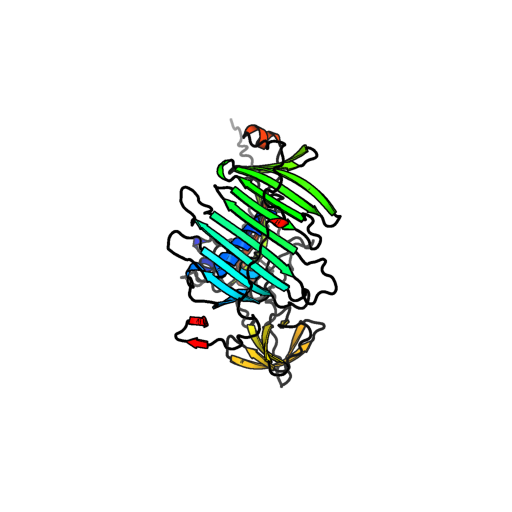 87.62 230 ASN A N 1
ATOM 1778 C CA . ASN A 1 230 ? 22.775 -0.300 -14.309 1.00 87.62 230 ASN A CA 1
ATOM 1779 C C . ASN A 1 230 ? 22.861 -0.766 -12.852 1.00 87.62 230 ASN A C 1
ATOM 1781 O O . ASN A 1 230 ? 23.968 -0.833 -12.308 1.00 87.62 230 ASN A O 1
ATOM 1785 N N . THR A 1 231 ? 21.716 -1.111 -12.269 1.00 90.06 231 THR A N 1
ATOM 1786 C CA . THR A 1 231 ? 21.635 -1.744 -10.955 1.00 90.06 231 THR A CA 1
ATOM 1787 C C . THR A 1 231 ? 20.953 -3.103 -11.086 1.00 90.06 231 THR A C 1
ATOM 1789 O O . THR A 1 231 ? 19.810 -3.208 -11.522 1.00 90.06 231 THR A O 1
ATOM 1792 N N . CYS A 1 232 ? 21.657 -4.158 -10.679 1.00 90.88 232 CYS A N 1
ATOM 1793 C CA . CYS A 1 232 ? 21.143 -5.523 -10.663 1.00 90.88 232 CYS A CA 1
ATOM 1794 C C . CYS A 1 232 ? 20.887 -5.947 -9.215 1.00 90.88 232 CYS A C 1
ATOM 1796 O O . CYS A 1 232 ? 21.836 -6.124 -8.451 1.00 90.88 232 CYS A O 1
ATOM 1798 N N . TYR A 1 233 ? 19.623 -6.104 -8.839 1.00 90.00 233 TYR A N 1
ATOM 1799 C CA . TYR A 1 233 ? 19.196 -6.606 -7.535 1.00 90.00 233 TYR A CA 1
ATOM 1800 C C . TYR A 1 233 ? 19.055 -8.125 -7.584 1.00 90.00 233 TYR A C 1
ATOM 1802 O O . TYR A 1 233 ? 18.360 -8.657 -8.452 1.00 90.00 233 TYR A O 1
ATOM 1810 N N . ASP A 1 234 ? 19.690 -8.823 -6.645 1.00 89.19 234 ASP A N 1
ATOM 1811 C CA . ASP A 1 234 ? 19.574 -10.272 -6.485 1.00 89.19 234 ASP A CA 1
ATOM 1812 C C . ASP A 1 234 ? 18.500 -10.599 -5.440 1.00 89.19 234 ASP A C 1
ATOM 1814 O O . ASP A 1 234 ? 18.664 -10.358 -4.240 1.00 89.19 234 ASP A O 1
ATOM 1818 N N . ARG A 1 235 ? 17.393 -11.191 -5.896 1.00 85.62 235 ARG A N 1
ATOM 1819 C CA . ARG A 1 235 ? 16.235 -11.541 -5.060 1.00 85.62 235 ARG A CA 1
ATOM 1820 C C . ARG A 1 235 ? 16.525 -12.699 -4.103 1.00 85.62 235 ARG A C 1
ATOM 1822 O O . ARG A 1 235 ? 15.782 -12.903 -3.139 1.00 85.62 235 ARG A O 1
ATOM 1829 N N . SER A 1 236 ? 17.599 -13.454 -4.343 1.00 84.44 236 SER A N 1
ATOM 1830 C CA . SER A 1 236 ? 18.083 -14.495 -3.431 1.00 84.44 236 SER A CA 1
ATOM 1831 C C . SER A 1 236 ? 18.945 -13.930 -2.299 1.00 84.44 236 SER A C 1
ATOM 1833 O O . SER A 1 236 ? 18.975 -14.504 -1.209 1.00 84.44 236 SER A O 1
ATOM 1835 N N . LEU A 1 237 ? 19.590 -12.779 -2.515 1.00 82.12 237 LEU A N 1
ATOM 1836 C CA . LEU A 1 237 ? 20.451 -12.109 -1.540 1.00 82.12 237 LEU A CA 1
ATOM 1837 C C . LEU A 1 237 ? 19.701 -11.002 -0.801 1.00 82.12 237 LEU A C 1
ATOM 1839 O O . LEU A 1 237 ? 20.079 -9.832 -0.854 1.00 82.12 237 LEU A O 1
ATOM 1843 N N . LYS A 1 238 ? 18.644 -11.378 -0.085 1.00 82.75 238 LYS A N 1
ATOM 1844 C CA . LYS A 1 238 ? 17.839 -10.436 0.691 1.00 82.75 238 LYS A CA 1
ATOM 1845 C C . LYS A 1 238 ? 18.267 -10.322 2.148 1.00 82.75 238 LYS A C 1
ATOM 1847 O O . LYS A 1 238 ? 18.521 -11.329 2.811 1.00 82.75 238 LYS A O 1
ATOM 1852 N N . THR A 1 239 ? 18.276 -9.100 2.659 1.00 81.00 239 THR A N 1
ATOM 1853 C CA . THR A 1 239 ? 18.347 -8.805 4.092 1.00 81.00 239 THR A CA 1
ATOM 1854 C C . THR A 1 239 ? 16.960 -8.435 4.583 1.00 81.00 239 THR A C 1
ATOM 1856 O O . THR A 1 239 ? 16.287 -7.629 3.950 1.00 81.00 239 THR A O 1
ATOM 1859 N N . LYS A 1 240 ? 16.538 -9.024 5.703 1.00 80.69 240 LYS A N 1
ATOM 1860 C CA . LYS A 1 240 ? 15.290 -8.654 6.372 1.00 80.69 240 LYS A CA 1
ATOM 1861 C C . LYS A 1 240 ? 15.605 -7.825 7.609 1.00 80.69 240 LYS A C 1
ATOM 1863 O O . LYS A 1 240 ? 16.399 -8.275 8.440 1.00 80.69 240 LYS A O 1
ATOM 1868 N N . THR A 1 241 ? 14.976 -6.663 7.724 1.00 82.94 241 THR A N 1
ATOM 1869 C CA . THR A 1 241 ? 14.992 -5.819 8.915 1.00 82.94 241 THR A CA 1
ATOM 1870 C C . THR A 1 241 ? 13.598 -5.799 9.526 1.00 82.94 241 THR A C 1
ATOM 1872 O O . THR A 1 241 ? 12.675 -5.319 8.893 1.00 82.94 241 THR A O 1
ATOM 1875 N N . VAL A 1 242 ? 13.410 -6.294 10.746 1.00 82.19 242 VAL A N 1
ATOM 1876 C CA . VAL A 1 242 ? 12.117 -6.197 11.446 1.00 82.19 242 VAL A CA 1
ATOM 1877 C C . VAL A 1 242 ? 12.046 -4.858 12.177 1.00 82.19 242 VAL A C 1
ATOM 1879 O O . VAL A 1 242 ? 12.990 -4.492 12.879 1.00 82.19 242 VAL A O 1
ATOM 1882 N N . TRP A 1 243 ? 10.954 -4.120 11.997 1.00 76.50 243 TRP A N 1
ATOM 1883 C CA . TRP A 1 243 ? 10.754 -2.812 12.624 1.00 76.50 243 TRP A CA 1
ATOM 1884 C C . TRP A 1 243 ? 9.960 -2.933 13.918 1.00 76.50 243 TRP A C 1
ATOM 1886 O O . TRP A 1 243 ? 10.256 -2.231 14.882 1.00 76.50 243 TRP A O 1
ATOM 1896 N N . GLU A 1 244 ? 9.014 -3.868 13.951 1.00 77.69 244 GLU A N 1
ATOM 1897 C CA . GLU A 1 244 ? 8.093 -4.065 15.064 1.00 77.69 244 GLU A CA 1
ATOM 1898 C C . GLU A 1 244 ? 7.851 -5.549 15.308 1.00 77.69 244 GLU A C 1
ATOM 1900 O O . GLU A 1 244 ? 7.800 -6.347 14.366 1.00 77.69 244 GLU A O 1
ATOM 1905 N N . TYR A 1 245 ? 7.642 -5.911 16.571 1.00 83.56 245 TYR A N 1
ATOM 1906 C CA . TYR A 1 245 ? 7.207 -7.250 16.950 1.00 83.56 245 TYR A CA 1
ATOM 1907 C C . TYR A 1 245 ? 5.954 -7.193 17.799 1.00 83.56 245 TYR A C 1
ATOM 1909 O O . TYR A 1 245 ? 5.920 -6.475 18.791 1.00 83.56 245 TYR A O 1
ATOM 1917 N N . ASP A 1 246 ? 5.000 -8.067 17.512 1.00 83.75 246 ASP A N 1
ATOM 1918 C CA . ASP A 1 246 ? 3.984 -8.423 18.488 1.00 83.75 246 ASP A CA 1
ATOM 1919 C C . ASP A 1 246 ? 4.613 -9.239 19.629 1.00 83.75 246 ASP A C 1
ATOM 1921 O O . ASP A 1 246 ? 5.502 -10.079 19.423 1.00 83.75 246 ASP A O 1
ATOM 1925 N N . ILE A 1 247 ? 4.070 -9.070 20.835 1.00 84.00 247 ILE A N 1
ATOM 1926 C CA . ILE A 1 247 ? 4.493 -9.808 22.028 1.00 84.00 247 ILE A CA 1
ATOM 1927 C C . ILE A 1 247 ? 3.375 -10.728 22.497 1.00 84.00 247 ILE A C 1
ATOM 1929 O O . ILE A 1 247 ? 2.212 -10.337 22.618 1.00 84.00 247 ILE A O 1
ATOM 1933 N N . TYR A 1 248 ? 3.741 -11.955 22.850 1.00 86.56 248 TYR A N 1
ATOM 1934 C CA . TYR A 1 248 ? 2.810 -12.945 23.372 1.00 86.56 248 TYR A CA 1
ATOM 1935 C C . TYR A 1 248 ? 3.326 -13.505 24.688 1.00 86.56 248 TYR A C 1
ATOM 1937 O O . TYR A 1 248 ? 4.488 -13.883 24.797 1.00 86.56 248 TYR A O 1
ATOM 1945 N N . ALA A 1 249 ? 2.466 -13.592 25.702 1.00 86.50 249 ALA A N 1
ATOM 1946 C CA . ALA A 1 249 ? 2.822 -14.289 26.931 1.00 86.50 249 ALA A CA 1
ATOM 1947 C C . ALA A 1 249 ? 2.987 -15.787 26.639 1.00 86.50 249 ALA A C 1
ATOM 1949 O O . ALA A 1 249 ? 2.122 -16.397 26.001 1.00 86.50 249 ALA A O 1
ATOM 1950 N N . TYR A 1 250 ? 4.082 -16.369 27.125 1.00 85.25 250 TYR A N 1
ATOM 1951 C CA . TYR A 1 250 ? 4.408 -17.779 26.947 1.00 85.25 250 TYR A CA 1
ATOM 1952 C C . TYR A 1 250 ? 4.474 -18.492 28.298 1.00 85.25 250 TYR A C 1
ATOM 1954 O O . TYR A 1 250 ? 5.158 -18.053 29.223 1.00 85.25 250 TYR A O 1
ATOM 1962 N N . ASP A 1 251 ? 3.745 -19.601 28.405 1.00 82.12 251 ASP A N 1
ATOM 1963 C CA . ASP A 1 251 ? 3.742 -20.465 29.580 1.00 82.12 251 ASP A CA 1
ATOM 1964 C C . ASP A 1 251 ? 4.292 -21.851 29.203 1.00 82.12 251 ASP A C 1
ATOM 1966 O O . ASP A 1 251 ? 3.547 -22.677 28.669 1.00 82.12 251 ASP A O 1
ATOM 1970 N N . PRO A 1 252 ? 5.575 -22.138 29.493 1.00 73.19 252 PRO A N 1
ATOM 1971 C CA . PRO A 1 252 ? 6.173 -23.440 29.199 1.00 73.19 252 PRO A CA 1
ATOM 1972 C C . PRO A 1 252 ? 5.615 -24.572 30.071 1.00 73.19 252 PRO A C 1
ATOM 1974 O O . PRO A 1 252 ? 5.859 -25.742 29.781 1.00 73.19 252 PRO A O 1
ATOM 1977 N N . SER A 1 253 ? 4.928 -24.250 31.174 1.00 75.06 253 SER A N 1
ATOM 1978 C CA . SER A 1 253 ? 4.349 -25.246 32.079 1.00 75.06 253 SER A CA 1
ATOM 1979 C C . SER A 1 253 ? 2.991 -25.754 31.600 1.00 75.06 253 SER A C 1
ATOM 1981 O O . SER A 1 253 ? 2.526 -26.807 32.048 1.00 75.06 253 SER A O 1
ATOM 1983 N N . ASN A 1 254 ? 2.374 -25.044 30.653 1.00 72.38 254 ASN A N 1
ATOM 1984 C CA . ASN A 1 254 ? 1.131 -25.462 30.043 1.00 72.38 254 ASN A CA 1
ATOM 1985 C C . ASN A 1 254 ? 1.398 -26.527 28.970 1.00 72.38 254 ASN A C 1
ATOM 1987 O O . ASN A 1 254 ? 1.985 -26.267 27.922 1.00 72.38 254 ASN A O 1
ATOM 1991 N N . THR A 1 255 ? 0.929 -27.750 29.222 1.00 60.22 255 THR A N 1
ATOM 1992 C CA . THR A 1 255 ? 1.077 -28.891 28.301 1.00 60.22 255 THR A CA 1
ATOM 1993 C C . THR A 1 255 ? 0.314 -28.721 26.985 1.00 60.22 255 THR A C 1
ATOM 1995 O O . THR A 1 255 ? 0.557 -29.462 26.037 1.00 60.22 255 THR A O 1
ATOM 1998 N N . ALA A 1 256 ? -0.616 -27.767 26.922 1.00 62.38 256 ALA A N 1
ATOM 1999 C CA . ALA A 1 256 ? -1.141 -27.225 25.679 1.00 62.38 256 ALA A CA 1
ATOM 2000 C C . ALA A 1 256 ? -0.477 -25.857 25.498 1.00 62.38 256 ALA A C 1
ATOM 2002 O O . ALA A 1 256 ? -0.894 -24.921 26.163 1.00 62.38 256 ALA A O 1
ATOM 2003 N N . ALA A 1 257 ? 0.575 -25.746 24.684 1.00 63.72 257 ALA A N 1
ATOM 2004 C CA . ALA A 1 257 ? 1.459 -24.576 24.564 1.00 63.72 257 ALA A CA 1
ATOM 2005 C C . ALA A 1 257 ? 0.764 -23.296 24.032 1.00 63.72 257 ALA A C 1
ATOM 2007 O O . ALA A 1 257 ? 1.091 -22.778 22.963 1.00 63.72 257 ALA A O 1
ATOM 2008 N N . SER A 1 258 ? -0.261 -22.808 24.728 1.00 70.19 258 SER A N 1
ATOM 2009 C CA . SER A 1 258 ? -1.129 -21.714 24.318 1.00 70.19 258 SER A CA 1
ATOM 2010 C C . SER A 1 258 ? -0.487 -20.389 24.681 1.00 70.19 258 SER A C 1
ATOM 2012 O O . SER A 1 258 ? -0.364 -20.054 25.860 1.00 70.19 258 SER A O 1
ATOM 2014 N N . THR A 1 259 ? -0.121 -19.621 23.667 1.00 82.31 259 THR A N 1
ATOM 2015 C CA . THR A 1 259 ? 0.269 -18.225 23.836 1.00 82.31 259 THR A CA 1
ATOM 2016 C C . THR A 1 259 ? -0.966 -17.332 23.787 1.00 82.31 259 THR A C 1
ATOM 2018 O O . THR A 1 259 ? -1.938 -17.608 23.072 1.00 82.31 259 THR A O 1
ATOM 2021 N N . VAL A 1 260 ? -0.934 -16.238 24.536 1.00 82.44 260 VAL A N 1
ATOM 2022 C CA . VAL A 1 260 ? -1.952 -15.183 24.470 1.00 82.44 260 VAL A CA 1
ATOM 2023 C C . VAL A 1 260 ? -1.268 -13.878 24.110 1.00 82.44 260 VAL A C 1
ATOM 2025 O O . VAL A 1 260 ? -0.161 -13.631 24.596 1.00 82.44 260 VAL A O 1
ATOM 2028 N N . LYS A 1 261 ? -1.901 -13.055 23.258 1.00 82.06 261 LYS A N 1
ATOM 2029 C CA . LYS A 1 261 ? -1.365 -11.723 22.950 1.00 82.06 261 LYS A CA 1
ATOM 2030 C C . LYS A 1 261 ? -1.170 -10.999 24.272 1.00 82.06 261 LYS A C 1
ATOM 2032 O O . LYS A 1 261 ? -2.034 -11.057 25.156 1.00 82.06 261 LYS A O 1
ATOM 2037 N N . PHE A 1 262 ? 0.022 -10.452 24.450 1.00 77.06 262 PHE A N 1
ATOM 2038 C CA . PHE A 1 262 ? 0.349 -9.778 25.680 1.00 77.06 262 PHE A CA 1
ATOM 2039 C C . PHE A 1 262 ? -0.571 -8.575 25.835 1.00 77.06 262 PHE A C 1
ATOM 2041 O O . PHE A 1 262 ? -0.746 -7.795 24.912 1.00 77.06 262 PHE A O 1
ATOM 2048 N N . VAL A 1 263 ? -1.186 -8.457 27.008 1.00 66.19 263 VAL A N 1
ATOM 2049 C CA . VAL A 1 263 ? -1.956 -7.276 27.373 1.00 66.19 263 VAL A CA 1
ATOM 2050 C C . VAL A 1 263 ? -1.523 -6.905 28.786 1.00 66.19 263 VAL A C 1
ATOM 2052 O O . VAL A 1 263 ? -1.729 -7.720 29.696 1.00 66.19 263 VAL A O 1
ATOM 2055 N N . PRO A 1 264 ? -0.901 -5.733 28.999 1.00 59.09 264 PRO A N 1
ATOM 2056 C CA . PRO A 1 264 ? -0.444 -5.322 30.320 1.00 59.09 264 PRO A CA 1
ATOM 2057 C C . PRO A 1 264 ? -1.600 -5.372 31.329 1.00 59.09 264 PRO A C 1
ATOM 2059 O O . PRO A 1 264 ? -2.707 -4.908 31.050 1.00 59.09 264 PRO A O 1
ATOM 2062 N N . SER A 1 265 ? -1.359 -5.988 32.489 1.00 57.00 265 SER A N 1
ATOM 2063 C CA . SER A 1 265 ? -2.368 -6.216 33.534 1.00 57.00 265 SER A CA 1
ATOM 2064 C C . SER A 1 265 ? -2.063 -5.466 34.832 1.00 57.00 265 SER A C 1
ATOM 2066 O O . SER A 1 265 ? -2.395 -5.956 35.911 1.00 57.00 265 SER A O 1
ATOM 2068 N N . THR A 1 266 ? -1.355 -4.343 34.766 1.00 51.75 266 THR A N 1
ATOM 2069 C CA . THR A 1 266 ? -1.140 -3.492 35.942 1.00 51.75 266 THR A CA 1
ATOM 2070 C C . THR A 1 266 ? -2.315 -2.531 36.091 1.00 51.75 266 THR A C 1
ATOM 2072 O O . THR A 1 266 ? -3.031 -2.306 35.123 1.00 51.75 266 THR A O 1
ATOM 2075 N N . ASP A 1 267 ? -2.532 -2.018 37.30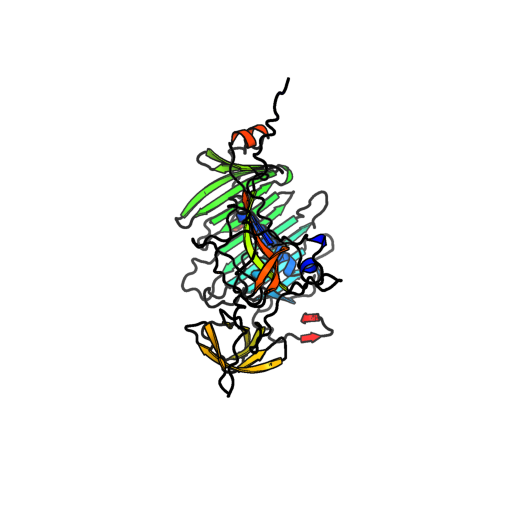4 1.00 52.34 267 ASP A N 1
ATOM 2076 C CA . ASP A 1 267 ? -3.715 -1.296 37.817 1.00 52.34 267 ASP A CA 1
ATOM 2077 C C . ASP A 1 267 ? -4.111 0.020 37.092 1.00 52.34 267 ASP A C 1
ATOM 2079 O O . ASP A 1 267 ? -4.757 0.894 37.668 1.00 52.34 267 ASP A O 1
ATOM 2083 N N . GLY A 1 268 ? -3.693 0.188 35.839 1.00 56.84 268 GLY A N 1
ATOM 2084 C CA . GLY A 1 268 ? -4.092 1.231 34.911 1.00 56.84 268 GLY A CA 1
ATOM 2085 C C . GLY A 1 268 ? -5.127 0.759 33.889 1.00 56.84 268 GLY A C 1
ATOM 2086 O O . GLY A 1 268 ? -5.506 -0.412 33.825 1.00 56.84 268 GLY A O 1
ATOM 2087 N N . ILE A 1 269 ? -5.591 1.688 33.061 1.00 56.03 269 ILE A N 1
ATOM 2088 C CA . ILE A 1 269 ? -6.510 1.376 31.963 1.00 56.03 269 ILE A CA 1
ATOM 2089 C C . ILE A 1 269 ? -5.661 0.991 30.755 1.00 56.03 269 ILE A C 1
ATOM 2091 O O . ILE A 1 269 ? -4.621 1.598 30.517 1.00 56.03 269 ILE A O 1
ATOM 2095 N N . LYS A 1 270 ? -6.051 -0.062 30.031 1.00 65.62 270 LYS A N 1
ATOM 2096 C CA . LYS A 1 270 ? -5.322 -0.543 28.842 1.00 65.62 270 LYS A CA 1
ATOM 2097 C C . LYS A 1 270 ? -5.216 0.556 27.786 1.00 65.62 270 LYS A C 1
ATOM 2099 O O . LYS A 1 270 ? -5.817 1.608 27.938 1.00 65.62 270 LYS A O 1
ATOM 2104 N N . SER A 1 271 ? -4.495 0.318 26.703 1.00 67.62 271 SER A N 1
ATOM 2105 C CA . SER A 1 271 ? -4.731 1.139 25.518 1.00 67.62 271 SER A CA 1
ATOM 2106 C C . SER A 1 271 ? -6.152 0.849 25.016 1.00 67.62 271 SER A C 1
ATOM 2108 O O . SER A 1 271 ? -6.594 -0.307 25.029 1.00 67.62 271 SER A O 1
ATOM 2110 N N . PHE A 1 272 ? -6.923 1.883 24.688 1.00 62.97 272 PHE A N 1
ATOM 2111 C CA . PHE A 1 272 ? -8.297 1.715 24.211 1.00 62.97 272 PHE A CA 1
ATOM 2112 C C . PHE A 1 272 ? -8.713 2.848 23.273 1.00 62.97 272 PHE A C 1
ATOM 2114 O O . PHE A 1 272 ? -8.335 4.004 23.487 1.00 62.97 272 PHE A O 1
ATOM 2121 N N . PRO A 1 273 ? -9.543 2.533 22.267 1.00 65.38 273 PRO A N 1
ATOM 2122 C CA . PRO A 1 273 ? -10.291 3.541 21.548 1.00 65.38 273 PRO A CA 1
ATOM 2123 C C . PRO A 1 273 ? -11.380 4.109 22.464 1.00 65.38 273 PRO A C 1
ATOM 2125 O O . PRO A 1 273 ? -12.056 3.372 23.192 1.00 65.38 273 PRO A O 1
ATOM 2128 N N . PHE A 1 274 ? -11.569 5.420 22.427 1.00 73.25 274 PHE A N 1
ATOM 2129 C CA . PHE A 1 274 ? -12.579 6.122 23.209 1.00 73.25 274 PHE A CA 1
ATOM 2130 C C . PHE A 1 274 ? -13.386 7.080 22.339 1.00 73.25 274 PHE A C 1
ATOM 2132 O O . PHE A 1 274 ? -12.921 7.523 21.292 1.00 73.25 274 PHE A O 1
ATOM 2139 N N . SER A 1 275 ? -14.590 7.424 22.783 1.00 80.62 275 SER A N 1
ATOM 2140 C CA . SER A 1 275 ? -15.327 8.583 22.282 1.00 80.62 275 SER A CA 1
ATOM 2141 C C . SER A 1 275 ? -15.304 9.729 23.283 1.00 80.62 275 SER A C 1
ATOM 2143 O O . SER A 1 275 ? -15.044 9.520 24.462 1.00 80.62 275 SER A O 1
ATOM 2145 N N . TYR A 1 276 ? -15.580 10.945 22.838 1.00 86.50 276 TYR A N 1
ATOM 2146 C CA . TYR A 1 276 ? -15.723 12.116 23.699 1.00 86.50 276 TYR A CA 1
ATOM 2147 C C . TYR A 1 276 ? -16.661 13.128 23.064 1.00 86.50 276 TYR A C 1
ATOM 2149 O O . TYR A 1 276 ? -16.859 13.121 21.855 1.00 86.50 276 TYR A O 1
ATOM 2157 N N . ILE A 1 277 ? -17.231 14.018 23.872 1.00 85.75 277 ILE A N 1
ATOM 2158 C CA . ILE A 1 277 ? -18.052 15.110 23.352 1.00 85.75 277 ILE A CA 1
ATOM 2159 C C . ILE A 1 277 ? -17.198 16.370 23.283 1.00 85.75 277 ILE A C 1
ATOM 2161 O O . ILE A 1 277 ? -16.683 16.825 24.305 1.00 85.75 277 ILE A O 1
ATOM 2165 N N . ASN A 1 278 ? -17.090 16.965 22.097 1.00 81.75 278 ASN A N 1
ATOM 2166 C CA . ASN A 1 278 ? -16.503 18.288 21.918 1.00 81.75 278 ASN A CA 1
ATOM 2167 C C . ASN A 1 278 ? -17.490 19.188 21.174 1.00 81.75 278 ASN A C 1
ATOM 2169 O O . ASN A 1 278 ? -17.992 18.823 20.118 1.00 81.75 278 ASN A O 1
ATOM 2173 N N . ASN A 1 279 ? -17.809 20.348 21.750 1.00 83.06 279 ASN A N 1
ATOM 2174 C CA . ASN A 1 279 ? -18.796 21.296 21.215 1.00 83.06 279 ASN A CA 1
ATOM 2175 C C . ASN A 1 279 ? -20.175 20.689 20.872 1.00 83.06 279 ASN A C 1
ATOM 2177 O O . ASN A 1 279 ? -20.914 21.248 20.070 1.00 83.06 279 ASN A O 1
ATOM 2181 N N . GLY A 1 280 ? -20.551 19.588 21.531 1.00 80.50 280 GLY A N 1
ATOM 2182 C CA . GLY A 1 280 ? -21.821 18.889 21.307 1.00 80.50 280 GLY A CA 1
ATOM 2183 C C . GLY A 1 280 ? -21.744 17.733 20.310 1.00 80.50 280 GLY A C 1
ATOM 2184 O O . GLY A 1 280 ? -22.684 16.942 20.262 1.00 80.50 280 GLY A O 1
ATOM 2185 N N . ASP A 1 281 ? -20.625 17.579 19.602 1.00 75.62 281 ASP A N 1
ATOM 2186 C CA . ASP A 1 281 ? -20.409 16.491 18.653 1.00 75.62 281 ASP A CA 1
ATOM 2187 C C . ASP A 1 281 ? -19.701 15.315 19.319 1.00 75.62 281 ASP A C 1
ATOM 2189 O O . ASP A 1 281 ? -18.788 15.496 20.129 1.00 75.62 281 ASP A O 1
ATOM 2193 N N . ASN A 1 282 ? -20.105 14.100 18.949 1.00 79.00 282 ASN A N 1
ATOM 2194 C CA . ASN A 1 282 ? -19.398 12.894 19.351 1.00 79.00 282 ASN A CA 1
ATOM 2195 C C . ASN A 1 282 ? -18.146 12.723 18.483 1.00 79.00 282 ASN A C 1
ATOM 2197 O O . ASN A 1 282 ? -18.230 12.622 17.259 1.00 79.00 282 ASN A O 1
ATOM 2201 N N . LYS A 1 283 ? -16.994 12.692 19.137 1.00 76.94 283 LYS A N 1
ATOM 2202 C CA . LYS A 1 283 ? -15.659 12.558 18.563 1.00 76.94 283 LYS A CA 1
ATOM 2203 C C . LYS A 1 283 ? -15.002 11.283 19.066 1.00 76.94 283 LYS A C 1
ATOM 2205 O O . LYS A 1 283 ? -15.497 10.658 20.003 1.00 76.94 283 LYS A O 1
ATOM 2210 N N . PHE A 1 284 ? -13.890 10.899 18.452 1.00 72.19 284 PHE A N 1
ATOM 2211 C CA . PHE A 1 284 ? -13.199 9.649 18.750 1.00 72.19 284 PHE A CA 1
ATOM 2212 C C . PHE A 1 284 ? -11.705 9.875 18.934 1.00 72.19 284 PHE A C 1
ATOM 2214 O O . PHE A 1 284 ? -11.128 10.813 18.393 1.00 72.19 284 PHE A O 1
ATOM 2221 N N . GLY A 1 285 ? -11.076 9.015 19.718 1.00 64.38 285 GLY A N 1
ATOM 2222 C CA . GLY A 1 285 ? -9.642 9.040 19.931 1.00 64.38 285 GLY A CA 1
ATOM 2223 C C . GLY A 1 285 ? -9.117 7.672 20.328 1.00 64.38 285 GLY A C 1
ATOM 2224 O O . GLY A 1 285 ? -9.880 6.724 20.535 1.00 64.38 285 GLY A O 1
ATOM 2225 N N . TYR A 1 286 ? -7.799 7.571 20.433 1.00 66.75 286 TYR A N 1
ATOM 2226 C CA . TYR A 1 286 ? -7.120 6.372 20.907 1.00 66.75 286 TYR A CA 1
ATOM 2227 C C . TYR A 1 286 ? -6.125 6.749 21.991 1.00 66.75 286 TYR A C 1
ATOM 2229 O O . TYR A 1 286 ? -5.328 7.671 21.831 1.00 66.75 286 TYR A O 1
ATOM 2237 N N . ALA A 1 287 ? -6.202 6.065 23.124 1.00 64.69 287 ALA A N 1
ATOM 2238 C CA . ALA A 1 287 ? -5.302 6.276 24.241 1.00 64.69 287 ALA A CA 1
ATOM 2239 C C . ALA A 1 287 ? -4.287 5.133 24.257 1.00 64.69 287 ALA A C 1
ATOM 2241 O O . ALA A 1 287 ? -4.685 3.978 24.395 1.00 64.69 287 ALA A O 1
ATOM 2242 N N . SER A 1 288 ? -3.000 5.458 24.137 1.00 60.34 288 SER A N 1
ATOM 2243 C CA . SER A 1 288 ? -1.864 4.559 24.349 1.00 60.34 288 SER A CA 1
ATOM 2244 C C . SER A 1 288 ? -0.973 5.111 25.468 1.00 60.34 288 SER A C 1
ATOM 2246 O O . SER A 1 288 ? -1.191 6.214 25.977 1.00 60.34 288 SER A O 1
ATOM 2248 N N . TYR A 1 289 ? 0.029 4.350 25.904 1.00 59.62 289 TYR A N 1
ATOM 2249 C CA . TYR A 1 289 ? 0.934 4.859 26.931 1.00 59.62 289 TYR A CA 1
ATOM 2250 C C . TYR A 1 289 ? 1.729 6.094 26.480 1.00 59.62 289 TYR A C 1
ATOM 2252 O O . TYR A 1 289 ? 1.913 7.042 27.253 1.00 59.62 289 TYR A O 1
ATOM 2260 N N . ASP A 1 290 ? 2.248 6.056 25.254 1.00 52.56 290 ASP A N 1
ATOM 2261 C CA . ASP A 1 290 ? 3.169 7.077 24.767 1.00 52.56 290 ASP A CA 1
ATOM 2262 C C . ASP A 1 290 ? 2.440 8.278 24.183 1.00 52.56 290 ASP A C 1
ATOM 2264 O O . ASP A 1 290 ? 2.955 9.394 24.260 1.00 52.56 290 ASP A O 1
ATOM 2268 N N . TYR A 1 291 ? 1.226 8.068 23.679 1.00 59.00 291 TYR A N 1
ATOM 2269 C CA . TYR A 1 291 ? 0.458 9.095 23.004 1.00 59.00 291 TYR A CA 1
ATOM 2270 C C . TYR A 1 291 ? -1.044 8.909 23.202 1.00 59.00 291 TYR A C 1
ATOM 2272 O O . TYR A 1 291 ? -1.582 7.816 23.359 1.00 59.00 291 TYR A O 1
ATOM 2280 N N . VAL A 1 292 ? -1.734 10.031 23.144 1.00 62.59 292 VAL A N 1
ATOM 2281 C CA . VAL A 1 292 ? -3.170 10.125 22.972 1.00 62.59 292 VAL A CA 1
ATOM 2282 C C . VAL A 1 292 ? -3.389 10.711 21.597 1.00 62.59 292 VAL A C 1
ATOM 2284 O O . VAL A 1 292 ? -2.893 11.796 21.293 1.00 62.59 292 VAL A O 1
ATOM 2287 N N . TYR A 1 293 ? -4.153 9.996 20.791 1.00 64.56 293 TYR A N 1
ATOM 2288 C CA . TYR A 1 293 ? -4.713 10.537 19.576 1.00 64.56 293 TYR A CA 1
ATOM 2289 C C . TYR A 1 293 ? -6.115 11.071 19.826 1.00 64.56 293 TYR A C 1
ATOM 2291 O O . TYR A 1 293 ? -6.944 10.420 20.467 1.00 64.56 293 TYR A O 1
ATOM 2299 N N . LEU A 1 294 ? -6.363 12.249 19.272 1.00 67.31 294 LEU A N 1
ATOM 2300 C CA . LEU A 1 294 ? -7.661 12.896 19.199 1.00 67.31 294 LEU A CA 1
ATOM 2301 C C . LEU A 1 294 ? -7.991 13.121 17.726 1.00 67.31 294 LEU A C 1
ATOM 2303 O O . LEU A 1 294 ? -7.087 13.410 16.944 1.00 67.31 294 LEU A O 1
ATOM 2307 N N . ASP A 1 295 ? -9.280 13.070 17.387 1.00 60.53 295 ASP A N 1
ATOM 2308 C CA . ASP A 1 295 ? -9.810 13.436 16.062 1.00 60.53 295 ASP A CA 1
ATOM 2309 C C . ASP A 1 295 ? -9.287 14.808 15.593 1.00 60.53 295 ASP A C 1
ATOM 2311 O O . ASP A 1 295 ? -9.062 15.033 14.411 1.00 60.53 295 ASP A O 1
ATOM 2315 N N . ASN A 1 296 ? -9.035 15.727 16.532 1.00 63.16 296 ASN A N 1
ATOM 2316 C CA . ASN A 1 296 ? -8.350 16.988 16.275 1.00 63.16 296 ASN A CA 1
ATOM 2317 C C . ASN A 1 296 ? -7.340 17.282 17.395 1.00 63.16 296 ASN A C 1
ATOM 2319 O O . ASN A 1 296 ? -7.679 17.270 18.577 1.00 63.16 296 ASN A O 1
ATOM 2323 N N . SER A 1 297 ? -6.092 17.592 17.033 1.00 62.22 297 SER A N 1
ATOM 2324 C CA . SER A 1 297 ? -4.992 17.831 17.984 1.00 62.22 297 SER A CA 1
ATOM 2325 C C . SER A 1 297 ? -5.204 19.042 18.905 1.00 62.22 297 SER A C 1
ATOM 2327 O O . SER A 1 297 ? -4.555 19.144 19.949 1.00 62.22 297 SER A O 1
ATOM 2329 N N . SER A 1 298 ? -6.118 19.949 18.538 1.00 71.25 298 SER A N 1
ATOM 2330 C CA . SER A 1 298 ? -6.533 21.096 19.355 1.00 71.25 298 SER A CA 1
ATOM 2331 C C . SER A 1 298 ? -7.665 20.790 20.342 1.00 71.25 298 SER A C 1
ATOM 2333 O O . SER A 1 298 ? -7.982 21.637 21.184 1.00 71.25 298 SER A O 1
ATOM 2335 N N . ASP A 1 299 ? -8.255 19.595 20.279 1.00 75.19 299 ASP A N 1
ATOM 2336 C CA . ASP A 1 299 ? -9.308 19.178 21.197 1.00 75.19 299 ASP A CA 1
ATOM 2337 C C . ASP A 1 299 ? -8.774 19.025 22.625 1.00 75.19 299 ASP A C 1
ATOM 2339 O O . ASP A 1 299 ? -7.612 18.702 22.865 1.00 75.19 299 ASP A O 1
ATOM 2343 N N . ASN A 1 300 ? -9.645 19.260 23.606 1.00 84.56 300 ASN A N 1
ATOM 2344 C CA . ASN A 1 300 ? -9.314 19.116 25.021 1.00 84.56 300 ASN A CA 1
ATOM 2345 C C . ASN A 1 300 ? -10.489 18.465 25.760 1.00 84.56 300 ASN A C 1
ATOM 2347 O O . ASN A 1 300 ? -11.243 19.156 26.456 1.00 84.56 300 ASN A O 1
ATOM 2351 N N . PRO A 1 301 ? -10.722 17.157 25.542 1.00 85.38 301 PRO A N 1
ATOM 2352 C CA . PRO A 1 301 ? -11.864 16.491 26.136 1.00 85.38 301 PRO A CA 1
ATOM 2353 C C . PRO A 1 301 ? -11.719 16.453 27.655 1.00 85.38 301 PRO A C 1
ATOM 2355 O O . PRO A 1 301 ? -10.661 16.130 28.192 1.00 85.38 301 PRO A O 1
ATOM 2358 N N . THR A 1 302 ? -12.814 16.766 28.344 1.00 87.06 302 THR A N 1
ATOM 2359 C CA . THR A 1 302 ? -12.914 16.645 29.806 1.00 87.06 302 THR A CA 1
ATOM 2360 C C . THR A 1 302 ? -13.477 15.295 30.235 1.00 87.06 302 THR A C 1
ATOM 2362 O O . THR A 1 302 ? -13.333 14.896 31.387 1.00 87.06 302 THR A O 1
ATOM 2365 N N . THR A 1 303 ? -14.128 14.598 29.304 1.00 87.56 303 THR A N 1
ATOM 2366 C CA . THR A 1 303 ? -14.753 13.296 29.511 1.00 87.56 303 THR A CA 1
ATOM 2367 C C . THR A 1 303 ? -14.508 12.438 28.280 1.00 87.56 303 THR A C 1
ATOM 2369 O O . THR A 1 303 ? -14.724 12.903 27.161 1.00 87.56 303 THR A O 1
ATOM 2372 N N . ILE A 1 304 ? -14.071 11.199 28.487 1.00 84.88 304 ILE A N 1
ATOM 2373 C CA . ILE A 1 304 ? -13.908 10.192 27.438 1.00 84.88 304 ILE A CA 1
ATOM 2374 C C . ILE A 1 304 ? -14.674 8.923 27.827 1.00 84.88 304 ILE A C 1
ATOM 2376 O O . ILE A 1 304 ? -14.771 8.592 29.006 1.00 84.88 304 ILE A O 1
ATOM 2380 N N . THR A 1 305 ? -15.186 8.188 26.851 1.00 84.62 305 THR A N 1
ATOM 2381 C CA . THR A 1 305 ? -15.921 6.935 27.041 1.00 84.62 305 THR A CA 1
ATOM 2382 C C . THR A 1 305 ? -15.178 5.820 26.328 1.00 84.62 305 THR A C 1
ATOM 2384 O O . THR A 1 305 ? -15.001 5.867 25.115 1.00 84.62 305 THR A O 1
ATOM 2387 N N . ASN A 1 306 ? -14.738 4.806 27.064 1.00 76.12 306 ASN A N 1
ATOM 2388 C CA . ASN A 1 306 ? -14.086 3.628 26.512 1.00 76.12 306 ASN A CA 1
ATOM 2389 C C . ASN A 1 306 ? -15.037 2.893 25.567 1.00 76.12 306 ASN A C 1
ATOM 2391 O O . ASN A 1 306 ? -16.074 2.400 26.002 1.00 76.12 306 ASN A O 1
ATOM 2395 N N . LEU A 1 307 ? -14.689 2.765 24.288 1.00 64.50 307 LEU A N 1
ATOM 2396 C CA . LEU A 1 307 ? -15.562 2.097 23.320 1.00 64.50 307 LEU A CA 1
ATOM 2397 C C . LEU A 1 307 ? -15.587 0.577 23.495 1.00 64.50 307 LEU A C 1
ATOM 2399 O O . LEU A 1 307 ? -16.541 -0.072 23.074 1.00 64.50 307 LEU A O 1
ATOM 2403 N N . ASN A 1 308 ? -14.570 0.003 24.142 1.00 61.34 308 ASN A N 1
ATOM 2404 C CA . ASN A 1 308 ? -14.512 -1.434 24.390 1.00 61.34 308 ASN A CA 1
ATOM 2405 C C . ASN A 1 308 ? -15.381 -1.853 25.582 1.00 61.34 308 ASN A C 1
ATOM 2407 O O . ASN A 1 308 ? -15.923 -2.957 25.582 1.00 61.34 308 ASN A O 1
ATOM 2411 N N . THR A 1 309 ? -15.484 -1.010 26.615 1.00 71.81 309 THR A N 1
ATOM 2412 C CA . THR A 1 309 ? -16.178 -1.355 27.872 1.00 71.81 309 THR A CA 1
ATOM 2413 C C . THR A 1 309 ? -17.432 -0.527 28.137 1.00 71.81 309 THR A C 1
ATOM 2415 O O . THR A 1 309 ? -18.292 -0.961 28.899 1.00 71.81 309 THR A O 1
ATOM 2418 N N . GLY A 1 310 ? -17.562 0.639 27.504 1.00 76.50 310 GLY A N 1
ATOM 2419 C CA . GLY A 1 310 ? -18.597 1.633 27.787 1.00 76.50 310 GLY A CA 1
ATOM 2420 C C . GLY A 1 310 ? -18.324 2.483 29.031 1.00 76.50 310 GLY A C 1
ATOM 2421 O O . GLY A 1 310 ? -19.169 3.297 29.393 1.00 76.50 310 GLY A O 1
ATOM 2422 N N . ASP A 1 311 ? -17.179 2.302 29.695 1.00 80.75 311 ASP A N 1
ATOM 2423 C CA . ASP A 1 311 ? -16.829 3.059 30.899 1.00 80.75 311 ASP A CA 1
ATOM 2424 C C . ASP A 1 311 ? -16.548 4.525 30.569 1.00 80.75 311 ASP A C 1
ATOM 2426 O O . ASP A 1 311 ? -15.861 4.832 29.596 1.00 80.75 311 ASP A O 1
ATOM 2430 N N . GLU A 1 312 ? -17.029 5.433 31.411 1.00 84.12 312 GLU A N 1
ATOM 2431 C CA . GLU A 1 312 ? -16.794 6.868 31.273 1.00 84.12 312 GLU A CA 1
ATOM 2432 C C . GLU A 1 312 ? -15.706 7.343 32.245 1.00 84.12 312 GLU A C 1
ATOM 2434 O O . GLU A 1 312 ? -15.672 6.953 33.416 1.00 84.12 312 GLU A O 1
ATOM 2439 N N . TYR A 1 313 ? -14.822 8.209 31.757 1.00 81.00 313 TYR A N 1
ATOM 2440 C CA . TYR A 1 313 ? -13.673 8.729 32.482 1.00 81.00 313 TYR A CA 1
ATOM 2441 C C . TYR A 1 313 ? -13.610 10.249 32.386 1.00 81.00 313 TYR A C 1
ATOM 2443 O O . TYR A 1 313 ? -13.601 10.809 31.292 1.00 81.00 313 TYR A O 1
ATOM 2451 N N . THR A 1 314 ? -13.466 10.918 33.529 1.00 84.19 314 THR A N 1
ATOM 2452 C CA . THR A 1 314 ? -13.157 12.351 33.582 1.00 84.19 314 THR A CA 1
ATOM 2453 C C . THR A 1 314 ? -11.647 12.558 33.480 1.00 84.19 314 THR A C 1
ATOM 2455 O O . THR A 1 314 ? -10.896 12.080 34.338 1.00 84.19 314 THR A O 1
ATOM 2458 N N . VAL A 1 315 ? -11.197 13.287 32.459 1.00 82.56 315 VAL A N 1
ATOM 2459 C CA . VAL A 1 315 ? -9.780 13.463 32.110 1.00 82.56 315 VAL A CA 1
ATOM 2460 C C . VAL A 1 315 ? -9.407 14.934 31.896 1.00 82.56 315 VAL A C 1
ATOM 2462 O O . VAL A 1 315 ? -10.257 15.796 31.701 1.00 82.56 315 VAL A O 1
ATOM 2465 N N . VAL A 1 316 ? -8.110 15.218 31.936 1.00 82.75 316 VAL A N 1
ATOM 2466 C CA . VAL A 1 316 ? -7.453 16.456 31.518 1.00 82.75 316 VAL A CA 1
ATOM 2467 C C . VAL A 1 316 ? -6.482 16.075 30.418 1.00 82.75 316 VAL A C 1
ATOM 2469 O O . VAL A 1 316 ? -5.590 15.255 30.642 1.00 82.75 316 VAL A O 1
ATOM 2472 N N . TYR A 1 317 ? -6.630 16.668 29.240 1.00 79.50 317 TYR A N 1
ATOM 2473 C CA . TYR A 1 317 ? -5.673 16.484 28.161 1.00 79.50 317 TYR A CA 1
ATOM 2474 C C . TYR A 1 317 ? -4.513 17.473 28.289 1.00 79.50 317 TYR A C 1
ATOM 2476 O O . TYR A 1 317 ? -4.705 18.686 28.384 1.00 79.50 317 TYR A O 1
ATOM 2484 N N . ASN A 1 318 ? -3.287 16.954 28.282 1.00 73.44 318 ASN A N 1
ATOM 2485 C CA . ASN A 1 318 ? -2.076 17.753 28.175 1.00 73.44 318 ASN A CA 1
ATOM 2486 C C . ASN A 1 318 ? -1.541 17.673 26.744 1.00 73.44 318 ASN A C 1
ATOM 2488 O O . ASN A 1 318 ? -0.842 16.723 26.390 1.00 73.44 318 ASN A O 1
ATOM 2492 N N . SER A 1 319 ? -1.829 18.708 25.955 1.00 67.88 319 SER A N 1
ATOM 2493 C CA . SER A 1 319 ? -1.403 18.830 24.557 1.00 67.88 319 SER A CA 1
ATOM 2494 C C . SER A 1 319 ? 0.109 18.966 24.369 1.00 67.88 319 SER A C 1
ATOM 2496 O O . SER A 1 319 ? 0.613 18.728 23.281 1.00 67.88 319 SER A O 1
ATOM 2498 N N . SER A 1 320 ? 0.868 19.330 25.409 1.00 63.84 320 SER A N 1
ATOM 2499 C CA . SER A 1 320 ? 2.336 19.393 25.315 1.00 63.84 320 SER A CA 1
ATOM 2500 C C . SER A 1 320 ? 2.989 18.015 25.415 1.00 63.84 320 SER A C 1
ATOM 2502 O O . SER A 1 320 ? 4.137 17.852 25.017 1.00 63.84 320 SER A O 1
ATOM 2504 N N . SER A 1 321 ? 2.282 17.034 25.980 1.00 61.34 321 SER A N 1
ATOM 2505 C CA . SER A 1 321 ? 2.773 15.665 26.156 1.00 61.34 321 SER A CA 1
ATOM 2506 C C . SER A 1 321 ? 1.899 14.613 25.478 1.00 61.34 321 SER A C 1
ATOM 2508 O O . SER A 1 321 ? 2.169 13.436 25.673 1.00 61.34 321 SER A O 1
ATOM 2510 N N . ASN A 1 322 ? 0.834 15.016 24.773 1.00 62.28 322 ASN A N 1
ATOM 2511 C CA . ASN A 1 322 ? -0.206 14.149 24.208 1.00 62.28 322 ASN A CA 1
ATOM 2512 C C . ASN A 1 322 ? -0.666 13.060 25.192 1.00 62.28 322 ASN A C 1
ATOM 2514 O O . ASN A 1 322 ? -0.633 11.876 24.878 1.00 62.28 322 ASN A O 1
ATOM 2518 N N . ARG A 1 323 ? -1.038 13.440 26.423 1.00 69.62 323 ARG A N 1
ATOM 2519 C CA . ARG A 1 323 ? -1.420 12.490 27.490 1.00 69.62 323 ARG A CA 1
ATOM 2520 C C . ARG A 1 323 ? -2.651 12.957 28.255 1.00 69.62 323 ARG A C 1
ATOM 2522 O O . ARG A 1 323 ? -2.826 14.155 28.463 1.00 69.62 323 ARG A O 1
ATOM 2529 N N . PHE A 1 324 ? -3.454 12.007 28.734 1.00 70.75 324 PHE A N 1
ATOM 2530 C CA . PHE A 1 324 ? -4.544 12.266 29.676 1.00 70.75 324 PHE A CA 1
ATOM 2531 C C . PHE A 1 324 ? -4.111 12.094 31.134 1.00 70.75 324 PHE A C 1
ATOM 2533 O O . PHE A 1 324 ? -3.326 11.202 31.455 1.00 70.75 324 PHE A O 1
ATOM 2540 N N . THR A 1 325 ? -4.686 12.896 32.030 1.00 67.75 325 THR A N 1
ATOM 2541 C CA . THR A 1 325 ? -4.640 12.706 33.491 1.00 67.75 325 THR A CA 1
ATOM 2542 C C . THR A 1 325 ? -6.052 12.794 34.084 1.00 67.75 325 THR A C 1
ATOM 2544 O O . THR A 1 325 ? -6.832 13.637 33.669 1.00 67.75 325 THR A O 1
ATOM 2547 N N . SER A 1 326 ? -6.449 11.931 35.025 1.00 64.19 326 SER A N 1
ATOM 2548 C CA . SER A 1 326 ? -7.813 11.962 35.602 1.00 64.19 326 SER A CA 1
ATOM 2549 C C . SER A 1 326 ? -8.017 13.053 36.664 1.00 64.19 326 SER A C 1
ATOM 2551 O O . SER A 1 326 ? -7.066 13.460 37.334 1.00 64.19 326 SER A O 1
ATOM 2553 N N . ILE A 1 327 ? -9.271 13.499 36.849 1.00 57.00 327 ILE A N 1
ATOM 2554 C CA . ILE A 1 327 ? -9.629 14.615 37.756 1.00 57.00 327 ILE A CA 1
ATOM 2555 C C . ILE A 1 327 ? -10.052 14.162 39.173 1.00 57.00 327 ILE A C 1
ATOM 2557 O O . ILE A 1 327 ? -9.736 14.857 40.138 1.00 57.00 327 ILE A O 1
ATOM 2561 N N . ASP A 1 328 ? -10.686 12.994 39.349 1.00 48.84 328 ASP A N 1
ATOM 2562 C CA . ASP A 1 328 ? -11.326 12.620 40.626 1.00 48.84 328 ASP A CA 1
ATOM 2563 C C . ASP A 1 328 ? -10.693 11.390 41.317 1.00 48.84 328 ASP A C 1
ATOM 2565 O O . ASP A 1 328 ? -10.943 10.242 40.964 1.00 48.84 328 ASP A O 1
ATOM 2569 N N . ASN A 1 329 ? -9.891 11.644 42.363 1.00 43.62 329 ASN A N 1
ATOM 2570 C CA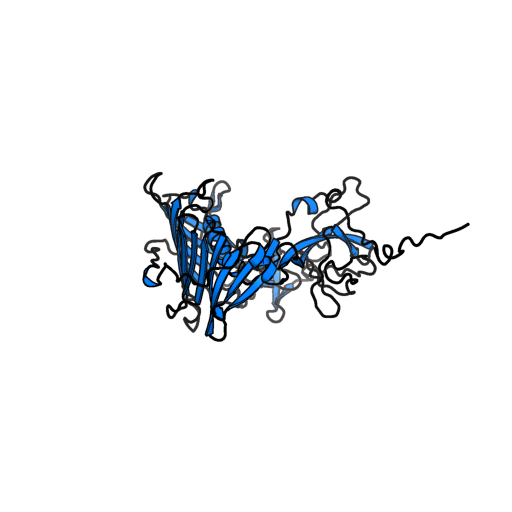 . ASN A 1 329 ? -9.472 10.720 43.441 1.00 43.62 329 ASN A CA 1
ATOM 2571 C C . ASN A 1 329 ? -8.876 9.337 43.079 1.00 43.62 329 ASN A C 1
ATOM 2573 O O . ASN A 1 329 ? -8.888 8.416 43.899 1.00 43.62 329 ASN A O 1
ATOM 2577 N N . GLY A 1 330 ? -8.240 9.218 41.919 1.00 54.69 330 GLY A N 1
ATOM 2578 C CA . GLY A 1 330 ? -7.345 8.115 41.560 1.00 54.69 330 GLY A CA 1
ATOM 2579 C C . GLY A 1 330 ? -6.813 8.315 40.145 1.00 54.69 330 GLY A C 1
ATOM 2580 O O . GLY A 1 330 ? -7.550 8.796 39.291 1.00 54.69 330 GLY A O 1
ATOM 2581 N N . SER A 1 331 ? -5.537 8.000 39.899 1.00 42.06 331 SER A N 1
ATOM 2582 C CA . SER A 1 331 ? -4.920 8.142 38.574 1.00 42.06 331 SER A CA 1
ATOM 2583 C C . SER A 1 331 ? -5.515 7.120 37.604 1.00 42.06 331 SER A C 1
ATOM 2585 O O . SER A 1 331 ? -5.310 5.919 37.785 1.00 42.06 331 SER A O 1
ATOM 2587 N N . ILE A 1 332 ? -6.189 7.580 36.548 1.00 49.47 332 ILE A N 1
ATOM 2588 C CA . ILE A 1 332 ? -6.313 6.806 35.311 1.00 49.47 332 ILE A CA 1
ATOM 2589 C C . ILE A 1 332 ? -4.947 6.891 34.656 1.00 49.47 332 ILE A C 1
ATOM 2591 O O . ILE A 1 332 ? -4.637 7.809 33.902 1.00 49.47 332 ILE A O 1
ATOM 2595 N N . THR A 1 333 ? -4.086 5.962 35.038 1.00 51.62 333 THR A N 1
ATOM 2596 C CA . THR A 1 333 ? -2.809 5.793 34.361 1.00 51.62 333 THR A CA 1
ATOM 2597 C C . THR A 1 333 ? -3.098 4.855 33.206 1.00 51.62 333 THR A C 1
ATOM 2599 O O . THR A 1 333 ? -3.558 3.740 33.448 1.00 51.62 333 THR A O 1
ATOM 2602 N N . ILE A 1 334 ? -2.885 5.288 31.964 1.00 57.34 334 ILE A N 1
ATOM 2603 C CA . ILE A 1 334 ? -2.806 4.328 30.859 1.00 57.34 334 ILE A CA 1
ATOM 2604 C C . ILE A 1 334 ? -1.687 3.352 31.228 1.00 57.34 334 ILE A C 1
ATOM 2606 O O . ILE A 1 334 ? -0.660 3.781 31.769 1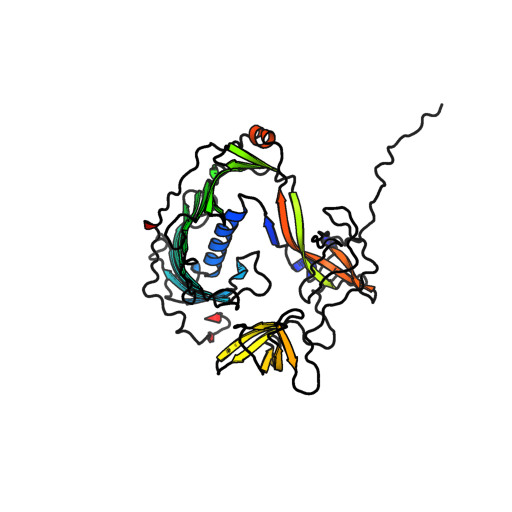.00 57.34 334 ILE A O 1
ATOM 2610 N N . ALA A 1 335 ? -1.929 2.054 31.053 1.00 58.22 335 ALA A N 1
ATOM 2611 C CA . ALA A 1 335 ? -1.035 1.014 31.527 1.00 58.22 335 ALA A CA 1
ATOM 2612 C C . ALA A 1 335 ? 0.395 1.323 31.052 1.00 58.22 335 ALA A C 1
ATOM 2614 O O . ALA A 1 335 ? 0.608 1.469 29.847 1.00 58.22 335 ALA A O 1
ATOM 2615 N N . PRO A 1 336 ? 1.364 1.486 31.973 1.00 56.84 336 PRO A N 1
ATOM 2616 C CA . PRO A 1 336 ? 2.724 1.792 31.573 1.00 56.84 336 PRO A CA 1
ATOM 2617 C C . PRO A 1 336 ? 3.303 0.663 30.707 1.00 56.84 336 PRO A C 1
ATOM 2619 O O . PRO A 1 336 ? 2.860 -0.485 30.848 1.00 56.84 336 PRO A O 1
ATOM 2622 N N . PRO A 1 337 ? 4.323 0.954 29.873 1.00 56.69 337 PRO A N 1
ATOM 2623 C CA . PRO A 1 337 ? 5.135 -0.012 29.181 1.00 56.69 337 PRO A CA 1
ATOM 2624 C C . PRO A 1 337 ? 5.504 -1.054 30.180 1.00 56.69 337 PRO A C 1
ATOM 2626 O O . PRO A 1 337 ? 5.912 -0.751 31.314 1.00 56.69 337 PRO A O 1
ATOM 2629 N N . VAL A 1 338 ? 5.408 -2.292 29.748 1.00 59.62 338 VAL A N 1
ATOM 2630 C CA . VAL A 1 338 ? 6.009 -3.327 30.548 1.00 59.62 338 VAL A CA 1
ATOM 2631 C C . VAL A 1 338 ? 7.501 -3.146 30.400 1.00 59.62 338 VAL A C 1
ATOM 2633 O O . VAL A 1 338 ? 8.105 -3.393 29.364 1.00 59.62 338 VAL A O 1
ATOM 2636 N N . SER A 1 339 ? 8.079 -2.599 31.463 1.00 57.03 339 SER A N 1
ATOM 2637 C CA . SER A 1 339 ? 9.512 -2.542 31.626 1.00 57.03 339 SER A CA 1
ATOM 2638 C C . SER A 1 339 ? 9.950 -3.966 31.891 1.00 57.03 339 SER A C 1
ATOM 2640 O O . SER A 1 339 ? 9.935 -4.450 33.024 1.00 57.03 339 SER A O 1
ATOM 2642 N N . PHE A 1 340 ? 10.329 -4.665 30.832 1.00 59.47 340 PHE A N 1
ATOM 2643 C CA . PHE A 1 340 ? 11.170 -5.828 31.007 1.00 59.47 340 PHE A CA 1
ATOM 2644 C C . PHE A 1 340 ? 12.443 -5.289 31.690 1.00 59.47 340 PHE A C 1
ATOM 2646 O O . PHE A 1 340 ? 12.913 -4.188 31.406 1.00 59.47 340 PHE A O 1
ATOM 2653 N N . THR A 1 341 ? 12.959 -5.977 32.694 1.00 56.03 341 THR A N 1
ATOM 2654 C CA . THR A 1 341 ? 14.410 -5.982 32.846 1.00 56.03 341 THR A CA 1
ATOM 2655 C C . THR A 1 341 ? 14.767 -7.167 31.991 1.00 56.03 341 THR A C 1
ATOM 2657 O O . THR A 1 341 ? 14.244 -8.238 32.285 1.00 56.03 341 THR A O 1
ATOM 2660 N N . ILE A 1 342 ? 15.547 -7.000 30.927 1.00 56.41 342 ILE A N 1
ATOM 2661 C CA . ILE A 1 342 ? 16.041 -8.158 30.188 1.00 56.41 342 ILE A CA 1
ATOM 2662 C C . ILE A 1 342 ? 17.439 -8.508 30.721 1.00 56.41 342 ILE A C 1
ATOM 2664 O O . ILE A 1 342 ? 18.439 -8.082 30.147 1.00 56.41 342 ILE A O 1
ATOM 2668 N N . PRO A 1 343 ? 17.566 -9.257 31.837 1.00 50.12 343 PRO A N 1
ATOM 2669 C CA . PRO A 1 343 ? 18.852 -9.796 32.254 1.00 50.12 343 PRO A CA 1
ATOM 2670 C C . PRO A 1 343 ? 19.229 -11.044 31.441 1.00 50.12 343 PRO A C 1
ATOM 2672 O O . PRO A 1 343 ? 20.373 -11.488 31.512 1.00 50.12 343 PRO A O 1
ATOM 2675 N N . SER A 1 344 ? 18.292 -11.637 30.691 1.00 52.69 344 SER A N 1
ATOM 2676 C CA . SER A 1 344 ? 18.525 -12.900 29.995 1.00 52.69 344 SER A CA 1
ATOM 2677 C C . SER A 1 344 ? 17.535 -13.133 28.858 1.00 52.69 344 SER A C 1
ATOM 2679 O O . SER A 1 344 ? 16.479 -13.727 29.040 1.00 52.69 344 SER A O 1
ATOM 2681 N N . PHE A 1 345 ? 17.920 -12.740 27.657 1.00 58.62 345 PHE A N 1
ATOM 2682 C CA . PHE A 1 345 ? 17.544 -13.476 26.462 1.00 58.62 345 PHE A CA 1
ATOM 2683 C C . PHE A 1 345 ? 18.825 -13.814 25.720 1.00 58.62 345 PHE A C 1
ATOM 2685 O O . PHE A 1 345 ? 19.730 -12.990 25.611 1.00 58.62 345 PHE A O 1
ATOM 2692 N N . LEU A 1 346 ? 18.931 -15.054 25.259 1.00 56.28 346 LEU A N 1
ATOM 2693 C CA . LEU A 1 346 ? 19.853 -15.354 24.181 1.00 56.28 346 LEU A CA 1
ATOM 2694 C C . LEU A 1 346 ? 19.052 -15.067 22.917 1.00 56.28 346 LEU A C 1
ATOM 2696 O O . LEU A 1 346 ? 18.114 -15.797 22.606 1.00 56.28 346 LEU A O 1
ATOM 2700 N N . ALA A 1 347 ? 19.380 -13.988 22.227 1.00 58.66 347 ALA A N 1
ATOM 2701 C CA . ALA A 1 347 ? 18.895 -13.714 20.889 1.00 58.66 347 ALA A CA 1
ATOM 2702 C C . ALA A 1 347 ? 20.077 -13.226 20.066 1.00 58.66 347 ALA A C 1
ATOM 2704 O O . ALA A 1 347 ? 20.931 -12.499 20.565 1.00 58.66 347 ALA A O 1
ATOM 2705 N N . ILE A 1 348 ? 20.148 -13.696 18.830 1.00 61.06 348 ILE A N 1
ATOM 2706 C CA . ILE A 1 348 ? 21.175 -13.300 17.880 1.00 61.06 348 ILE A CA 1
ATOM 2707 C C . ILE A 1 348 ? 20.453 -12.443 16.855 1.00 61.06 348 ILE A C 1
ATOM 2709 O O . ILE A 1 348 ? 19.512 -12.939 16.227 1.00 61.06 348 ILE A O 1
ATOM 2713 N N . ASP A 1 349 ? 20.876 -11.188 16.706 1.00 66.44 349 ASP A N 1
ATOM 2714 C CA . ASP A 1 349 ? 20.439 -10.371 15.577 1.00 66.44 349 ASP A CA 1
ATOM 2715 C C . ASP A 1 349 ? 20.783 -11.109 14.281 1.00 66.44 349 ASP A C 1
ATOM 2717 O O . ASP A 1 349 ? 21.941 -11.451 14.032 1.00 66.44 349 ASP A O 1
ATOM 2721 N N . ILE A 1 350 ? 19.774 -11.388 13.460 1.00 68.56 350 ILE A N 1
ATOM 2722 C CA . ILE A 1 350 ? 19.931 -12.168 12.232 1.00 68.56 350 ILE A CA 1
ATOM 2723 C C . ILE A 1 350 ? 20.806 -11.450 11.200 1.00 68.56 350 ILE A C 1
ATOM 2725 O O . ILE A 1 350 ? 21.302 -12.107 10.287 1.00 68.56 350 ILE A O 1
ATOM 2729 N N . ARG A 1 351 ? 21.006 -10.132 11.346 1.00 64.88 351 ARG A N 1
ATOM 2730 C CA . ARG A 1 351 ? 21.846 -9.323 10.454 1.00 64.88 351 ARG A CA 1
ATOM 2731 C C . ARG A 1 351 ? 23.301 -9.296 10.914 1.00 64.88 351 ARG A C 1
ATOM 2733 O O . ARG A 1 351 ? 24.188 -9.689 10.161 1.00 64.88 351 ARG A O 1
ATOM 2740 N N . SER A 1 352 ? 23.555 -8.846 12.145 1.00 63.19 352 SER A N 1
ATOM 2741 C CA . SER A 1 352 ? 24.921 -8.630 12.651 1.00 63.19 352 SER A CA 1
ATOM 2742 C C . SER A 1 352 ? 25.529 -9.834 13.375 1.00 63.19 352 SER A C 1
ATOM 2744 O O . SER A 1 352 ? 26.741 -9.884 13.590 1.00 63.19 352 SER A O 1
ATOM 2746 N N . GLY A 1 353 ? 24.707 -10.795 13.800 1.00 66.06 353 GLY A N 1
ATOM 2747 C CA . GLY A 1 353 ? 25.131 -11.848 14.718 1.00 66.06 353 GLY A CA 1
ATOM 2748 C C . GLY A 1 353 ? 25.413 -11.350 16.143 1.00 66.06 353 GLY A C 1
ATOM 2749 O O . GLY A 1 353 ? 25.882 -12.130 16.974 1.00 66.06 353 GLY A O 1
ATOM 2750 N N . ALA A 1 354 ? 25.173 -10.067 16.434 1.00 63.12 354 ALA A N 1
ATOM 2751 C CA . ALA A 1 354 ? 25.453 -9.462 17.727 1.00 63.12 354 ALA A CA 1
ATOM 2752 C C . ALA A 1 354 ? 24.354 -9.763 18.754 1.00 63.12 354 ALA A C 1
ATOM 2754 O O . ALA A 1 354 ? 23.210 -10.083 18.416 1.00 63.12 354 ALA A O 1
ATOM 2755 N N . ASN A 1 355 ? 24.719 -9.631 20.031 1.00 62.84 355 ASN A N 1
ATOM 2756 C CA . ASN A 1 355 ? 23.745 -9.647 21.112 1.00 62.84 355 ASN A CA 1
ATOM 2757 C C . ASN A 1 355 ? 22.987 -8.307 21.138 1.00 62.84 355 ASN A C 1
ATOM 2759 O O . ASN A 1 355 ? 23.626 -7.257 21.027 1.00 62.84 355 ASN A O 1
ATOM 2763 N N . PRO A 1 356 ? 21.665 -8.327 21.343 1.00 60.53 356 PRO A N 1
ATOM 2764 C CA . PRO A 1 356 ? 20.870 -7.121 21.541 1.00 60.53 356 PRO A CA 1
ATOM 2765 C C . PRO A 1 356 ? 21.281 -6.362 22.817 1.00 60.53 356 PRO A C 1
ATOM 2767 O O . PRO A 1 356 ? 21.792 -6.974 23.763 1.00 60.53 356 PRO A O 1
ATOM 2770 N N . PRO A 1 357 ? 21.085 -5.034 22.877 1.00 61.03 357 PRO A N 1
ATOM 2771 C CA . PRO A 1 357 ? 21.447 -4.218 24.025 1.00 61.03 357 PRO A CA 1
ATOM 2772 C C . PRO A 1 357 ? 20.411 -4.326 25.147 1.00 61.03 357 PRO A C 1
ATOM 2774 O O . PRO A 1 357 ? 19.396 -5.014 25.057 1.00 61.03 357 PRO A O 1
ATOM 2777 N N . THR A 1 358 ? 20.676 -3.601 26.231 1.00 57.69 358 THR A N 1
ATOM 2778 C CA . THR A 1 358 ? 19.911 -3.655 27.481 1.00 57.69 358 THR A CA 1
ATOM 2779 C C . THR A 1 358 ? 18.715 -2.694 27.546 1.00 57.69 358 THR A C 1
ATOM 2781 O O . THR A 1 358 ? 18.119 -2.571 28.613 1.00 57.69 358 THR A O 1
ATOM 2784 N N . SER A 1 359 ? 18.369 -1.987 26.462 1.00 56.34 359 SER A N 1
ATOM 2785 C CA . SER A 1 359 ? 17.284 -0.988 26.433 1.00 56.34 359 SER A CA 1
ATOM 2786 C C . SER A 1 359 ? 16.429 -1.082 25.166 1.00 56.34 359 SER A C 1
ATOM 2788 O O . SER A 1 359 ? 16.970 -1.178 24.070 1.00 56.34 359 SER A O 1
ATOM 2790 N N . TYR A 1 360 ? 15.108 -1.016 25.320 1.00 63.97 360 TYR A N 1
ATOM 2791 C CA . TYR A 1 360 ? 14.089 -1.098 24.262 1.00 63.97 360 TYR A CA 1
ATOM 2792 C C . TYR A 1 360 ? 12.829 -0.359 24.732 1.00 63.97 360 TYR A C 1
ATOM 2794 O O . TYR A 1 360 ? 12.670 -0.091 25.928 1.00 63.97 360 TYR A O 1
ATOM 2802 N N . VAL A 1 361 ? 11.935 -0.054 23.793 1.00 59.72 361 VAL A N 1
ATOM 2803 C CA . VAL A 1 361 ? 10.636 0.572 24.066 1.00 59.72 361 VAL A CA 1
ATOM 2804 C C . VAL A 1 361 ? 9.551 -0.445 23.749 1.00 59.72 361 VAL A C 1
ATOM 2806 O O . VAL A 1 361 ? 9.527 -1.000 22.653 1.00 59.72 361 VAL A O 1
ATOM 2809 N N . VAL A 1 362 ? 8.688 -0.715 24.726 1.00 63.50 362 VAL A N 1
ATOM 2810 C CA . VAL A 1 362 ? 7.564 -1.647 24.585 1.00 63.50 362 VAL A CA 1
ATOM 2811 C C . VAL A 1 362 ? 6.275 -0.892 24.816 1.00 63.50 362 VAL A C 1
ATOM 2813 O O . VAL A 1 362 ? 6.148 -0.232 25.843 1.00 63.50 362 VAL A O 1
ATOM 2816 N N . ASN A 1 363 ? 5.302 -1.025 23.931 1.00 57.62 363 ASN A N 1
ATOM 2817 C CA . ASN A 1 363 ? 3.947 -0.576 24.216 1.00 57.62 363 ASN A CA 1
ATOM 2818 C C . ASN A 1 363 ? 3.047 -1.805 24.472 1.00 57.62 363 ASN A C 1
ATOM 2820 O O . ASN A 1 363 ? 3.528 -2.914 24.720 1.00 57.62 363 ASN A O 1
ATOM 2824 N N . SER A 1 364 ? 1.733 -1.613 24.557 1.00 54.62 364 SER A N 1
ATOM 2825 C CA . SER A 1 364 ? 0.805 -2.718 24.822 1.00 54.62 364 SER A CA 1
ATOM 2826 C C . SER A 1 364 ? 0.646 -3.687 23.654 1.00 54.62 364 SER A C 1
ATOM 2828 O O . SER A 1 364 ? 0.210 -4.815 23.880 1.00 54.62 364 SER A O 1
ATOM 2830 N N . ASP A 1 365 ? 0.952 -3.239 22.443 1.00 56.03 365 ASP A N 1
ATOM 2831 C CA . ASP A 1 365 ? 0.596 -3.889 21.190 1.00 56.03 365 ASP A CA 1
ATOM 2832 C C . ASP A 1 365 ? 1.831 -4.470 20.485 1.00 56.03 365 ASP A C 1
ATOM 2834 O O . ASP A 1 365 ? 1.741 -5.585 19.968 1.00 56.03 365 ASP A O 1
ATOM 2838 N N . ASP A 1 366 ? 2.982 -3.794 20.579 1.00 68.19 366 ASP A N 1
ATOM 2839 C CA . ASP A 1 366 ? 4.252 -4.143 19.948 1.00 68.19 366 ASP A CA 1
ATOM 2840 C C . ASP A 1 366 ? 5.502 -3.782 20.796 1.00 68.19 366 ASP A C 1
ATOM 2842 O O . ASP A 1 366 ? 5.446 -3.148 21.858 1.00 68.19 366 ASP A O 1
ATOM 2846 N N . ILE A 1 367 ? 6.669 -4.222 20.319 1.00 73.75 367 ILE A N 1
ATOM 2847 C CA . ILE A 1 367 ? 7.994 -3.780 20.764 1.00 73.75 367 ILE A CA 1
ATOM 2848 C C . ILE A 1 367 ? 8.851 -3.379 19.566 1.00 73.75 367 ILE A C 1
ATOM 2850 O O . ILE A 1 367 ? 8.974 -4.123 18.591 1.00 73.75 367 ILE A O 1
ATOM 2854 N N . SER A 1 368 ? 9.546 -2.252 19.711 1.00 73.88 368 SER A N 1
ATOM 2855 C CA . SER A 1 368 ? 10.680 -1.884 18.866 1.00 73.88 368 SER A CA 1
ATOM 2856 C C . SER A 1 368 ? 11.988 -2.137 19.617 1.00 73.88 368 SER A C 1
ATOM 2858 O O . SER A 1 368 ? 12.203 -1.639 20.729 1.00 73.88 368 SER A O 1
ATOM 2860 N N . ILE A 1 369 ? 12.885 -2.913 19.008 1.00 73.00 369 ILE A N 1
ATOM 2861 C CA . ILE A 1 369 ? 14.178 -3.274 19.597 1.00 73.00 369 ILE A CA 1
ATOM 2862 C C . ILE A 1 369 ? 15.277 -2.597 18.790 1.00 73.00 369 ILE A C 1
ATOM 2864 O O . ILE A 1 369 ? 15.374 -2.792 17.582 1.00 73.00 369 ILE A O 1
ATOM 2868 N N . TYR A 1 370 ? 16.123 -1.836 19.472 1.00 71.25 370 TYR A N 1
ATOM 2869 C CA . TYR A 1 370 ? 17.254 -1.128 18.880 1.00 71.25 370 TYR A CA 1
ATOM 2870 C C . TYR A 1 370 ? 18.558 -1.647 19.469 1.00 71.25 370 TYR A C 1
ATOM 2872 O O . TYR A 1 370 ? 18.524 -2.268 20.526 1.00 71.25 370 TYR A O 1
ATOM 2880 N N . ASP A 1 371 ? 19.683 -1.408 18.799 1.00 66.81 371 ASP A N 1
ATOM 2881 C CA . ASP A 1 371 ? 21.038 -1.614 19.300 1.00 66.81 371 ASP A CA 1
ATOM 2882 C C . ASP A 1 371 ? 21.561 -0.375 20.072 1.00 66.81 371 ASP A C 1
ATOM 2884 O O . ASP A 1 371 ? 20.856 0.622 20.239 1.00 66.81 371 ASP A O 1
ATOM 2888 N N . ASN A 1 372 ? 22.803 -0.418 20.573 1.00 64.31 372 ASN A N 1
ATOM 2889 C CA . ASN A 1 372 ? 23.405 0.720 21.293 1.00 64.31 372 ASN A CA 1
ATOM 2890 C C . ASN A 1 372 ? 23.664 1.958 20.406 1.00 64.31 372 ASN A C 1
ATOM 2892 O O . ASN A 1 372 ? 23.975 3.023 20.940 1.00 64.31 372 ASN A O 1
ATOM 2896 N N . ASN A 1 373 ? 23.573 1.819 19.083 1.00 67.94 373 ASN A N 1
ATOM 2897 C CA . ASN A 1 373 ? 23.710 2.885 18.093 1.00 67.94 373 ASN A CA 1
ATOM 2898 C C . ASN A 1 373 ? 22.347 3.335 17.537 1.00 67.94 373 ASN A C 1
ATOM 2900 O O . ASN A 1 373 ? 22.312 4.095 16.570 1.00 67.94 373 ASN A O 1
ATOM 2904 N N . SER A 1 374 ? 21.241 2.890 18.144 1.00 68.38 374 SER A N 1
ATOM 2905 C CA . SER A 1 374 ? 19.871 3.120 17.672 1.00 68.38 374 SER A CA 1
ATOM 2906 C C . SER A 1 374 ? 19.535 2.432 16.341 1.00 68.38 374 SER A C 1
ATOM 2908 O O . SER A 1 374 ? 18.571 2.813 15.680 1.00 68.38 374 SER A O 1
ATOM 2910 N N . GLU A 1 375 ? 20.278 1.401 15.937 1.00 69.50 375 GLU A N 1
ATOM 2911 C CA . GLU A 1 375 ? 19.933 0.579 14.776 1.00 69.50 375 GLU A CA 1
ATOM 2912 C C . GLU A 1 375 ? 18.871 -0.458 15.156 1.00 69.50 375 GLU A C 1
ATOM 2914 O O . GLU A 1 375 ? 19.007 -1.167 16.151 1.00 69.50 375 GLU A O 1
ATOM 2919 N N . ARG A 1 376 ? 17.806 -0.591 14.359 1.00 74.38 376 ARG A N 1
ATOM 2920 C CA . ARG A 1 376 ? 16.743 -1.584 14.599 1.00 74.38 376 ARG A CA 1
ATOM 2921 C C . ARG A 1 376 ? 17.279 -3.006 14.540 1.00 74.38 376 ARG A C 1
ATOM 2923 O O . ARG A 1 376 ? 17.918 -3.368 13.563 1.00 74.38 376 ARG A O 1
ATOM 2930 N N . LEU A 1 377 ? 16.985 -3.840 15.529 1.00 74.12 377 LEU A N 1
ATOM 2931 C CA . LEU A 1 377 ? 17.436 -5.230 15.570 1.00 74.12 377 LEU A CA 1
ATOM 2932 C C . LEU A 1 377 ? 16.411 -6.193 14.986 1.00 74.12 377 LEU A C 1
ATOM 2934 O O . LEU A 1 377 ? 15.211 -6.084 15.227 1.00 74.12 377 LEU A O 1
ATOM 2938 N N . SER A 1 378 ? 16.915 -7.196 14.265 1.00 80.44 378 SER A N 1
ATOM 2939 C CA . SER A 1 378 ? 16.097 -8.226 13.629 1.00 80.44 378 SER A CA 1
ATOM 2940 C C . SER A 1 378 ? 16.294 -9.564 14.326 1.00 80.44 378 SER A C 1
ATOM 2942 O O . SER A 1 378 ? 17.345 -10.190 14.257 1.00 80.44 378 SER A O 1
ATOM 2944 N N . LEU A 1 379 ? 15.278 -10.003 15.047 1.00 79.38 379 LEU A N 1
ATOM 2945 C CA . LEU A 1 379 ? 15.232 -11.233 15.805 1.00 79.38 379 LEU A CA 1
ATOM 2946 C C . LEU A 1 379 ? 14.509 -12.288 14.975 1.00 79.38 379 LEU A C 1
ATOM 2948 O O . LEU A 1 379 ? 13.702 -11.983 14.100 1.00 79.38 379 LEU A O 1
ATOM 2952 N N . LYS A 1 380 ? 14.791 -13.555 15.269 1.00 79.75 380 LYS A N 1
ATOM 2953 C CA . LYS A 1 380 ? 13.977 -14.647 14.738 1.00 79.75 380 LYS A CA 1
ATOM 2954 C C . LYS A 1 380 ? 12.612 -14.648 15.420 1.00 79.75 380 LYS A C 1
ATOM 2956 O O . LYS A 1 380 ? 12.529 -14.447 16.632 1.00 79.75 380 LYS A O 1
ATOM 2961 N N . ASP A 1 381 ? 11.581 -14.982 14.660 1.00 84.06 381 ASP A N 1
ATOM 2962 C CA . ASP A 1 381 ? 10.280 -15.330 15.220 1.00 84.06 381 ASP A CA 1
ATOM 2963 C C . ASP A 1 381 ? 10.424 -16.459 16.249 1.00 84.06 381 ASP A C 1
ATOM 2965 O O . ASP A 1 381 ? 11.191 -17.407 16.058 1.00 84.06 381 ASP A O 1
ATOM 2969 N N . GLY A 1 382 ? 9.724 -16.318 17.374 1.00 83.25 382 GLY A N 1
ATOM 2970 C CA . GLY A 1 382 ? 9.709 -17.292 18.463 1.00 83.25 382 GLY A CA 1
ATOM 2971 C C . GLY A 1 382 ? 10.837 -17.102 19.476 1.00 83.25 382 GLY A C 1
ATOM 2972 O O . GLY A 1 382 ? 10.989 -17.923 20.383 1.00 83.25 382 GLY A O 1
ATOM 2973 N N . VAL A 1 383 ? 11.636 -16.035 19.354 1.00 85.00 383 VAL A N 1
ATOM 2974 C CA . VAL A 1 383 ? 12.612 -15.652 20.383 1.00 85.00 383 VAL A CA 1
ATOM 2975 C C . VAL A 1 383 ? 11.903 -15.372 21.708 1.00 85.00 383 VAL A C 1
ATOM 2977 O O . VAL A 1 383 ? 10.885 -14.682 21.756 1.00 85.00 383 VAL A O 1
ATOM 2980 N N . LEU A 1 384 ? 12.480 -15.904 22.787 1.00 83.00 384 LEU A N 1
ATOM 2981 C CA . LEU A 1 384 ? 11.989 -15.736 24.147 1.00 83.00 384 LEU A CA 1
ATOM 2982 C C . LEU A 1 384 ? 12.574 -14.483 24.818 1.00 83.00 384 LEU A C 1
ATOM 2984 O O . LEU A 1 384 ? 13.792 -14.335 24.910 1.00 83.00 384 LEU A O 1
ATOM 2988 N N . LEU A 1 385 ? 11.709 -13.633 25.361 1.00 79.81 385 LEU A N 1
ATOM 2989 C CA . LEU A 1 385 ? 12.020 -12.528 26.261 1.00 79.81 385 LEU A CA 1
ATOM 2990 C C . LEU A 1 385 ? 11.644 -12.901 27.700 1.00 79.81 385 LEU A C 1
ATOM 2992 O O . LEU A 1 385 ? 10.664 -13.611 27.936 1.00 79.81 385 LEU A O 1
ATOM 2996 N N . LEU A 1 386 ? 12.411 -12.394 28.665 1.00 77.69 386 LEU A N 1
ATOM 2997 C CA . LEU A 1 386 ? 12.157 -12.554 30.097 1.00 77.69 386 LEU A CA 1
ATOM 2998 C C . LEU A 1 386 ? 11.980 -11.180 30.747 1.00 77.69 386 LEU A C 1
ATOM 3000 O O . LEU A 1 386 ? 12.770 -10.276 30.482 1.00 77.69 386 LEU A O 1
ATOM 3004 N N . ASP A 1 387 ? 10.959 -11.029 31.594 1.00 73.19 387 ASP A N 1
ATOM 3005 C CA . ASP A 1 387 ? 10.826 -9.844 32.451 1.00 73.19 387 ASP A CA 1
ATOM 3006 C C . ASP A 1 387 ? 11.597 -9.985 33.777 1.00 73.19 387 ASP A C 1
ATOM 3008 O O . ASP A 1 387 ? 12.209 -11.015 34.074 1.00 73.19 387 ASP A O 1
ATOM 3012 N N . SER A 1 388 ? 11.548 -8.940 34.610 1.00 70.62 388 SER A N 1
ATOM 3013 C CA . SER A 1 388 ? 12.215 -8.894 35.921 1.00 70.62 388 SER A CA 1
ATOM 3014 C C . SER A 1 388 ? 11.735 -9.962 36.912 1.00 70.62 388 SER A C 1
ATOM 3016 O O . SER A 1 388 ? 12.435 -10.255 37.881 1.00 70.62 388 SER A O 1
ATOM 3018 N N . ASN A 1 389 ? 10.569 -10.563 36.665 1.00 74.19 389 ASN A N 1
ATOM 3019 C CA . ASN A 1 389 ? 9.990 -11.641 37.460 1.00 74.19 389 ASN A CA 1
ATOM 3020 C C . ASN A 1 389 ? 10.210 -13.024 36.817 1.00 74.19 389 ASN A C 1
ATOM 3022 O O . ASN A 1 389 ? 9.629 -14.007 37.276 1.00 74.19 389 ASN A O 1
ATOM 3026 N N . ASN A 1 390 ? 11.052 -13.119 35.779 1.00 75.62 390 ASN A N 1
ATOM 3027 C CA . ASN A 1 390 ? 11.289 -14.316 34.964 1.00 75.62 390 ASN A CA 1
ATOM 3028 C C . ASN A 1 390 ? 10.046 -14.841 34.228 1.00 75.62 390 ASN A C 1
ATOM 3030 O O . ASN A 1 390 ? 10.002 -16.020 33.859 1.00 75.62 390 ASN A O 1
ATOM 3034 N N . LYS A 1 391 ? 9.029 -14.005 33.998 1.00 79.25 391 LYS A N 1
ATOM 3035 C CA . LYS A 1 391 ? 7.916 -14.389 33.128 1.00 79.25 391 LYS A CA 1
ATOM 3036 C C . LYS A 1 391 ? 8.381 -14.352 31.679 1.00 79.25 391 LYS A C 1
ATOM 3038 O O . LYS A 1 391 ? 9.153 -13.475 31.295 1.00 79.25 391 LYS A O 1
ATOM 3043 N N . GLN A 1 392 ? 7.923 -15.329 30.902 1.00 82.81 392 GLN A N 1
ATOM 3044 C CA . GLN A 1 392 ? 8.379 -15.541 29.538 1.00 82.81 392 GLN A CA 1
ATOM 3045 C C . GLN A 1 392 ? 7.404 -14.964 28.520 1.00 82.81 392 GLN A C 1
ATOM 3047 O O . GLN A 1 392 ? 6.183 -15.054 28.675 1.00 82.81 392 GLN A O 1
ATOM 3052 N N . TYR A 1 393 ? 7.964 -14.396 27.462 1.00 84.06 393 TYR A N 1
ATOM 3053 C CA . TYR A 1 393 ? 7.225 -13.802 26.362 1.00 84.06 393 TYR A CA 1
ATOM 3054 C C . TYR A 1 393 ? 7.886 -14.200 25.056 1.00 84.06 393 TYR A C 1
ATOM 3056 O O . TYR A 1 393 ? 9.104 -14.290 25.000 1.00 84.06 393 TYR A O 1
ATOM 3064 N N . VAL A 1 394 ? 7.113 -14.457 24.015 1.00 86.50 394 VAL A N 1
ATOM 3065 C CA . VAL A 1 394 ? 7.649 -14.758 22.687 1.00 86.50 394 VAL A CA 1
ATOM 3066 C C . VAL A 1 394 ? 7.337 -13.603 21.757 1.00 86.50 394 VAL A C 1
ATOM 3068 O O . VAL A 1 394 ? 6.259 -13.011 21.849 1.00 86.50 394 VAL A O 1
ATOM 3071 N N . VAL A 1 395 ? 8.277 -13.289 20.871 1.00 86.81 395 VAL A N 1
ATOM 3072 C CA . VAL A 1 395 ? 8.089 -12.252 19.852 1.00 86.81 395 VAL A CA 1
ATOM 3073 C C . VAL A 1 395 ? 7.726 -12.855 18.506 1.00 86.81 395 VAL A C 1
ATOM 3075 O O . VAL A 1 395 ? 8.168 -13.956 18.147 1.00 86.81 395 VAL A O 1
ATOM 3078 N N . LYS A 1 396 ? 6.925 -12.116 17.751 1.00 87.75 396 LYS A N 1
ATOM 3079 C CA . LYS A 1 396 ? 6.647 -12.383 16.345 1.00 87.75 396 LYS A CA 1
ATOM 3080 C C . LYS A 1 396 ? 6.842 -11.102 15.565 1.00 87.75 396 LYS A C 1
ATOM 3082 O O . LYS A 1 396 ? 6.315 -10.082 15.995 1.00 87.75 396 LYS A O 1
ATOM 3087 N N . ALA A 1 397 ? 7.580 -11.144 14.463 1.00 86.06 397 ALA A N 1
ATOM 3088 C CA . ALA A 1 397 ? 7.677 -10.007 13.566 1.00 86.06 397 ALA A CA 1
ATOM 3089 C C . ALA A 1 397 ? 6.264 -9.550 13.171 1.00 86.06 397 ALA A C 1
ATOM 3091 O O . ALA A 1 397 ? 5.436 -10.357 12.746 1.00 86.06 397 ALA A O 1
ATOM 3092 N N . ASN A 1 398 ? 5.999 -8.263 13.369 1.00 81.12 398 ASN A N 1
ATOM 3093 C CA . ASN A 1 398 ? 4.773 -7.598 12.949 1.00 81.12 398 ASN A CA 1
ATOM 3094 C C . ASN A 1 398 ? 5.009 -6.926 11.595 1.00 81.12 398 ASN A C 1
ATOM 3096 O O . ASN A 1 398 ? 4.324 -7.225 10.622 1.00 81.12 398 ASN A O 1
ATOM 3100 N N . PHE A 1 399 ? 6.066 -6.116 11.520 1.00 76.81 399 PHE A N 1
ATOM 3101 C CA . PHE A 1 399 ? 6.469 -5.402 10.316 1.00 76.81 399 PHE A CA 1
ATOM 3102 C C . PHE A 1 399 ? 7.934 -5.678 9.995 1.00 76.81 399 PHE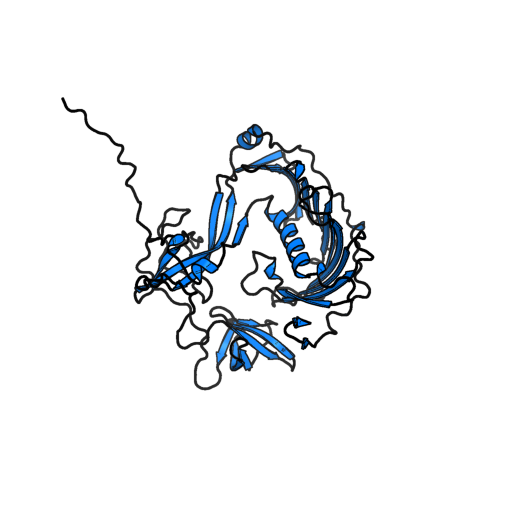 A C 1
ATOM 3104 O O . PHE A 1 399 ? 8.803 -5.530 10.860 1.00 76.81 399 PHE A O 1
ATOM 3111 N N . LEU A 1 400 ? 8.223 -6.066 8.756 1.00 82.19 400 LEU A N 1
ATOM 3112 C CA . LEU A 1 400 ? 9.576 -6.262 8.262 1.00 82.19 400 LEU A CA 1
ATOM 3113 C C . LEU A 1 400 ? 9.787 -5.567 6.922 1.00 82.19 400 LEU A C 1
ATOM 3115 O O . LEU A 1 400 ? 8.931 -5.575 6.052 1.00 82.19 400 LEU A O 1
ATOM 3119 N N . GLU A 1 401 ? 10.982 -5.036 6.749 1.00 82.25 401 GLU A N 1
ATOM 3120 C CA . GLU A 1 401 ? 11.516 -4.526 5.502 1.00 82.25 401 GLU A CA 1
ATOM 3121 C C . GLU A 1 401 ? 12.452 -5.574 4.896 1.00 82.25 401 GLU A C 1
ATOM 3123 O O . GLU A 1 401 ? 13.317 -6.133 5.576 1.00 82.25 401 GLU A O 1
ATOM 3128 N N . THR A 1 402 ? 12.313 -5.813 3.601 1.00 83.00 402 THR A N 1
ATOM 3129 C CA . THR A 1 402 ? 13.198 -6.644 2.801 1.00 83.00 402 THR A CA 1
ATOM 3130 C C . THR A 1 402 ? 13.956 -5.769 1.821 1.00 83.00 402 THR A C 1
ATOM 3132 O O . THR A 1 402 ? 13.371 -5.155 0.938 1.00 83.00 402 THR A O 1
ATOM 3135 N N . THR A 1 403 ? 15.279 -5.777 1.930 1.00 83.44 403 THR A N 1
ATOM 3136 C CA . THR A 1 403 ? 16.176 -5.121 0.974 1.00 83.44 403 THR A CA 1
ATOM 3137 C C . THR A 1 403 ? 16.890 -6.184 0.154 1.00 83.44 403 THR A C 1
ATOM 3139 O O . THR A 1 403 ? 17.385 -7.177 0.700 1.00 83.44 403 THR A O 1
ATOM 3142 N N . PHE A 1 404 ? 16.978 -5.985 -1.157 1.00 85.94 404 PHE A N 1
ATOM 3143 C CA . PHE A 1 404 ? 17.781 -6.838 -2.029 1.00 85.94 404 PHE A CA 1
ATOM 3144 C C . PHE A 1 404 ? 19.186 -6.273 -2.179 1.00 85.94 404 PHE A C 1
ATOM 3146 O O . PHE A 1 404 ? 19.365 -5.103 -2.515 1.00 85.94 404 PHE A O 1
ATOM 3153 N N . ASN A 1 405 ? 20.197 -7.117 -1.981 1.00 85.19 405 ASN A N 1
ATOM 3154 C CA . ASN A 1 405 ? 21.563 -6.714 -2.276 1.00 85.19 405 ASN A CA 1
ATOM 3155 C C . ASN A 1 405 ? 21.744 -6.522 -3.780 1.00 85.19 405 ASN A C 1
ATOM 3157 O O . ASN A 1 405 ? 21.259 -7.307 -4.603 1.00 85.19 405 ASN A O 1
ATOM 3161 N N . THR A 1 406 ? 22.516 -5.499 -4.127 1.00 87.00 406 THR A N 1
ATOM 3162 C CA . THR A 1 406 ? 22.991 -5.328 -5.491 1.00 87.00 406 THR A CA 1
ATOM 3163 C C . THR A 1 406 ? 24.125 -6.313 -5.767 1.00 87.00 406 THR A C 1
ATOM 3165 O O . THR A 1 406 ? 24.960 -6.610 -4.910 1.00 87.00 406 THR A O 1
ATOM 3168 N N . THR A 1 407 ? 24.144 -6.860 -6.975 1.00 85.19 407 THR A N 1
ATOM 3169 C CA . THR A 1 407 ? 25.182 -7.773 -7.459 1.00 85.19 407 THR A CA 1
ATOM 3170 C C . THR A 1 407 ? 25.812 -7.224 -8.738 1.00 85.19 407 THR A C 1
ATOM 3172 O O . THR A 1 407 ? 25.441 -6.156 -9.230 1.00 85.19 407 THR A O 1
ATOM 3175 N N . ASN A 1 408 ? 26.798 -7.935 -9.286 1.00 82.69 408 ASN A N 1
ATOM 3176 C CA . ASN A 1 408 ? 27.396 -7.563 -10.564 1.00 82.69 408 ASN A CA 1
ATOM 3177 C C . ASN A 1 408 ? 26.318 -7.579 -11.665 1.00 82.69 408 ASN A C 1
ATOM 3179 O O . ASN A 1 408 ? 25.609 -8.573 -11.825 1.00 82.69 408 ASN A O 1
ATOM 3183 N N . SER A 1 409 ? 26.251 -6.511 -12.464 1.00 76.75 409 SER A N 1
ATOM 3184 C CA . SER A 1 409 ? 25.374 -6.389 -13.633 1.00 76.75 409 SER A CA 1
ATOM 3185 C C . SER A 1 409 ? 25.475 -7.570 -14.605 1.00 76.75 409 SER A C 1
ATOM 3187 O O . SER A 1 409 ? 24.491 -7.903 -15.263 1.00 76.75 409 SER A O 1
ATOM 3189 N N . ASP A 1 410 ? 26.630 -8.243 -14.660 1.00 79.94 410 ASP A N 1
ATOM 3190 C CA . ASP A 1 410 ? 26.836 -9.443 -15.480 1.00 79.94 410 ASP A CA 1
ATOM 3191 C C . ASP A 1 410 ? 25.895 -10.604 -15.102 1.00 79.94 410 ASP A C 1
ATOM 3193 O O . ASP A 1 410 ? 25.568 -11.427 -15.958 1.00 79.94 410 ASP A O 1
ATOM 3197 N N . ALA A 1 411 ? 25.436 -10.679 -13.844 1.00 78.81 411 ALA A N 1
ATOM 3198 C CA . ALA A 1 411 ? 24.475 -11.691 -13.401 1.00 78.81 411 ALA A CA 1
ATOM 3199 C C . ALA A 1 411 ? 23.111 -11.493 -14.081 1.00 78.81 411 ALA A C 1
ATOM 3201 O O . ALA A 1 411 ? 22.549 -12.434 -14.639 1.00 78.81 411 ALA A O 1
ATOM 3202 N N . CYS A 1 412 ? 22.632 -10.248 -14.131 1.00 83.31 412 CYS A N 1
ATOM 3203 C CA . CYS A 1 412 ? 21.412 -9.897 -14.850 1.00 83.31 412 CYS A CA 1
ATOM 3204 C C . CYS A 1 412 ? 21.571 -10.044 -16.377 1.00 83.31 412 CYS A C 1
ATOM 3206 O O . CYS A 1 412 ? 20.647 -10.491 -17.063 1.00 83.31 412 CYS A O 1
ATOM 3208 N N . ASP A 1 413 ? 22.737 -9.697 -16.931 1.00 79.56 413 ASP A N 1
ATOM 3209 C CA . ASP A 1 413 ? 23.003 -9.829 -18.370 1.00 79.56 413 ASP A CA 1
ATOM 3210 C C . ASP A 1 413 ? 23.055 -11.306 -18.812 1.00 79.56 413 ASP A C 1
ATOM 3212 O O . ASP A 1 413 ? 22.532 -11.645 -19.879 1.00 79.56 413 ASP A O 1
ATOM 3216 N N . GLY A 1 414 ? 23.612 -12.196 -17.981 1.00 74.81 414 GLY A N 1
ATOM 3217 C CA . GLY A 1 414 ? 23.656 -13.645 -18.217 1.00 74.81 414 GLY A CA 1
ATOM 3218 C C . GLY A 1 414 ? 22.276 -14.308 -18.301 1.00 74.81 414 GLY A C 1
ATOM 3219 O O . GLY A 1 414 ? 22.099 -15.251 -19.074 1.00 74.81 414 GLY A O 1
ATOM 3220 N N . ASP A 1 415 ? 21.290 -13.756 -17.591 1.00 77.88 415 ASP A N 1
ATOM 3221 C CA . ASP A 1 415 ? 19.887 -14.193 -17.606 1.00 77.88 415 ASP A CA 1
ATOM 3222 C C . ASP A 1 415 ? 19.040 -13.499 -18.691 1.00 77.88 415 ASP A C 1
ATOM 3224 O O . ASP A 1 415 ? 17.819 -13.675 -18.767 1.00 77.88 415 ASP A O 1
ATOM 3228 N N . GLY A 1 416 ? 19.664 -12.692 -19.557 1.00 80.56 416 GLY A N 1
ATOM 3229 C CA . GLY A 1 416 ? 18.959 -11.955 -20.608 1.00 80.56 416 GLY A CA 1
ATOM 3230 C C . GLY A 1 416 ? 18.027 -10.868 -20.061 1.00 80.56 416 GLY A C 1
ATOM 3231 O O . GLY A 1 416 ? 17.057 -10.484 -20.730 1.00 80.56 416 GLY A O 1
ATOM 3232 N N . LEU A 1 417 ? 18.305 -10.362 -18.855 1.00 85.44 417 LEU A N 1
ATOM 3233 C CA . LEU A 1 417 ? 17.515 -9.327 -18.187 1.00 85.44 417 LEU A CA 1
ATOM 3234 C C . LEU A 1 417 ? 17.972 -7.915 -18.517 1.00 85.44 417 LEU A C 1
ATOM 3236 O O . LEU A 1 417 ? 17.559 -6.979 -17.847 1.00 85.44 417 LEU A O 1
ATOM 3240 N N . ARG A 1 418 ? 18.812 -7.716 -19.529 1.00 83.50 418 ARG A N 1
ATOM 3241 C CA . ARG A 1 418 ? 19.177 -6.366 -19.948 1.00 83.50 418 ARG A CA 1
ATOM 3242 C C . ARG A 1 418 ? 17.938 -5.646 -20.498 1.00 83.50 418 ARG A C 1
ATOM 3244 O O . ARG A 1 418 ? 17.408 -6.092 -21.524 1.00 83.50 418 ARG A O 1
ATOM 3251 N N . PRO A 1 419 ? 17.447 -4.576 -19.845 1.00 79.06 419 PRO A N 1
ATOM 3252 C CA . PRO A 1 419 ? 16.343 -3.796 -20.375 1.00 79.06 419 PRO A CA 1
ATOM 3253 C C . PRO A 1 419 ? 16.758 -3.182 -21.712 1.00 79.06 419 PRO A C 1
ATOM 3255 O O . PRO A 1 419 ? 17.930 -2.875 -21.949 1.00 79.06 419 PRO A O 1
ATOM 3258 N N . THR A 1 420 ? 15.801 -2.993 -22.613 1.00 70.44 420 THR A N 1
ATOM 3259 C CA . THR A 1 420 ? 16.040 -2.121 -23.762 1.00 70.44 420 THR A CA 1
ATOM 3260 C C . THR A 1 420 ? 16.173 -0.692 -23.249 1.00 70.44 420 THR A C 1
ATOM 3262 O O . THR A 1 420 ? 15.290 -0.242 -22.530 1.00 70.44 420 THR A O 1
ATOM 3265 N N . ASN A 1 421 ? 17.192 0.057 -23.677 1.00 63.56 421 ASN A N 1
ATOM 3266 C CA . ASN A 1 421 ? 17.381 1.469 -23.292 1.00 63.56 421 ASN A CA 1
ATOM 3267 C C . ASN A 1 421 ? 16.246 2.415 -23.759 1.00 63.56 421 ASN A C 1
ATOM 3269 O O . ASN A 1 421 ? 16.373 3.635 -23.670 1.00 63.56 421 ASN A O 1
ATOM 3273 N N . THR A 1 422 ? 15.164 1.890 -24.330 1.00 78.94 422 THR A N 1
ATOM 3274 C CA . THR A 1 422 ? 14.023 2.676 -24.787 1.00 78.94 422 THR A CA 1
ATOM 3275 C C . THR A 1 422 ? 12.998 2.755 -23.669 1.00 78.94 422 THR A C 1
ATOM 3277 O O . THR A 1 422 ? 12.181 1.855 -23.495 1.00 78.94 422 THR A O 1
ATOM 3280 N N . TYR A 1 423 ? 13.067 3.852 -22.923 1.00 86.81 423 TYR A N 1
ATOM 3281 C CA . TYR A 1 423 ? 12.020 4.273 -22.003 1.00 86.81 423 TYR A CA 1
ATOM 3282 C C . TYR A 1 423 ? 10.685 4.418 -22.748 1.00 86.81 423 TYR A C 1
ATOM 3284 O O . TYR A 1 423 ? 10.629 5.046 -23.811 1.00 86.81 423 TYR A O 1
ATOM 3292 N N . ALA A 1 424 ? 9.625 3.820 -22.206 1.00 89.06 424 ALA A N 1
ATOM 3293 C CA . ALA A 1 424 ? 8.273 3.977 -22.723 1.00 89.06 424 ALA A CA 1
ATOM 3294 C C . ALA A 1 424 ? 7.608 5.170 -22.033 1.00 89.06 424 ALA A C 1
ATOM 3296 O O . ALA A 1 424 ? 7.361 5.118 -20.832 1.00 89.06 424 ALA A O 1
ATOM 3297 N N . GLU A 1 425 ? 7.322 6.232 -22.788 1.00 91.25 425 GLU A N 1
ATOM 3298 C CA . GLU A 1 425 ? 6.562 7.379 -22.278 1.00 91.25 425 GLU A CA 1
ATOM 3299 C C . GLU A 1 425 ? 5.135 6.967 -21.873 1.00 91.25 425 GLU A C 1
ATOM 3301 O O . GLU A 1 425 ? 4.589 6.034 -22.481 1.00 91.25 425 GLU A O 1
ATOM 3306 N N . PRO A 1 426 ? 4.519 7.674 -20.906 1.00 92.06 426 PRO A N 1
ATOM 3307 C CA . PRO A 1 426 ? 3.133 7.435 -20.535 1.00 92.06 426 PRO A CA 1
ATOM 3308 C C . PRO A 1 426 ? 2.198 7.528 -21.742 1.00 92.06 426 PRO A C 1
ATOM 3310 O O . PRO A 1 426 ? 2.303 8.434 -22.574 1.00 92.06 426 PRO A O 1
ATOM 3313 N N . THR A 1 427 ? 1.263 6.590 -21.832 1.00 93.62 427 THR A N 1
ATOM 3314 C CA . THR A 1 427 ? 0.166 6.614 -22.803 1.00 93.62 427 THR A CA 1
ATOM 3315 C C . THR A 1 427 ? -1.036 7.395 -22.292 1.00 93.62 427 THR A C 1
ATOM 3317 O O . THR A 1 427 ? -1.879 7.795 -23.094 1.00 93.62 427 THR A O 1
ATOM 3320 N N . ILE A 1 428 ? -1.132 7.596 -20.976 1.00 92.12 428 ILE A N 1
ATOM 3321 C CA . ILE A 1 428 ? -2.160 8.423 -20.350 1.00 92.12 428 ILE A CA 1
ATOM 3322 C C . ILE A 1 428 ? -1.635 9.852 -20.274 1.00 92.12 428 ILE A C 1
ATOM 3324 O O . ILE A 1 428 ? -0.647 10.115 -19.596 1.00 92.12 428 ILE A O 1
ATOM 3328 N N . ALA A 1 429 ? -2.291 10.779 -20.966 1.00 91.44 429 ALA A N 1
ATOM 3329 C CA . ALA A 1 429 ? -2.012 12.200 -20.827 1.00 91.44 429 ALA A CA 1
ATOM 3330 C C . ALA A 1 429 ? -2.882 12.811 -19.724 1.00 91.44 429 ALA A C 1
ATOM 3332 O O . ALA A 1 429 ? -3.998 12.360 -19.468 1.00 91.44 429 ALA A O 1
ATOM 3333 N N . VAL A 1 430 ? -2.435 13.925 -19.141 1.00 89.94 430 VAL A N 1
ATOM 3334 C CA . VAL A 1 430 ? -3.212 14.651 -18.122 1.00 89.94 430 VAL A CA 1
ATOM 3335 C C . VAL A 1 430 ? -4.621 15.046 -18.596 1.00 89.94 430 VAL A C 1
ATOM 3337 O O . VAL A 1 430 ? -5.562 15.069 -17.810 1.00 89.94 430 VAL A O 1
ATOM 3340 N N . GLY A 1 431 ? -4.788 15.308 -19.899 1.00 89.19 431 GLY A N 1
ATOM 3341 C CA . GLY A 1 431 ? -6.084 15.625 -20.509 1.00 89.19 431 GLY A CA 1
ATOM 3342 C C . GLY A 1 431 ? -7.046 14.436 -20.628 1.00 89.19 431 GLY A C 1
ATOM 3343 O O . GLY A 1 431 ? -8.234 14.656 -20.848 1.00 89.19 431 GLY A O 1
ATOM 3344 N N . ASP A 1 432 ? -6.556 13.204 -20.466 1.00 89.12 432 ASP A N 1
ATOM 3345 C CA . ASP A 1 432 ? -7.375 11.987 -20.471 1.00 89.12 432 ASP A CA 1
ATOM 3346 C C . ASP A 1 432 ? -8.015 11.710 -19.100 1.00 89.12 432 ASP A C 1
ATOM 3348 O O . ASP A 1 432 ? -8.903 10.861 -18.995 1.00 89.12 432 ASP A O 1
ATOM 3352 N N . ILE A 1 433 ? -7.559 12.395 -18.043 1.00 91.56 433 ILE A N 1
ATOM 3353 C CA . ILE A 1 433 ? -8.042 12.212 -16.673 1.00 91.56 433 ILE A CA 1
ATOM 3354 C C . ILE A 1 433 ? -9.387 12.921 -16.531 1.00 91.56 433 ILE A C 1
ATOM 3356 O O . ILE A 1 433 ? -9.466 14.144 -16.404 1.00 91.56 433 ILE A O 1
ATOM 3360 N N . VAL A 1 434 ? -10.459 12.131 -16.542 1.00 88.94 434 VAL A N 1
ATOM 3361 C CA . VAL A 1 434 ? -11.833 12.616 -16.397 1.00 88.94 434 VAL A CA 1
ATOM 3362 C C . VAL A 1 434 ? -12.453 11.995 -15.154 1.00 88.94 434 VAL A C 1
ATOM 3364 O O . VAL A 1 434 ? -12.627 10.781 -15.075 1.00 88.94 434 VAL A O 1
ATOM 3367 N N . ILE A 1 435 ? -12.805 12.849 -14.194 1.00 90.19 435 ILE A N 1
ATOM 3368 C CA . ILE A 1 435 ? -13.524 12.472 -12.977 1.00 90.19 435 ILE A CA 1
ATOM 3369 C C . ILE A 1 435 ? -14.995 12.828 -13.151 1.00 90.19 435 ILE A C 1
ATOM 3371 O O . ILE A 1 435 ? -15.326 13.990 -13.400 1.00 90.19 435 ILE A O 1
ATOM 3375 N N . ASP A 1 436 ? -15.876 11.849 -12.975 1.00 85.81 436 ASP A N 1
ATOM 3376 C CA . ASP A 1 436 ? -17.322 12.038 -13.039 1.00 85.81 436 ASP A CA 1
ATOM 3377 C C . ASP A 1 436 ? -17.977 11.668 -11.708 1.00 85.81 436 ASP A C 1
ATOM 3379 O O . ASP A 1 436 ? -18.560 10.605 -11.531 1.00 85.81 436 ASP A O 1
ATOM 3383 N N . VAL A 1 437 ? -17.857 12.571 -10.739 1.00 82.25 437 VAL A N 1
ATOM 3384 C CA . VAL A 1 437 ? -18.537 12.462 -9.435 1.00 82.25 437 VAL A CA 1
ATOM 3385 C C . VAL A 1 437 ? -19.710 13.439 -9.317 1.00 82.25 437 VAL A C 1
ATOM 3387 O O . VAL A 1 437 ? -20.216 13.699 -8.224 1.00 82.25 437 VAL A O 1
ATOM 3390 N N . ASN A 1 438 ? -20.135 14.028 -10.437 1.00 75.69 438 ASN A N 1
ATOM 3391 C CA . ASN A 1 438 ? -21.225 14.993 -10.446 1.00 75.69 438 ASN A CA 1
ATOM 3392 C C . ASN A 1 438 ? -22.543 14.274 -10.148 1.00 75.69 438 ASN A C 1
ATOM 3394 O O . ASN A 1 438 ? -22.962 13.391 -10.888 1.00 75.69 438 ASN A O 1
ATOM 3398 N N . GLY A 1 439 ? -23.214 14.676 -9.069 1.00 71.88 439 GLY A N 1
ATOM 3399 C CA . GLY A 1 439 ? -24.472 14.062 -8.645 1.00 71.88 439 GLY A CA 1
ATOM 3400 C C . GLY A 1 439 ? -24.335 13.000 -7.556 1.00 71.88 439 GLY A C 1
ATOM 3401 O O . GLY A 1 439 ? -25.370 12.518 -7.105 1.00 71.88 439 GLY A O 1
ATOM 3402 N N . LEU A 1 440 ? -23.116 12.696 -7.085 1.00 80.25 440 LEU A N 1
ATOM 3403 C CA . LEU A 1 440 ? -22.952 12.004 -5.806 1.00 80.25 440 LEU A CA 1
ATOM 3404 C C . LEU A 1 440 ? -23.529 12.856 -4.670 1.00 80.25 440 LEU A C 1
ATOM 3406 O O . LEU A 1 440 ? -23.384 14.084 -4.644 1.00 80.25 440 LEU A O 1
ATOM 3410 N N . SER A 1 441 ? -24.162 12.185 -3.716 1.00 75.00 441 SER A N 1
ATOM 3411 C CA . SER A 1 441 ? -24.633 12.776 -2.468 1.00 75.00 441 SER A CA 1
ATOM 3412 C C . SER A 1 441 ? -23.475 13.424 -1.700 1.00 75.00 441 SER A C 1
ATOM 3414 O O . SER A 1 441 ? -22.344 12.941 -1.727 1.00 75.00 441 SER A O 1
ATOM 3416 N N . SER A 1 442 ? -23.754 14.531 -1.000 1.00 75.00 442 SER A N 1
ATOM 3417 C CA . SER A 1 442 ? -22.741 15.193 -0.167 1.00 75.00 442 SER A CA 1
ATOM 3418 C C . SER A 1 442 ? -22.254 14.255 0.934 1.00 75.00 442 SER A C 1
ATOM 3420 O O . SER A 1 442 ? -23.066 13.628 1.618 1.00 75.00 442 SER A O 1
ATOM 3422 N N . ILE A 1 443 ? -20.939 14.231 1.145 1.00 70.31 443 ILE A N 1
ATOM 3423 C CA . ILE A 1 443 ? -20.307 13.474 2.227 1.00 70.31 443 ILE A CA 1
ATOM 3424 C C . ILE A 1 443 ? -20.721 13.977 3.618 1.00 70.31 443 ILE A C 1
ATOM 3426 O O . ILE A 1 443 ? -20.751 13.194 4.561 1.00 70.31 443 ILE A O 1
ATOM 3430 N N . ASP A 1 444 ? -21.120 15.251 3.717 1.00 63.41 444 ASP A N 1
ATOM 3431 C CA . ASP A 1 444 ? -21.499 15.916 4.970 1.00 63.41 444 ASP A CA 1
ATOM 3432 C C . ASP A 1 444 ? -22.982 15.712 5.357 1.00 63.41 444 ASP A C 1
ATOM 3434 O O . ASP A 1 444 ? -23.396 16.132 6.428 1.00 63.41 444 ASP A O 1
ATOM 3438 N N . ASN A 1 445 ? -23.818 15.109 4.497 1.00 48.44 445 ASN A N 1
ATOM 3439 C CA . ASN A 1 445 ? -25.281 15.055 4.695 1.00 48.44 445 ASN A CA 1
ATOM 3440 C C . ASN A 1 445 ? -25.809 13.717 5.253 1.00 48.44 445 ASN A C 1
ATOM 3442 O O . ASN A 1 445 ? -27.015 13.467 5.193 1.00 48.44 445 ASN A O 1
ATOM 3446 N N . ILE A 1 446 ? -24.947 12.831 5.756 1.00 46.91 446 ILE A N 1
ATOM 3447 C CA . ILE A 1 446 ? -25.350 11.494 6.220 1.00 46.91 446 ILE A CA 1
ATOM 3448 C C . ILE A 1 446 ? -24.744 11.258 7.612 1.00 46.91 446 ILE A C 1
ATOM 3450 O O . ILE A 1 446 ? -23.731 10.586 7.777 1.00 46.91 446 ILE A O 1
ATOM 3454 N N . ASP A 1 447 ? -25.380 11.861 8.619 1.00 36.28 447 ASP A N 1
ATOM 3455 C CA . ASP A 1 447 ? -24.944 11.839 10.028 1.00 36.28 447 ASP A CA 1
ATOM 3456 C C . ASP A 1 447 ? -25.494 10.653 10.842 1.00 36.28 447 ASP A C 1
ATOM 3458 O O . ASP A 1 447 ? -25.247 10.541 12.043 1.00 36.28 447 ASP A O 1
ATOM 3462 N N . THR A 1 448 ? -26.263 9.749 10.232 1.00 37.59 448 THR A N 1
ATOM 3463 C CA . THR A 1 448 ? -26.936 8.670 10.970 1.00 37.59 448 THR A CA 1
ATOM 3464 C C . THR A 1 448 ? -26.556 7.299 10.440 1.00 37.59 448 THR A C 1
ATOM 3466 O O . THR A 1 448 ? -27.234 6.758 9.568 1.00 37.59 448 THR A O 1
ATOM 3469 N N . VAL A 1 449 ? -25.520 6.707 11.037 1.00 35.59 449 VAL A N 1
ATOM 3470 C CA . VAL A 1 449 ? -25.292 5.259 10.975 1.00 35.59 449 VAL A CA 1
ATOM 3471 C C . VAL A 1 449 ? -26.481 4.578 11.644 1.00 35.59 449 VAL A C 1
ATOM 3473 O O . VAL A 1 449 ? -26.750 4.789 12.829 1.00 35.59 449 VAL A O 1
ATOM 3476 N N . SER A 1 450 ? -27.207 3.762 10.887 1.00 30.14 450 SER A N 1
ATOM 3477 C CA . SER A 1 450 ? -28.308 2.961 11.419 1.00 30.14 450 SER A CA 1
ATOM 3478 C C . SER A 1 450 ? -27.934 1.490 11.322 1.00 30.14 450 SER A C 1
ATOM 3480 O O . SER A 1 450 ? -27.864 0.928 10.235 1.00 30.14 450 SER A O 1
ATOM 3482 N N . VAL A 1 451 ? -27.724 0.829 12.462 1.00 30.47 451 VAL A N 1
ATOM 3483 C CA . VAL A 1 451 ? -27.549 -0.628 12.480 1.00 30.47 451 VAL A CA 1
ATOM 3484 C C . VAL A 1 451 ? -28.922 -1.280 12.336 1.00 30.47 451 VAL A C 1
ATOM 3486 O O . VAL A 1 451 ? -29.685 -1.372 13.299 1.00 30.47 451 VAL A O 1
ATOM 3489 N N . ILE A 1 452 ? -29.238 -1.760 11.134 1.00 29.17 452 ILE A N 1
ATOM 3490 C CA . ILE A 1 452 ? -30.421 -2.588 10.882 1.00 29.17 452 ILE A CA 1
ATOM 3491 C C . ILE A 1 452 ? -29.935 -4.012 10.597 1.00 29.17 452 ILE A C 1
ATOM 3493 O O . ILE A 1 452 ? -29.228 -4.265 9.628 1.00 29.17 452 ILE A O 1
ATOM 3497 N N . ASN A 1 453 ? -30.314 -4.965 11.454 1.00 28.55 453 ASN A N 1
ATOM 3498 C CA . ASN A 1 453 ? -29.998 -6.396 11.311 1.00 28.55 453 ASN A CA 1
ATOM 3499 C C . ASN A 1 453 ? -28.495 -6.748 11.250 1.00 28.55 453 ASN A C 1
ATOM 3501 O O . ASN A 1 453 ? -28.112 -7.696 10.567 1.00 28.55 453 ASN A O 1
ATOM 3505 N N . GLY A 1 454 ? -27.642 -6.022 11.980 1.00 26.25 454 GLY A N 1
ATOM 3506 C CA . GLY A 1 454 ? -26.212 -6.353 12.082 1.00 26.25 454 GLY A CA 1
ATOM 3507 C C . GLY A 1 454 ? -25.388 -6.017 10.836 1.00 26.25 454 GLY A C 1
ATOM 3508 O O . GLY A 1 454 ? -24.253 -6.472 10.722 1.00 26.25 454 GLY A O 1
ATOM 3509 N N . VAL A 1 455 ? -25.943 -5.220 9.922 1.00 25.84 455 VAL A N 1
ATOM 3510 C CA . VAL A 1 455 ? -25.226 -4.615 8.797 1.00 25.84 455 VAL A CA 1
ATOM 3511 C C . VAL A 1 455 ? -25.107 -3.119 9.076 1.00 25.84 455 VAL A C 1
ATOM 3513 O O . VAL A 1 455 ? -26.092 -2.482 9.455 1.00 25.84 455 VAL A O 1
ATOM 3516 N N . ILE A 1 456 ? -23.898 -2.579 8.931 1.00 33.50 456 ILE A N 1
ATOM 3517 C CA . ILE A 1 456 ? -23.655 -1.134 8.959 1.00 33.50 456 ILE A CA 1
ATOM 3518 C C . ILE A 1 456 ? -24.149 -0.591 7.612 1.00 33.50 456 ILE A C 1
ATOM 3520 O O . ILE A 1 456 ? -23.653 -1.030 6.573 1.00 33.50 456 ILE A O 1
ATOM 3524 N N . GLN A 1 457 ? -25.160 0.280 7.640 1.00 43.44 457 GLN A N 1
ATOM 3525 C CA . GLN A 1 457 ? -25.650 1.036 6.484 1.00 43.44 457 GLN A CA 1
ATOM 3526 C C . GLN A 1 457 ? -25.375 2.518 6.687 1.00 43.44 457 GLN A C 1
ATOM 3528 O O . GLN A 1 457 ? -25.675 3.011 7.805 1.00 43.44 457 GLN A O 1
#

Radius of gyration: 26.29 Å; chains: 1; bounding box: 82×73×68 Å

Foldseek 3Di:
DDDDDPPPPPPPDDPPPFPFDPLVLEDAPQVVVDAAAEAEDDPAVVVVLVVQLVVVVVVQVVLVVCEPVAKDKDWDFSCPSPQPDDPDGFIKIKIWYWYAPDPQGWIKIWMWIWGFDQQPAAIKIKTKIKTFRFDADPQRNVGWMKMKMWMARPPDPDRQATKIKMWTDDPQKIWIWIATPVQHTAWIWIARRVQQKIKIWHQDPVRDIKIWIWHDDPFWIWIAILVRDIWIFGPVAKDKFFFKKFKWFFDPPDPSGHTDGFAQDPPAAEWAKKWADDPNDIWIWIDWQQAIGTSHLPDFGQWIAGPVPRDIFGWGADSVRRHTFGDDDDTNRHRHFQPFQQPDGPWQQPPPRDDFDRDWTGIRGITFGAHPVRHTGHTDFRRWTAGPVRGIMTIHRRHMYMYTDTDPVVVCVVVVGDGDSDRDDDPDRPVNRDGDPPPGDDSPPCPDQDDDPNDTD

pLDDT: mean 74.04, std 16.36, range [25.84, 96.25]

Secondary structure (DSSP, 8-state):
----------S-S------BPPGGG-EEHHHHS-PPEEEEESTTHHHHHHHHHHHHHHHHTTTTTSTTS-EEEEEEEGGGS-TT--S-PPEEEEEEEEE-SSTTSPEEEEEEEEE---SSS--EEEEEEEEEEE---SSSTT-EEEEEEEEE-TT-SSSTT-EEEEEEEETTEEEEEEE-TTS-EEEEEEEETTTTEEEEEEE-TT--EEEEEEEE-SSEEEEEETT--EEEEEEEEEEEEEEEEEEEEE-TT-SS-EEEE----SSSB-SEEEEEEETTEEEEEEE-SS-EEESSTT---SEEEETTT--EEEEEEETTTTEEEESSSS--PBPP------S------TTT-PPP-S--EE-SSEEE-B-TTSPBP-PPTTBEEE-TT--EEEEEEEEEEEEEEEE-HHHHHHTT----S-----SS-GGG-----TTPPPGGG-----EETTEE-